Protein AF-A0A9E1KUG5-F1 (afdb_monomer)

Foldseek 3Di:
DCPPPQVVVVLVVLVVLVVPPPDDDDDDDVLVVCVVVLVLVCQLPDPRHALLSVLVSLCVVQQNDPVLVVVPVPAAVLVSSPDDQVPLVVSLVSLVSSLVSLVVALLPHDSSSLSSNLRSLVSNLLSLCLNQQQADPPPDPRRSRNDRDPVSVCSSQLQPPPPPPPPQWPKDFAQWKWFQAPNFIWIARNVVRWIWGPRVLLSFDPPDDTDTDDDPRLLNRLQRTAAMATEMETEFHDQSRCHDNDDFLCVVQVSLLSSLVSLVSNLSSCVSVVNDCPDPSVVVSVVLSCLQQVLLDDPDDLCVLVLVLLLLQLCLQAPVNDPDPSSPDASFWPVSQVPNPPDPPPPDPPVCVCPPPSRVNHPTYHYAYWAAAPVRGTHRHQVRHHCPGGVSSSVRSNQLRDNPGDRPPSGGTNSSVVRSVVVVVVD

Sequence (427 aa):
MKTKPILTNLIIFIFIVTAFLACKADEEDQCDDWKYNEEWSKIISSSSCSAEQKGEGYLALGGFDYFNLIIYEDEPFSKMLGLNNGNWETKRNYYDAAASVVSSTYQNGSGIAKTIYLLGTFAGAYAHLSGNLDNGADGSADAFDGDMTSVEINNFLGTDVSEDTNDLNNMNATTTYQIKSGGSFYLYKSDLNELYNDVAADGIDDTPATAEITGFLKATLLSAATAVYQVTELNSITDPLSGATSKPASVITDFASKISTYLQNMKSSLQALDIDEASNTIDDITTFQNQLDNGGKCTSFDVGSALNFLNTIVEKTRKDQFPLNYDNDNILSTSEIINDASADSSDDVFTDITNNPLLPNAQEFGVKLKFKNSSGGFEAYWAGAHPTDIVTPMDNLSAITDNNLTAGDGKIALTELLCAGELMAEE

Secondary structure (DSSP, 8-state):
---HHHHHHHHHHHHHHHTT------S--HHHHHHHTT-HHHHHH-SSS-HHHHHHHHHHHTT--TTHHHHTTTS-HHHHTT--TTTHHHHHHHHHHHHHHHTTTTTTS-HHHHHHHHHHHHHHHHHHHHHHHS--TTS-TTTTSS---HHHHHHHHT----S--TTSEEEEEEEEEEEEETTEEEEEETTTTEEEEESS-SS---TTSPPPP-HHHHHHHHHTEEEEEEEEEEEEE--TT-STT---HHHHHHHHHHHHHHHHHHHHHHHHTT--TTSHHHHHHHHHHHHHSS-S--SS-THHHHHHHHHHHHHHH-TTT-SS-TTT--SEEHHHHHT-TTS-TTS-HHHHHHT-TT-TT--EEEEEEEEE-TTSSEESSGGGS-IIIIIHHHHHHHHH------TTSS---HHHHHHHHHHTT--

Nearest PDB structures (foldseek):
  6gx7-assembly1_G  TM=3.410E-01  e=8.033E+00  Chlamydia pneumoniae
  3icq-assembly2_U  TM=1.651E-01  e=6.948E+00  Schizosaccharomyces pombe

Radius of gyration: 29.96 Å; Cα contacts (8 Å, |Δi|>4): 656; chains: 1; bounding box: 71×41×90 Å

Structure (mmCIF, N/CA/C/O backbone):
data_AF-A0A9E1KUG5-F1
#
_entry.id   AF-A0A9E1KUG5-F1
#
loop_
_atom_site.group_PDB
_atom_site.id
_atom_site.type_symbol
_atom_site.label_atom_id
_atom_site.label_alt_id
_atom_site.label_comp_id
_atom_site.label_asym_id
_atom_site.label_entity_id
_atom_site.label_seq_id
_atom_site.pdbx_PDB_ins_code
_atom_site.Cartn_x
_atom_site.Cartn_y
_atom_site.Cartn_z
_atom_site.occupancy
_atom_site.B_iso_or_equiv
_atom_site.auth_seq_id
_atom_site.auth_comp_id
_atom_site.auth_asym_id
_atom_site.auth_atom_id
_atom_site.pdbx_PDB_model_num
ATOM 1 N N . MET A 1 1 ? -16.552 16.549 -0.380 1.00 31.94 1 MET A N 1
ATOM 2 C CA . MET A 1 1 ? -17.254 15.318 0.048 1.00 31.94 1 MET A CA 1
ATOM 3 C C . MET A 1 1 ? -18.203 15.632 1.201 1.00 31.94 1 MET A C 1
ATOM 5 O O . MET A 1 1 ? -17.838 16.408 2.071 1.00 31.94 1 MET A O 1
ATOM 9 N N . LYS A 1 2 ? -19.434 15.099 1.202 1.00 26.81 2 LYS A N 1
ATOM 10 C CA . LYS A 1 2 ? -20.371 15.181 2.342 1.00 26.81 2 LYS A CA 1
ATOM 11 C C . LYS A 1 2 ? -20.448 13.803 3.015 1.00 26.81 2 LYS A C 1
ATOM 13 O O . LYS A 1 2 ? -21.374 13.049 2.755 1.00 26.81 2 LYS A O 1
ATOM 18 N N . THR A 1 3 ? -19.503 13.500 3.899 1.00 30.55 3 THR A N 1
ATOM 19 C CA . THR A 1 3 ? -19.406 12.256 4.701 1.00 30.55 3 THR A CA 1
ATOM 20 C C . THR A 1 3 ? -20.349 12.211 5.916 1.00 30.55 3 THR A C 1
ATOM 22 O O . THR A 1 3 ? -20.271 11.313 6.749 1.00 30.55 3 THR A O 1
ATOM 25 N N . LYS A 1 4 ? -21.307 13.143 6.022 1.00 33.50 4 LYS A N 1
ATOM 26 C CA . LYS A 1 4 ? -22.184 13.274 7.198 1.00 33.50 4 LYS A CA 1
ATOM 27 C C . LYS A 1 4 ? -23.139 12.101 7.513 1.00 33.50 4 LYS A C 1
ATOM 29 O O . LYS A 1 4 ? -23.454 11.973 8.688 1.00 33.50 4 LYS A O 1
ATOM 34 N N . PRO A 1 5 ? -23.630 11.244 6.591 1.00 37.41 5 PRO A N 1
ATOM 35 C CA . PRO A 1 5 ? -24.669 10.280 6.976 1.00 37.41 5 PRO A CA 1
ATOM 36 C C . PRO A 1 5 ? -24.142 9.034 7.713 1.00 37.41 5 PRO A C 1
ATOM 38 O O . PRO A 1 5 ? -24.881 8.458 8.508 1.00 37.41 5 PRO A O 1
ATOM 41 N N . ILE A 1 6 ? -22.884 8.627 7.501 1.00 40.97 6 ILE A N 1
ATOM 42 C CA . ILE A 1 6 ? -22.348 7.362 8.044 1.00 40.97 6 ILE A CA 1
ATOM 43 C C . ILE A 1 6 ? -22.092 7.477 9.553 1.00 40.97 6 ILE A C 1
ATOM 45 O O . ILE A 1 6 ? -22.565 6.649 10.331 1.00 40.97 6 ILE A O 1
ATOM 49 N N . LEU A 1 7 ? -21.419 8.550 9.983 1.00 38.09 7 LEU A N 1
ATOM 50 C CA . LEU A 1 7 ? -21.097 8.777 11.395 1.00 38.09 7 LEU A CA 1
ATOM 51 C C . LEU A 1 7 ? -22.366 9.017 12.231 1.00 38.09 7 LEU A C 1
ATOM 53 O O . LEU A 1 7 ? -22.513 8.459 13.313 1.00 38.09 7 LEU A O 1
ATOM 57 N N . THR A 1 8 ? -23.325 9.786 11.703 1.00 37.66 8 THR A N 1
ATOM 58 C CA . THR A 1 8 ? -24.587 10.076 12.401 1.00 37.66 8 THR A CA 1
ATOM 59 C C . THR A 1 8 ? -25.439 8.819 12.596 1.00 37.66 8 THR A C 1
ATOM 61 O O . THR A 1 8 ? -26.001 8.628 13.673 1.00 37.66 8 THR A O 1
ATOM 64 N N . ASN A 1 9 ? -25.493 7.920 11.606 1.00 38.78 9 ASN A N 1
ATOM 65 C CA . ASN A 1 9 ? -26.235 6.663 11.735 1.00 38.78 9 ASN A CA 1
ATOM 66 C C . ASN A 1 9 ? -25.562 5.682 12.709 1.00 38.78 9 ASN A C 1
ATOM 68 O O . ASN A 1 9 ? -26.264 5.017 13.471 1.00 38.78 9 ASN A O 1
ATOM 72 N N . LEU A 1 10 ? -24.225 5.638 12.751 1.00 45.22 10 LEU A N 1
ATOM 73 C CA . LEU A 1 10 ? -23.481 4.813 13.707 1.00 45.22 10 LEU A CA 1
ATOM 74 C C . LEU A 1 10 ? -23.667 5.305 15.156 1.00 45.22 10 LEU A C 1
ATOM 76 O O . LEU A 1 10 ? -23.908 4.496 16.051 1.00 45.22 10 LEU A O 1
ATOM 80 N N . ILE A 1 11 ? -23.637 6.624 15.385 1.00 49.41 11 ILE A N 1
ATOM 81 C CA . ILE A 1 11 ? -23.859 7.229 16.711 1.00 49.41 11 ILE A CA 1
ATOM 82 C C . ILE A 1 11 ? -25.281 6.939 17.216 1.00 49.41 11 ILE A C 1
ATOM 84 O O . ILE A 1 11 ? -25.454 6.513 18.359 1.00 49.41 11 ILE A O 1
ATOM 88 N N . ILE A 1 12 ? -26.303 7.090 16.362 1.00 46.16 12 ILE A N 1
ATOM 89 C CA . ILE A 1 12 ? -27.698 6.765 16.715 1.00 46.16 12 ILE A CA 1
ATOM 90 C C . ILE A 1 12 ? -27.848 5.270 17.039 1.00 46.16 12 ILE A C 1
ATOM 92 O O . ILE A 1 12 ? -28.601 4.903 17.943 1.00 46.16 12 ILE A O 1
ATOM 96 N N . PHE A 1 13 ? -27.107 4.403 16.346 1.00 50.94 13 PHE A N 1
ATOM 97 C CA . PHE A 1 13 ? -27.135 2.966 16.597 1.00 50.94 13 PHE A CA 1
ATOM 98 C C . PHE A 1 13 ? -26.502 2.589 17.950 1.00 50.94 13 PHE A C 1
ATOM 100 O O . PHE A 1 13 ? -27.090 1.821 18.716 1.00 50.94 13 PHE A O 1
ATOM 107 N N . ILE A 1 14 ? -25.362 3.201 18.299 1.00 54.09 14 ILE A N 1
ATOM 108 C CA . ILE A 1 14 ? -24.709 3.052 19.615 1.00 54.09 14 ILE A CA 1
ATOM 109 C C . ILE A 1 14 ? -25.668 3.457 20.751 1.00 54.09 14 ILE A C 1
ATOM 111 O O . ILE A 1 14 ? -25.730 2.781 21.779 1.00 54.09 14 ILE A O 1
ATOM 115 N N . PHE A 1 15 ? -26.485 4.495 20.540 1.00 48.62 15 PHE A N 1
ATOM 116 C CA . PHE A 1 15 ? -27.504 4.955 21.493 1.00 48.62 15 PHE A CA 1
ATOM 117 C C . PHE A 1 15 ? -28.610 3.928 21.788 1.00 48.62 15 PHE A C 1
ATOM 119 O O . PHE A 1 15 ? -29.118 3.866 22.909 1.00 48.62 15 PHE A O 1
ATOM 126 N N . ILE A 1 16 ? -29.012 3.122 20.801 1.00 48.25 16 ILE A N 1
ATOM 127 C CA . ILE A 1 16 ? -30.084 2.131 20.985 1.00 48.25 16 ILE A CA 1
ATOM 128 C C . ILE A 1 16 ? -29.567 0.921 21.774 1.00 48.25 16 ILE A C 1
ATOM 130 O O . ILE A 1 16 ? -30.299 0.365 22.593 1.00 48.25 16 ILE A O 1
ATOM 134 N N . VAL A 1 17 ? -28.297 0.547 21.589 1.00 49.69 17 VAL A N 1
ATOM 135 C CA . VAL A 1 17 ? -27.667 -0.579 22.299 1.00 49.69 17 VAL A CA 1
ATOM 136 C C . VAL A 1 17 ? -27.386 -0.236 23.771 1.00 49.69 17 VAL A C 1
ATOM 138 O O . VAL A 1 17 ? -27.561 -1.085 24.647 1.00 49.69 17 VAL A O 1
ATOM 141 N N . THR A 1 18 ? -27.031 1.016 24.084 1.00 47.78 18 THR A N 1
ATOM 142 C CA . THR A 1 18 ? -26.693 1.453 25.455 1.00 47.78 18 THR A CA 1
ATOM 143 C C . THR A 1 18 ? -27.904 1.562 26.386 1.00 47.78 18 THR A C 1
ATOM 145 O O . THR A 1 18 ? -27.782 1.291 27.583 1.00 47.78 18 THR A O 1
ATOM 148 N N . ALA A 1 19 ? -29.096 1.862 25.858 1.00 43.97 19 ALA A N 1
ATOM 149 C CA . ALA A 1 19 ? -30.326 1.962 26.650 1.00 43.97 19 ALA A CA 1
ATOM 150 C C . ALA A 1 19 ? -30.758 0.629 27.304 1.00 43.97 19 ALA A C 1
ATOM 152 O O . ALA A 1 19 ? -31.513 0.637 28.277 1.00 43.97 19 ALA A O 1
ATOM 153 N N . PHE A 1 20 ? -30.263 -0.514 26.815 1.00 40.44 20 PHE A N 1
ATOM 154 C CA . PHE A 1 20 ? -30.603 -1.840 27.345 1.00 40.44 20 PHE A CA 1
ATOM 155 C C . PHE A 1 20 ? -29.675 -2.345 28.466 1.00 40.44 20 PHE A C 1
ATOM 157 O O . PHE A 1 20 ? -29.966 -3.383 29.061 1.00 40.44 20 PHE A O 1
ATOM 164 N N . LEU A 1 21 ? -28.586 -1.636 28.790 1.00 45.06 21 LEU A N 1
ATOM 165 C CA . LEU A 1 21 ? -27.523 -2.145 29.675 1.00 45.06 21 LEU A CA 1
ATOM 166 C C . LEU A 1 21 ? -27.612 -1.681 31.142 1.00 45.06 21 LEU A C 1
ATOM 168 O O . LEU A 1 21 ? -26.891 -2.193 31.996 1.00 45.06 21 LEU A O 1
ATOM 172 N N . ALA A 1 22 ? -28.524 -0.768 31.480 1.00 39.62 22 ALA A N 1
ATOM 173 C CA . ALA A 1 22 ? -28.655 -0.235 32.836 1.00 39.62 22 ALA A CA 1
ATOM 174 C C . ALA A 1 22 ? -29.628 -1.049 33.712 1.00 39.62 22 ALA A C 1
ATOM 176 O O . ALA A 1 22 ? -30.689 -0.543 34.063 1.00 39.62 22 ALA A O 1
ATOM 177 N N . CYS A 1 23 ? -29.296 -2.296 34.079 1.00 33.12 23 CYS A N 1
ATOM 178 C CA . CYS A 1 23 ? -29.772 -2.872 35.352 1.00 33.12 23 CYS A CA 1
ATOM 179 C C . CYS A 1 23 ? -29.160 -4.247 35.675 1.00 33.12 23 CYS A C 1
ATOM 181 O O . CYS A 1 23 ? -29.640 -5.268 35.183 1.00 33.12 23 CYS A O 1
ATOM 183 N N . LYS A 1 24 ? -28.217 -4.288 36.624 1.00 37.16 24 LYS A N 1
ATOM 184 C CA . LYS A 1 24 ? -28.304 -5.150 37.819 1.00 37.16 24 LYS A CA 1
ATOM 185 C C . LYS A 1 24 ? -27.209 -4.768 38.819 1.00 37.16 24 LYS A C 1
ATOM 187 O O . LYS A 1 24 ? -26.046 -4.735 38.451 1.00 37.16 24 LYS A O 1
ATOM 192 N N . ALA A 1 25 ? -27.600 -4.487 40.057 1.00 44.00 25 ALA A N 1
ATOM 193 C CA . ALA A 1 25 ? -26.698 -4.327 41.191 1.00 44.00 25 ALA A CA 1
ATOM 194 C C . ALA A 1 25 ? -26.803 -5.588 42.054 1.00 44.00 25 ALA A C 1
ATOM 196 O O . ALA A 1 25 ? -27.931 -5.980 42.344 1.00 44.00 25 ALA A O 1
ATOM 197 N N . ASP A 1 26 ? -25.673 -6.197 42.419 1.00 36.22 26 ASP A N 1
ATOM 198 C CA . ASP A 1 26 ? -25.502 -7.024 43.622 1.00 36.22 26 ASP A CA 1
ATOM 199 C C . ASP A 1 26 ? -23.993 -7.235 43.898 1.00 36.22 26 ASP A C 1
ATOM 201 O O . ASP A 1 26 ? -23.264 -7.640 42.998 1.00 36.22 26 ASP A O 1
ATOM 205 N N . GLU A 1 27 ? -23.595 -6.970 45.155 1.00 42.94 27 GLU A N 1
ATOM 206 C CA . GLU A 1 27 ? -22.265 -7.070 45.811 1.00 42.94 27 GLU A CA 1
ATOM 207 C C . GLU A 1 27 ? -21.124 -6.180 45.250 1.00 42.94 27 GLU A C 1
ATOM 209 O O . GLU A 1 27 ? -20.693 -6.351 44.121 1.00 42.94 27 GLU A O 1
ATOM 214 N N . GLU A 1 28 ? -20.615 -5.234 46.066 1.00 51.94 28 GLU A N 1
ATOM 215 C CA . GLU A 1 28 ? -19.481 -4.335 45.744 1.00 51.94 28 GLU A CA 1
ATOM 216 C C . GLU A 1 28 ? -18.204 -5.147 45.440 1.00 51.94 28 GLU A C 1
ATOM 218 O O . GLU A 1 28 ? -17.434 -5.514 46.334 1.00 51.94 28 GLU A O 1
ATOM 223 N N . ASP A 1 29 ? -17.989 -5.453 44.160 1.00 73.62 29 ASP A N 1
ATOM 224 C CA . ASP A 1 29 ? -16.711 -5.907 43.625 1.00 73.62 29 ASP A CA 1
ATOM 225 C C . ASP A 1 29 ? -15.694 -4.763 43.772 1.00 73.62 29 ASP A C 1
ATOM 227 O O . ASP A 1 29 ? -15.969 -3.612 43.436 1.00 73.62 29 ASP A O 1
ATOM 231 N N . GLN A 1 30 ? -14.484 -5.064 44.247 1.00 86.38 30 GLN A N 1
ATOM 232 C CA . GLN A 1 30 ? -13.392 -4.089 44.346 1.00 86.38 30 GLN A CA 1
ATOM 233 C C . GLN A 1 30 ? -13.124 -3.387 43.001 1.00 86.38 30 GLN A C 1
ATOM 235 O O . GLN A 1 30 ? -12.702 -2.230 42.973 1.00 86.38 30 GLN A O 1
ATOM 240 N N . CYS A 1 31 ? -13.374 -4.077 41.887 1.00 86.31 31 CYS A N 1
ATOM 241 C CA . CYS A 1 31 ? -13.270 -3.507 40.549 1.00 86.31 31 CYS A CA 1
ATOM 242 C C . CYS A 1 31 ? -14.376 -2.477 40.255 1.00 86.31 31 CYS A C 1
ATOM 244 O O . CYS A 1 31 ? -14.101 -1.486 39.578 1.00 86.31 31 CYS A O 1
ATOM 246 N N . ASP A 1 32 ? -15.579 -2.655 40.803 1.00 84.94 32 ASP A N 1
ATOM 247 C CA . ASP A 1 32 ? -16.681 -1.693 40.683 1.00 84.94 32 ASP A CA 1
ATOM 248 C C . ASP A 1 32 ? -16.434 -0.455 41.559 1.00 84.94 32 ASP A C 1
ATOM 250 O O . ASP A 1 32 ? -16.681 0.672 41.126 1.00 84.94 32 ASP A O 1
ATOM 254 N N . ASP A 1 33 ? -15.830 -0.641 42.736 1.00 86.56 33 ASP A N 1
ATOM 255 C CA . ASP A 1 33 ? -15.336 0.453 43.583 1.00 86.56 33 ASP A CA 1
ATOM 256 C C . ASP A 1 33 ? -14.252 1.273 42.869 1.00 86.56 33 ASP A C 1
ATOM 258 O O . ASP A 1 33 ? -14.289 2.507 42.852 1.00 86.56 33 ASP A O 1
ATOM 262 N N . TRP A 1 34 ? -13.275 0.611 42.239 1.00 90.38 34 TRP A N 1
ATOM 263 C CA . TRP A 1 34 ? -12.266 1.301 41.430 1.00 90.38 34 TRP A CA 1
ATOM 264 C C . TRP A 1 34 ? -12.883 2.005 40.224 1.00 90.38 34 TRP A C 1
ATOM 266 O O . TRP A 1 34 ? -12.437 3.097 39.881 1.00 90.38 34 TRP A O 1
ATOM 276 N N . LYS A 1 35 ? -13.922 1.427 39.614 1.00 86.06 35 LYS A N 1
ATOM 277 C CA . LYS A 1 35 ? -14.649 2.024 38.488 1.00 86.06 35 LYS A CA 1
ATOM 278 C C . LYS A 1 35 ? -15.360 3.302 38.920 1.00 86.06 35 LYS A C 1
ATOM 280 O O . LYS A 1 35 ? -15.209 4.328 38.266 1.00 86.06 35 LYS A O 1
ATOM 285 N N . TYR A 1 36 ? -16.069 3.264 40.048 1.00 84.38 36 TYR A N 1
ATOM 286 C CA . TYR A 1 36 ? -16.760 4.427 40.609 1.00 84.38 36 TYR A CA 1
ATOM 287 C C . TYR A 1 36 ? -15.798 5.566 40.980 1.00 84.38 36 TYR A C 1
ATOM 289 O O . TYR A 1 36 ? -16.141 6.737 40.847 1.00 84.38 36 TYR A O 1
ATOM 297 N N . ASN A 1 37 ? -14.582 5.228 41.413 1.00 86.50 37 ASN A N 1
ATOM 298 C CA . ASN A 1 37 ? -13.537 6.196 41.752 1.00 86.50 37 ASN A CA 1
ATOM 299 C C . ASN A 1 37 ? -12.632 6.579 40.560 1.00 86.50 37 ASN A C 1
ATOM 301 O O . ASN A 1 37 ? -11.601 7.217 40.774 1.00 86.50 37 ASN A O 1
ATOM 305 N N . GLU A 1 38 ? -12.977 6.174 39.329 1.00 87.31 38 GLU A N 1
ATOM 306 C CA . GLU A 1 38 ? -12.199 6.416 38.099 1.00 87.31 38 GLU A CA 1
ATOM 307 C C . GLU A 1 38 ? -10.738 5.911 38.164 1.00 87.31 38 GLU A C 1
ATOM 309 O O . GLU A 1 38 ? -9.839 6.384 37.465 1.00 87.31 38 GLU A O 1
ATOM 314 N N . GLU A 1 39 ? -10.471 4.893 38.985 1.00 91.69 39 GLU A N 1
ATOM 315 C CA . GLU A 1 39 ? -9.149 4.286 39.164 1.00 91.69 39 GLU A CA 1
ATOM 316 C C . GLU A 1 39 ? -8.858 3.220 38.087 1.00 91.69 39 GLU A C 1
ATOM 318 O O . GLU A 1 39 ? -8.404 2.108 38.376 1.00 91.69 39 GLU A O 1
ATOM 323 N N . TRP A 1 40 ? -9.084 3.564 36.816 1.00 93.25 40 TRP A N 1
ATOM 324 C CA . TRP A 1 40 ? -9.033 2.651 35.663 1.00 93.25 40 TRP A CA 1
ATOM 325 C C . TRP A 1 40 ? -7.714 1.882 35.528 1.00 93.25 40 TRP A C 1
ATOM 327 O O . TRP A 1 40 ? -7.704 0.692 35.207 1.00 93.25 40 TRP A O 1
ATOM 337 N N . SER A 1 41 ? -6.590 2.521 35.864 1.00 94.44 41 SER A N 1
ATOM 338 C CA . SER A 1 41 ? -5.266 1.886 35.879 1.00 94.44 41 SER A CA 1
ATOM 339 C C . SER A 1 41 ? -5.176 0.692 36.842 1.00 94.44 41 SER A C 1
ATOM 341 O O . SER A 1 41 ? -4.436 -0.260 36.579 1.00 94.44 41 SER A O 1
ATOM 343 N N . LYS A 1 42 ? -5.924 0.708 37.956 1.00 94.12 42 LYS A N 1
ATOM 344 C CA . LYS A 1 42 ? -5.983 -0.423 38.899 1.00 94.12 42 LYS A CA 1
ATOM 345 C C . LYS A 1 42 ? -6.810 -1.574 38.333 1.00 94.12 42 LYS A C 1
ATOM 347 O O . LYS A 1 42 ? -6.408 -2.726 38.471 1.00 94.12 42 LYS A O 1
ATOM 352 N N . ILE A 1 43 ? -7.896 -1.266 37.624 1.00 92.94 43 ILE A N 1
ATOM 353 C CA . ILE A 1 43 ? -8.748 -2.273 36.978 1.00 92.94 43 ILE A CA 1
ATOM 354 C C . ILE A 1 43 ? -7.956 -3.056 35.925 1.00 92.94 43 ILE A C 1
ATOM 356 O O . ILE A 1 43 ? -7.920 -4.286 35.974 1.00 92.94 43 ILE A O 1
ATOM 360 N N . ILE A 1 44 ? -7.258 -2.365 35.014 1.00 94.94 44 ILE A N 1
ATOM 361 C CA . ILE A 1 44 ? -6.528 -3.038 33.923 1.00 94.94 44 ILE A CA 1
ATOM 362 C C . ILE A 1 44 ? -5.332 -3.864 34.416 1.00 94.94 44 ILE A C 1
ATOM 364 O O . ILE A 1 44 ? -4.965 -4.858 33.790 1.00 94.94 44 ILE A O 1
ATOM 368 N N . SER A 1 45 ? -4.731 -3.482 35.547 1.00 93.31 45 SER A N 1
ATOM 369 C CA . SER A 1 45 ? -3.571 -4.173 36.124 1.00 93.31 45 SER A CA 1
ATOM 370 C C . SER A 1 45 ? -3.946 -5.303 37.084 1.00 93.31 45 SER A C 1
ATOM 372 O O . SER A 1 45 ? -3.105 -6.152 37.387 1.00 93.31 45 SER A O 1
ATOM 374 N N . SER A 1 46 ? -5.197 -5.356 37.544 1.00 92.75 46 SER A N 1
ATOM 375 C CA . SER A 1 46 ? -5.645 -6.381 38.480 1.00 92.75 46 SER A CA 1
ATOM 376 C C . SER A 1 46 ? -5.914 -7.719 37.794 1.00 92.75 46 SER A C 1
ATOM 378 O O . SER A 1 46 ? -6.519 -7.793 36.727 1.00 92.75 46 SER A O 1
ATOM 380 N N . SER A 1 47 ? -5.525 -8.825 38.427 1.00 90.31 47 SER A N 1
ATOM 381 C CA . SER A 1 47 ? -5.935 -10.167 38.001 1.00 90.31 47 SER A CA 1
ATOM 382 C C . SER A 1 47 ? -7.356 -10.536 38.440 1.00 90.31 47 SER A C 1
ATOM 384 O O . SER A 1 47 ? -7.885 -11.520 37.930 1.00 90.31 47 SER A O 1
ATOM 386 N N . SER A 1 48 ? -7.963 -9.774 39.359 1.00 89.06 48 SER A N 1
ATOM 387 C CA . SER A 1 48 ? -9.305 -10.047 39.892 1.00 89.06 48 SER A CA 1
ATOM 388 C C . SER A 1 48 ? -10.437 -9.518 39.013 1.00 89.06 48 SER A C 1
ATOM 390 O O . SER A 1 48 ? -11.532 -10.062 39.080 1.00 89.06 48 SER A O 1
ATOM 392 N N . CYS A 1 49 ? -10.183 -8.494 38.191 1.00 91.25 49 CYS A N 1
ATOM 393 C CA . CYS A 1 49 ? -11.215 -7.905 37.340 1.00 91.25 49 CYS A CA 1
ATOM 394 C C . CYS A 1 49 ? -11.466 -8.755 36.088 1.00 91.25 49 CYS A C 1
ATOM 396 O O . CYS A 1 49 ? -10.530 -9.298 35.484 1.00 91.25 49 CYS A O 1
ATOM 398 N N . SER A 1 50 ? -12.736 -8.829 35.690 1.00 92.44 50 SER A N 1
ATOM 399 C CA . SER A 1 50 ? -13.194 -9.514 34.477 1.00 92.44 50 SER A CA 1
ATOM 400 C C . SER A 1 50 ? -12.625 -8.890 33.197 1.00 92.44 50 SER A C 1
ATOM 402 O O . SER A 1 50 ? -12.120 -7.764 33.194 1.00 92.44 50 SER A O 1
ATOM 404 N N . ALA A 1 51 ? -12.712 -9.625 32.085 1.00 93.69 51 ALA A N 1
ATOM 405 C CA . ALA A 1 51 ? -12.307 -9.115 30.778 1.00 93.69 51 ALA A CA 1
ATOM 406 C C . ALA A 1 51 ? -13.135 -7.886 30.375 1.00 93.69 51 ALA A C 1
ATOM 408 O O . ALA A 1 51 ? -12.579 -6.919 29.865 1.00 93.69 51 ALA A O 1
ATOM 409 N N . GLU A 1 52 ? -14.435 -7.894 30.667 1.00 92.56 52 GLU A N 1
ATOM 410 C CA . GLU A 1 52 ? -15.339 -6.776 30.418 1.00 92.56 52 GLU A CA 1
ATOM 411 C C . GLU A 1 52 ? -14.951 -5.535 31.230 1.00 92.56 52 GLU A C 1
ATOM 413 O O . GLU A 1 52 ? -14.760 -4.472 30.646 1.00 92.56 52 GLU A O 1
ATOM 418 N N . GLN A 1 53 ? -14.728 -5.662 32.545 1.00 92.12 53 GLN A N 1
ATOM 419 C CA . GLN A 1 53 ? -14.283 -4.531 33.377 1.00 92.12 53 GLN A CA 1
ATOM 420 C C . GLN A 1 53 ? -12.935 -3.972 32.897 1.00 92.12 53 GLN A C 1
ATOM 422 O O . GLN A 1 53 ? -12.734 -2.758 32.853 1.00 92.12 53 GLN A O 1
ATOM 427 N N . LYS A 1 54 ? -12.001 -4.840 32.489 1.00 95.00 54 LYS A N 1
ATOM 428 C CA . LYS A 1 54 ? -10.726 -4.406 31.896 1.00 95.00 54 LYS A CA 1
ATOM 429 C C . LYS A 1 54 ? -10.921 -3.698 30.564 1.00 95.00 54 LYS A C 1
ATOM 431 O O . LYS A 1 54 ? -10.260 -2.696 30.321 1.00 95.00 54 LYS A O 1
ATOM 436 N N . GLY A 1 55 ? -11.816 -4.205 29.722 1.00 94.69 55 GLY A N 1
ATOM 437 C CA . GLY A 1 55 ? -12.162 -3.598 28.444 1.00 94.69 55 GLY A CA 1
ATOM 438 C C . GLY A 1 55 ? -12.731 -2.193 28.618 1.00 94.69 55 GLY A C 1
ATOM 439 O O . GLY A 1 55 ? -12.264 -1.263 27.968 1.00 94.69 55 GLY A O 1
ATOM 440 N N . GLU A 1 56 ? -13.652 -2.011 29.566 1.00 92.38 56 GLU A N 1
ATOM 441 C CA . GLU A 1 56 ? -14.151 -0.687 29.956 1.00 92.38 56 GLU A CA 1
ATOM 442 C C . GLU A 1 56 ? -13.030 0.217 30.483 1.00 92.38 56 GLU A C 1
ATOM 444 O O . GLU A 1 56 ? -12.933 1.371 30.073 1.00 92.38 56 GLU A O 1
ATOM 449 N N . GLY A 1 57 ? -12.146 -0.309 31.339 1.00 93.50 57 GLY A N 1
ATOM 450 C CA . GLY A 1 57 ? -11.005 0.447 31.853 1.00 93.50 57 GLY A CA 1
ATOM 451 C C . GLY A 1 57 ? -10.046 0.911 30.757 1.00 93.50 57 GLY A C 1
ATOM 452 O O . GLY A 1 57 ? -9.558 2.038 30.804 1.00 93.50 57 GLY A O 1
ATOM 453 N N . TYR A 1 58 ? -9.813 0.083 29.739 1.00 96.81 58 TYR A N 1
ATOM 454 C CA . TYR A 1 58 ? -9.030 0.470 28.571 1.00 96.81 58 TYR A CA 1
ATOM 455 C C . TYR A 1 58 ? -9.732 1.544 27.725 1.00 96.81 58 TYR A C 1
ATOM 457 O O . TYR A 1 58 ? -9.091 2.531 27.367 1.00 96.81 58 TYR A O 1
ATOM 465 N N . LEU A 1 59 ? -11.038 1.415 27.461 1.00 93.75 59 LEU A N 1
ATOM 466 C CA . LEU A 1 59 ? -11.813 2.455 26.768 1.00 93.75 59 LEU A CA 1
ATOM 467 C C . LEU A 1 59 ? -11.729 3.801 27.507 1.00 93.75 59 LEU A C 1
ATOM 469 O O . LEU A 1 59 ? -11.390 4.820 26.897 1.00 93.75 59 LEU A O 1
ATOM 473 N N . ALA A 1 60 ? -11.928 3.784 28.827 1.00 91.25 60 ALA A N 1
ATOM 474 C CA . ALA A 1 60 ? -11.872 4.971 29.672 1.00 91.25 60 ALA A CA 1
ATOM 475 C C . ALA A 1 60 ? -10.480 5.626 29.686 1.00 91.25 60 ALA A C 1
ATOM 477 O O . ALA A 1 60 ? -10.370 6.841 29.532 1.00 91.25 60 ALA A O 1
ATOM 478 N N . LEU A 1 61 ? -9.398 4.841 29.787 1.00 92.94 61 LEU A N 1
ATOM 479 C CA . LEU A 1 61 ? -8.021 5.357 29.690 1.00 92.94 61 LEU A CA 1
ATOM 480 C C . LEU A 1 61 ? -7.701 5.944 28.310 1.00 92.94 61 LEU A C 1
ATOM 482 O O . LEU A 1 61 ? -6.904 6.879 28.198 1.00 92.94 61 LEU A O 1
ATOM 486 N N . GLY A 1 62 ? -8.349 5.435 27.262 1.00 91.06 62 GLY A N 1
ATOM 487 C CA . GLY A 1 62 ? -8.325 6.048 25.941 1.00 91.06 62 GLY A CA 1
ATOM 488 C C . GLY A 1 62 ? -9.059 7.395 25.881 1.00 91.06 62 GLY A C 1
ATOM 489 O O . GLY A 1 62 ? -8.842 8.155 24.946 1.00 91.06 62 GLY A O 1
ATOM 490 N N . GLY A 1 63 ? -9.884 7.746 26.868 1.00 88.06 63 GLY A N 1
ATOM 491 C CA . GLY A 1 63 ? -10.742 8.938 26.855 1.00 88.06 63 GLY A CA 1
ATOM 492 C C . GLY A 1 63 ? -12.146 8.676 26.307 1.00 88.06 63 GLY A C 1
ATOM 493 O O . GLY A 1 63 ? -12.915 9.616 26.110 1.00 88.06 63 GLY A O 1
ATOM 494 N N . PHE A 1 64 ? -12.489 7.409 26.059 1.00 84.88 64 PHE A N 1
ATOM 495 C CA . PHE A 1 64 ? -13.843 7.024 25.695 1.00 84.88 64 PHE A CA 1
ATOM 496 C C . PHE A 1 64 ? -14.679 6.877 26.971 1.00 84.88 64 PHE A C 1
ATOM 498 O O . PHE A 1 64 ? -14.552 5.896 27.701 1.00 84.88 64 PHE A O 1
ATOM 505 N N . ASP A 1 65 ? -15.546 7.855 27.220 1.00 72.81 65 ASP A N 1
ATOM 506 C CA . ASP A 1 65 ? -16.594 7.786 28.238 1.00 72.81 65 ASP A CA 1
ATOM 507 C C . ASP A 1 65 ? -17.957 7.832 27.537 1.00 72.81 65 ASP A C 1
ATOM 509 O O . ASP A 1 65 ? -18.206 8.688 26.685 1.00 72.81 65 ASP A O 1
ATOM 513 N N . TYR A 1 66 ? -18.852 6.916 27.901 1.00 61.97 66 TYR A N 1
ATOM 514 C CA . TYR A 1 66 ? -20.216 6.863 27.382 1.00 61.97 66 TYR A CA 1
ATOM 515 C C . TYR A 1 66 ? -20.977 8.181 27.596 1.00 61.97 66 TYR A C 1
ATOM 517 O O . TYR A 1 66 ? -21.804 8.546 26.760 1.00 61.97 66 TYR A O 1
ATOM 525 N N . PHE A 1 67 ? -20.686 8.921 28.672 1.00 55.50 67 PHE A N 1
ATOM 526 C CA . PHE A 1 67 ? -21.305 10.225 28.921 1.00 55.50 67 PHE A CA 1
ATOM 527 C C . PHE A 1 67 ? -20.746 11.337 28.023 1.00 55.50 67 PHE A C 1
ATOM 529 O O . PHE A 1 67 ? -21.468 12.291 27.721 1.00 55.50 67 PHE A O 1
ATOM 536 N N . ASN A 1 68 ? -19.514 11.199 27.520 1.00 57.31 68 ASN A N 1
ATOM 537 C CA . ASN A 1 68 ? -18.915 12.190 26.624 1.00 57.31 68 ASN A CA 1
ATOM 538 C C . ASN A 1 68 ? -19.661 12.271 25.285 1.00 57.31 68 ASN A C 1
ATOM 540 O O . ASN A 1 68 ? -19.801 13.364 24.746 1.00 57.31 68 ASN A O 1
ATOM 544 N N . LEU A 1 69 ? -20.232 11.162 24.803 1.00 59.34 69 LEU A N 1
ATOM 545 C CA . LEU A 1 69 ? -21.058 11.144 23.586 1.00 59.34 69 LEU A CA 1
ATOM 546 C C . LEU A 1 69 ? -22.325 12.013 23.697 1.00 59.34 69 LEU A C 1
ATOM 548 O O . LEU A 1 69 ? -22.863 12.436 22.681 1.00 59.34 69 LEU A O 1
ATOM 552 N N . ILE A 1 70 ? -22.804 12.270 24.920 1.00 55.75 70 ILE A N 1
ATOM 553 C CA . ILE A 1 70 ? -23.991 13.098 25.194 1.00 55.75 70 ILE A CA 1
ATOM 554 C C . ILE A 1 70 ? -23.593 14.563 25.417 1.00 55.75 70 ILE A C 1
ATOM 556 O O . ILE A 1 70 ? -24.321 15.476 25.043 1.00 55.75 70 ILE A O 1
ATOM 560 N N . ILE A 1 71 ? -22.449 14.797 26.064 1.00 57.06 71 ILE A N 1
ATOM 561 C CA . ILE A 1 71 ? -22.004 16.139 26.468 1.00 57.06 71 ILE A CA 1
ATOM 562 C C . ILE A 1 71 ? -21.358 16.898 25.299 1.00 57.06 71 ILE A C 1
ATOM 564 O O . ILE A 1 71 ? -21.448 18.123 25.246 1.00 57.06 71 ILE A O 1
ATOM 568 N N . TYR A 1 72 ? -20.736 16.181 24.362 1.00 60.50 72 TYR A N 1
ATOM 569 C CA . TYR A 1 72 ? -19.932 16.743 23.275 1.00 60.50 72 TYR A CA 1
ATOM 570 C C . TYR A 1 72 ? -20.558 16.541 21.886 1.00 60.50 72 TYR A C 1
ATOM 572 O O . TYR A 1 72 ? -19.829 16.420 20.910 1.00 60.50 72 TYR A O 1
ATOM 580 N N . GLU A 1 73 ? -21.891 16.517 21.779 1.00 63.78 73 GLU A N 1
ATOM 581 C CA . GLU A 1 73 ? -22.613 16.246 20.517 1.00 63.78 73 GLU A CA 1
ATOM 582 C C . GLU A 1 73 ? -22.172 17.150 19.341 1.00 63.78 73 GLU A C 1
ATOM 584 O O . GLU A 1 73 ? -22.180 16.714 18.191 1.00 63.78 73 GLU A O 1
ATOM 589 N N . ASP A 1 74 ? -21.728 18.379 19.634 1.00 69.25 74 ASP A N 1
ATOM 590 C CA . ASP A 1 74 ? -21.274 19.367 18.644 1.00 69.25 74 ASP A 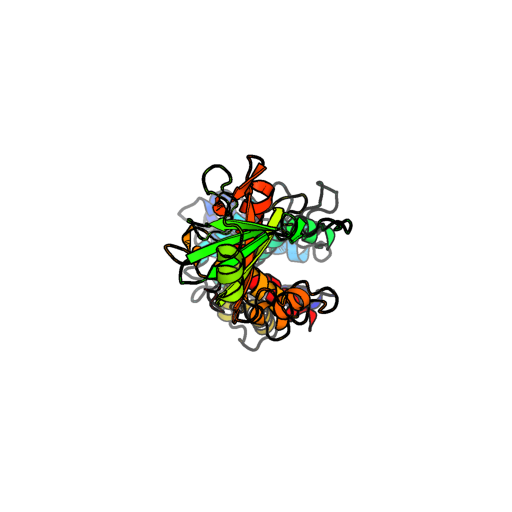CA 1
ATOM 591 C C . ASP A 1 74 ? -19.743 19.429 18.453 1.00 69.25 74 ASP A C 1
ATOM 593 O O . ASP A 1 74 ? -19.265 20.175 17.594 1.00 69.25 74 ASP A O 1
ATOM 597 N N . GLU A 1 75 ? -18.954 18.685 19.238 1.00 73.81 75 GLU A N 1
ATOM 598 C CA . GLU A 1 75 ? -17.494 18.670 19.094 1.00 73.81 75 GLU A CA 1
ATOM 599 C C . GLU A 1 75 ? -17.029 17.491 18.223 1.00 73.81 75 GLU A C 1
ATOM 601 O O . GLU A 1 75 ? -17.591 16.393 18.280 1.00 73.81 75 GLU A O 1
ATOM 606 N N . PRO A 1 76 ? -15.949 17.676 17.448 1.00 75.62 76 PRO A N 1
ATOM 607 C CA . PRO A 1 76 ? -15.290 16.590 16.743 1.00 75.62 76 PRO A CA 1
ATOM 608 C C . PRO A 1 76 ? -14.936 15.424 17.668 1.00 75.62 76 PRO A C 1
ATOM 610 O O . PRO A 1 76 ? -14.453 15.604 18.792 1.00 75.62 76 PRO A O 1
ATOM 613 N N . PHE A 1 77 ? -15.114 14.204 17.165 1.00 79.38 77 PHE A N 1
ATOM 614 C CA . PHE A 1 77 ? -14.864 12.987 17.933 1.00 79.38 77 PHE A CA 1
ATOM 615 C C . PHE A 1 77 ? -13.399 12.882 18.401 1.00 79.38 77 PHE A C 1
ATOM 617 O O . PHE A 1 77 ? -13.137 12.394 19.498 1.00 79.38 77 PHE A O 1
ATOM 624 N N . SER A 1 78 ? -12.445 13.439 17.645 1.00 79.75 78 SER A N 1
ATOM 625 C CA . SER A 1 78 ? -11.034 13.571 18.050 1.00 79.75 78 SER A CA 1
ATOM 626 C C . SER A 1 78 ? -10.864 14.332 19.366 1.00 79.75 78 SER A C 1
ATOM 628 O O . SER A 1 78 ? -10.133 13.877 20.250 1.00 79.75 78 SER A O 1
ATOM 630 N N . LYS A 1 79 ? -11.586 15.445 19.539 1.00 80.50 79 LYS A N 1
ATOM 631 C CA . LYS A 1 79 ? -11.582 16.235 20.775 1.00 80.50 79 LYS A CA 1
ATOM 632 C C . LYS A 1 79 ? -12.307 15.530 21.908 1.00 80.50 79 LYS A C 1
ATOM 634 O O . LYS A 1 79 ? -11.807 15.557 23.030 1.00 80.50 79 LYS A O 1
ATOM 639 N N . MET A 1 80 ? -13.428 14.862 21.620 1.00 82.94 80 MET A N 1
ATOM 640 C CA . MET A 1 80 ? -14.141 14.042 22.609 1.00 82.94 80 MET A CA 1
ATOM 641 C C . MET A 1 80 ? -13.218 12.969 23.199 1.00 82.94 80 MET A C 1
ATOM 643 O O . MET A 1 80 ? -13.160 12.780 24.411 1.00 82.94 80 MET A O 1
ATOM 647 N N . LEU A 1 81 ? -12.448 12.304 22.335 1.00 85.25 81 LEU A N 1
ATOM 648 C CA . LEU A 1 81 ? -11.450 11.320 22.733 1.00 85.25 81 LEU A CA 1
ATOM 649 C C . LEU A 1 81 ? -10.173 11.956 23.291 1.00 85.25 81 LEU A C 1
ATOM 651 O O . LEU A 1 81 ? -9.309 11.236 23.782 1.00 85.25 81 LEU A O 1
ATOM 655 N N . GLY A 1 82 ? -10.013 13.280 23.226 1.00 85.75 82 GLY A N 1
ATOM 656 C CA . GLY A 1 82 ? -8.815 14.015 23.630 1.00 85.75 82 GLY A CA 1
ATOM 657 C C . GLY A 1 82 ? -7.549 13.583 22.883 1.00 85.75 82 GLY A C 1
ATOM 658 O O . GLY A 1 82 ? -6.482 13.499 23.509 1.00 85.75 82 GLY A O 1
ATOM 659 N N . LEU A 1 83 ? -7.680 13.205 21.611 1.00 86.31 83 LEU A N 1
ATOM 660 C CA . LEU A 1 83 ? -6.562 12.846 20.742 1.00 86.31 83 LEU A CA 1
ATOM 661 C C . LEU A 1 83 ? -5.745 14.095 20.400 1.00 86.31 83 LEU A C 1
ATOM 663 O O . LEU A 1 83 ? -6.292 15.172 20.188 1.00 86.31 83 LEU A O 1
ATOM 667 N N . ASN A 1 84 ? -4.425 13.948 20.388 1.00 85.12 84 ASN A N 1
ATOM 668 C CA . ASN A 1 84 ? -3.484 14.953 19.915 1.00 85.12 84 ASN A CA 1
ATOM 669 C C . ASN A 1 84 ? -2.158 14.301 19.505 1.00 85.12 84 ASN A C 1
ATOM 671 O O . ASN A 1 84 ? -1.896 13.124 19.779 1.00 85.12 84 ASN A O 1
ATOM 675 N N . ASN A 1 85 ? -1.273 15.119 18.937 1.00 78.12 85 ASN A N 1
ATOM 676 C CA . ASN A 1 85 ? 0.047 14.702 18.475 1.00 78.12 85 ASN A CA 1
ATOM 677 C C . ASN A 1 85 ? 0.915 14.009 19.534 1.00 78.12 85 ASN A C 1
ATOM 679 O O . ASN A 1 85 ? 1.757 13.181 19.197 1.00 78.12 85 ASN A O 1
ATOM 683 N N . GLY A 1 86 ? 0.712 14.311 20.817 1.00 81.38 86 GLY A N 1
ATOM 684 C CA . GLY A 1 86 ? 1.493 13.736 21.909 1.00 81.38 86 GLY A CA 1
ATOM 685 C C . GLY A 1 86 ? 0.936 12.432 22.481 1.00 81.38 86 GLY A C 1
ATOM 686 O O . GLY A 1 86 ? 1.612 11.815 23.304 1.00 81.38 86 GLY A O 1
ATOM 687 N N . ASN A 1 87 ? -0.288 12.022 22.123 1.00 88.94 87 ASN A N 1
ATOM 688 C CA . ASN A 1 87 ? -0.950 10.909 22.811 1.00 88.94 87 ASN A CA 1
ATOM 689 C C . ASN A 1 87 ? -1.761 9.949 21.929 1.00 88.94 87 ASN A C 1
ATOM 691 O O . ASN A 1 87 ? -2.204 8.927 22.458 1.00 88.94 87 ASN A O 1
ATOM 695 N N . TRP A 1 88 ? -1.964 10.236 20.637 1.00 89.19 88 TRP A N 1
ATOM 696 C CA . TRP A 1 88 ? -2.863 9.440 19.794 1.00 89.19 88 TRP A CA 1
ATOM 697 C C . TRP A 1 88 ? -2.456 7.964 19.739 1.00 89.19 88 TRP A C 1
ATOM 699 O O . TRP A 1 88 ? -3.315 7.092 19.831 1.00 89.19 88 TRP A O 1
ATOM 709 N N . GLU A 1 89 ? -1.153 7.669 19.673 1.00 91.94 89 GLU A N 1
ATOM 710 C CA . GLU A 1 89 ? -0.656 6.293 19.636 1.00 91.94 89 GLU A CA 1
ATOM 711 C C . GLU A 1 89 ? -0.924 5.566 20.958 1.00 91.94 89 GLU A C 1
ATOM 713 O O . GLU A 1 89 ? -1.420 4.440 20.966 1.00 91.94 89 GLU A O 1
ATOM 718 N N . THR A 1 90 ? -0.666 6.227 22.087 1.00 95.06 90 THR A N 1
ATOM 719 C CA . THR A 1 90 ? -0.980 5.688 23.416 1.00 95.06 90 THR A CA 1
ATOM 720 C C . THR A 1 90 ? -2.474 5.395 23.551 1.00 95.06 90 THR A C 1
ATOM 722 O O . THR A 1 90 ? -2.847 4.340 24.059 1.00 95.06 90 THR A O 1
ATOM 725 N N . LYS A 1 91 ? -3.336 6.295 23.059 1.00 94.25 91 LYS A N 1
ATOM 726 C CA . LYS A 1 91 ? -4.794 6.124 23.096 1.00 94.25 91 LYS A CA 1
ATOM 727 C C . LYS A 1 91 ? -5.274 5.006 22.176 1.00 94.25 91 LYS A C 1
ATOM 729 O O . LYS A 1 91 ? -6.042 4.164 22.631 1.00 94.25 91 LYS A O 1
ATOM 734 N N . ARG A 1 92 ? -4.745 4.921 20.950 1.00 94.81 92 ARG A N 1
ATOM 735 C CA . ARG A 1 92 ? -4.970 3.784 20.042 1.00 94.81 92 ARG A CA 1
ATOM 736 C C . ARG A 1 92 ? -4.637 2.463 20.731 1.00 94.81 92 ARG A C 1
ATOM 738 O O . ARG A 1 92 ? -5.470 1.568 20.751 1.00 94.81 92 ARG A O 1
ATOM 745 N N . ASN A 1 93 ? -3.471 2.370 21.373 1.00 96.88 93 ASN A N 1
ATOM 746 C CA . ASN A 1 93 ? -3.051 1.148 22.062 1.00 96.88 93 ASN A CA 1
ATOM 747 C C . ASN A 1 93 ? -4.013 0.753 23.199 1.00 96.88 93 ASN A C 1
ATOM 749 O O . ASN A 1 93 ? -4.187 -0.437 23.461 1.00 96.88 93 ASN A O 1
ATOM 753 N N . TYR A 1 94 ? -4.652 1.720 23.869 1.00 97.50 94 TYR A N 1
ATOM 754 C CA . TYR A 1 94 ? -5.716 1.418 24.826 1.00 97.50 94 TYR A CA 1
ATOM 755 C C . TYR A 1 94 ? -6.970 0.871 24.140 1.00 97.50 94 TYR A C 1
ATOM 757 O O . TYR A 1 94 ? -7.503 -0.136 24.594 1.00 97.50 94 TYR A O 1
ATOM 765 N N . TYR A 1 95 ? -7.421 1.456 23.031 1.00 96.81 95 TYR A N 1
ATOM 766 C CA . TYR A 1 95 ? -8.580 0.936 22.296 1.00 96.81 95 TYR A CA 1
ATOM 767 C C . TYR A 1 95 ? -8.334 -0.472 21.726 1.00 96.81 95 TYR A C 1
ATOM 769 O O . TYR A 1 95 ? -9.187 -1.352 21.863 1.00 96.81 95 TYR A O 1
ATOM 777 N N . ASP A 1 96 ? -7.133 -0.725 21.202 1.00 97.19 96 ASP A N 1
ATOM 778 C CA . ASP A 1 96 ? -6.710 -2.049 20.733 1.00 97.19 96 ASP A CA 1
ATOM 779 C C . ASP A 1 96 ? -6.687 -3.063 21.882 1.00 97.19 96 ASP A C 1
ATOM 781 O O . ASP A 1 96 ? -7.137 -4.202 21.735 1.00 97.19 96 ASP A O 1
ATOM 785 N N . ALA A 1 97 ? -6.211 -2.650 23.062 1.00 97.62 97 ALA A N 1
ATOM 786 C CA . ALA A 1 97 ? -6.236 -3.479 24.261 1.00 97.62 97 ALA A CA 1
ATOM 787 C C . ALA A 1 97 ? -7.669 -3.759 24.745 1.00 97.62 97 ALA A C 1
ATOM 789 O O . ALA A 1 97 ? -7.952 -4.881 25.176 1.00 97.62 97 ALA A O 1
ATOM 790 N N . ALA A 1 98 ? -8.579 -2.785 24.627 1.00 96.94 98 ALA A N 1
ATOM 791 C CA . ALA A 1 98 ? -9.993 -2.965 24.943 1.00 96.94 98 ALA A CA 1
ATOM 792 C C . ALA A 1 98 ? -10.637 -4.033 24.052 1.00 96.94 98 ALA A C 1
ATOM 794 O O . ALA A 1 98 ? -11.284 -4.941 24.568 1.00 96.94 98 ALA A O 1
ATOM 795 N N . ALA A 1 99 ? -10.414 -3.982 22.735 1.00 96.69 99 ALA A N 1
ATOM 796 C CA . ALA A 1 99 ? -10.900 -5.018 21.825 1.00 96.69 99 ALA A CA 1
ATOM 797 C C . ALA A 1 99 ? -10.218 -6.373 22.099 1.00 96.69 99 ALA A C 1
ATOM 799 O O . ALA A 1 99 ? -10.873 -7.412 22.190 1.00 96.69 99 ALA A O 1
ATOM 800 N N . SER A 1 100 ? -8.900 -6.370 22.307 1.00 97.31 100 SER A N 1
ATOM 801 C CA . SER A 1 100 ? -8.114 -7.585 22.534 1.00 97.31 100 SER A CA 1
ATOM 802 C C . SER A 1 100 ? -8.558 -8.362 23.777 1.00 97.31 100 SER A C 1
ATOM 804 O O . SER A 1 100 ? -8.719 -9.584 23.712 1.00 97.31 100 SER A O 1
ATOM 806 N N . VAL A 1 101 ? -8.837 -7.683 24.897 1.00 96.31 101 VAL A N 1
ATOM 807 C CA . VAL A 1 101 ? -9.161 -8.368 26.160 1.00 96.31 101 VAL A CA 1
ATOM 808 C C . VAL A 1 101 ? -10.503 -9.111 26.118 1.00 96.31 101 VAL A C 1
ATOM 810 O O . VAL A 1 101 ? -10.634 -10.159 26.750 1.00 96.31 101 VAL A O 1
ATOM 813 N N . VAL A 1 102 ? -11.468 -8.641 25.319 1.00 95.56 102 VAL A N 1
ATOM 814 C CA . VAL A 1 102 ? -12.769 -9.310 25.111 1.00 95.56 102 VAL A CA 1
ATOM 815 C C . VAL A 1 102 ? -12.838 -10.121 23.807 1.00 95.56 102 VAL A C 1
ATOM 817 O O . VAL A 1 102 ? -13.865 -10.728 23.506 1.00 95.56 102 VAL A O 1
ATOM 820 N N . SER A 1 103 ? -11.750 -10.191 23.032 1.00 95.12 103 SER A N 1
ATOM 821 C CA . SER A 1 103 ? -11.714 -10.849 21.710 1.00 95.12 103 SER A CA 1
ATOM 822 C C . SER A 1 103 ? -12.112 -12.331 21.731 1.00 95.12 103 SER A C 1
ATOM 824 O O . SER A 1 103 ? -12.673 -12.845 20.767 1.00 95.12 103 SER A O 1
ATOM 826 N N . SER A 1 104 ? -11.862 -13.027 22.842 1.00 92.88 104 SER A N 1
ATOM 827 C CA . SER A 1 104 ? -12.230 -14.440 23.000 1.00 92.88 104 SER A CA 1
ATOM 828 C C . SER A 1 104 ? -13.710 -14.661 23.323 1.00 92.88 104 SER A C 1
ATOM 830 O O . SER A 1 104 ? -14.216 -15.770 23.150 1.00 92.88 104 SER A O 1
ATOM 832 N N . THR A 1 105 ? -14.410 -13.625 23.791 1.00 91.69 105 THR A N 1
ATOM 833 C CA . THR A 1 105 ? -15.794 -13.728 24.258 1.00 91.69 105 THR A CA 1
ATOM 834 C C . THR A 1 105 ? -16.772 -12.930 23.414 1.00 91.69 105 THR A C 1
ATOM 836 O O . THR A 1 105 ? -17.942 -13.280 23.432 1.00 91.69 105 THR A O 1
ATOM 839 N N . TYR A 1 106 ? -16.361 -11.926 22.634 1.00 91.94 106 TYR A N 1
ATOM 840 C CA . TYR A 1 106 ? -17.319 -11.028 21.973 1.00 91.94 106 TYR A CA 1
ATOM 841 C C . TYR A 1 106 ? -18.321 -11.759 21.057 1.00 91.94 106 TYR A C 1
ATOM 843 O O . TYR A 1 106 ? -19.500 -11.435 21.077 1.00 91.94 106 TYR A O 1
ATOM 851 N N . GLN A 1 107 ? -17.921 -12.804 20.324 1.00 88.88 107 GLN A N 1
ATOM 852 C CA . GLN A 1 107 ? -18.837 -13.492 19.398 1.00 88.88 107 GLN A CA 1
ATOM 853 C C . GLN A 1 107 ? -20.002 -14.203 20.108 1.00 88.88 107 GLN A C 1
ATOM 855 O O . GLN A 1 107 ? -21.138 -14.151 19.643 1.00 88.88 107 GLN A O 1
ATOM 860 N N . ASN A 1 108 ? -19.736 -14.844 21.251 1.00 88.25 108 ASN A N 1
ATOM 861 C CA . ASN A 1 108 ? -20.697 -15.714 21.951 1.00 88.25 108 ASN A CA 1
ATOM 862 C C . ASN A 1 108 ? -21.008 -15.262 23.390 1.00 88.25 108 ASN A C 1
ATOM 864 O O . ASN A 1 108 ? -21.689 -15.967 24.134 1.00 88.25 108 ASN A O 1
ATOM 868 N N . GLY A 1 109 ? -20.453 -14.129 23.807 1.00 84.06 109 GLY A N 1
ATOM 869 C CA . GLY A 1 109 ? -20.474 -13.630 25.174 1.00 84.06 109 GLY A CA 1
ATOM 870 C C . GLY A 1 109 ? -21.577 -12.612 25.419 1.00 84.06 109 GLY A C 1
ATOM 871 O O . GLY A 1 109 ? -22.587 -12.549 24.716 1.00 84.06 109 GLY A O 1
ATOM 872 N N . SER A 1 110 ? -21.380 -11.815 26.467 1.00 87.69 110 SER A N 1
ATOM 873 C CA . SER A 1 110 ? -22.334 -10.794 26.889 1.00 87.69 110 SER A CA 1
ATOM 874 C C . SER A 1 110 ? -22.482 -9.675 25.847 1.00 87.69 110 SER A C 1
ATOM 876 O O . SER A 1 110 ? -21.566 -9.388 25.074 1.00 87.69 110 SER A O 1
ATOM 878 N N . GLY A 1 111 ? -23.626 -8.979 25.866 1.00 86.12 111 GLY A N 1
ATOM 879 C CA . GLY A 1 111 ? -23.804 -7.744 25.090 1.00 86.12 111 GLY A CA 1
ATOM 880 C C . GLY A 1 111 ? -22.757 -6.676 25.436 1.00 86.12 111 GLY A C 1
ATOM 881 O O . GLY A 1 111 ? -22.367 -5.893 24.574 1.00 86.12 111 GLY A O 1
ATOM 882 N N . ILE A 1 112 ? -22.236 -6.704 26.667 1.00 88.25 112 ILE A N 1
ATOM 883 C CA . ILE A 1 112 ? -21.136 -5.848 27.124 1.00 88.25 112 ILE A CA 1
ATOM 884 C C . ILE A 1 112 ? -19.850 -6.181 26.361 1.00 88.25 112 ILE A C 1
ATOM 886 O O . ILE A 1 112 ? -19.268 -5.289 25.754 1.00 88.25 112 ILE A O 1
ATOM 890 N N . ALA A 1 113 ? -19.441 -7.454 26.311 1.00 90.88 113 ALA A N 1
ATOM 891 C CA . ALA A 1 113 ? -18.246 -7.875 25.576 1.00 90.88 113 ALA A CA 1
ATOM 892 C C . ALA A 1 113 ? -18.331 -7.519 24.080 1.00 90.88 113 ALA A C 1
ATOM 894 O O . ALA A 1 113 ? -17.370 -6.998 23.515 1.00 90.88 113 ALA A O 1
ATOM 895 N N . LYS A 1 114 ? -19.501 -7.728 23.459 1.00 91.62 114 L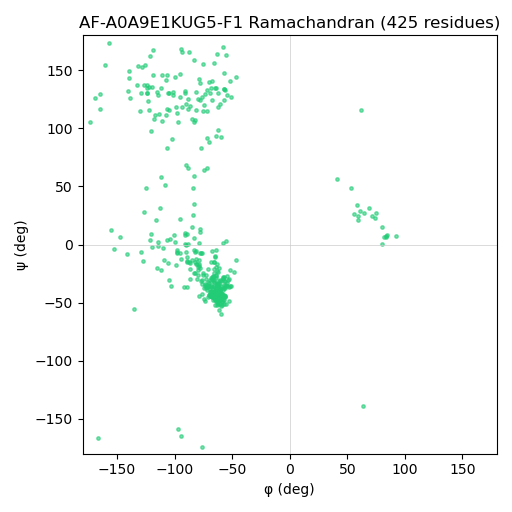YS A N 1
ATOM 896 C CA . LYS A 1 114 ? -19.784 -7.320 22.069 1.00 91.62 114 LYS A CA 1
ATOM 897 C C . LYS A 1 114 ? -19.600 -5.816 21.860 1.00 91.62 114 LYS A C 1
ATOM 899 O O . LYS A 1 114 ? -18.926 -5.396 20.924 1.00 91.62 114 LYS A O 1
ATOM 904 N N . THR A 1 115 ? -20.171 -5.016 22.759 1.00 89.25 115 THR A N 1
ATOM 905 C CA . THR A 1 115 ? -20.123 -3.549 22.690 1.00 89.25 115 THR A CA 1
ATOM 906 C C . THR A 1 115 ? -18.707 -3.023 22.906 1.00 89.25 115 THR A C 1
ATOM 908 O O . THR A 1 115 ? -18.247 -2.191 22.131 1.00 89.25 115 THR A O 1
ATOM 911 N N . ILE A 1 116 ? -17.981 -3.541 23.902 1.00 93.00 116 ILE A N 1
ATOM 912 C CA . ILE A 1 116 ? -16.580 -3.174 24.155 1.00 93.00 116 ILE A CA 1
ATOM 913 C C . ILE A 1 116 ? -15.722 -3.464 22.926 1.00 93.00 116 ILE A C 1
ATOM 915 O O . ILE A 1 116 ? -14.927 -2.616 22.527 1.00 93.00 116 ILE A O 1
ATOM 919 N N . TYR A 1 117 ? -15.890 -4.639 22.314 1.00 95.00 117 TYR A N 1
ATOM 920 C CA . TYR A 1 117 ? -15.116 -5.016 21.136 1.00 95.00 117 TYR A CA 1
ATOM 921 C C . TYR A 1 117 ? -15.406 -4.083 19.948 1.00 95.00 117 TYR A C 1
ATOM 923 O O . TYR A 1 117 ? -14.465 -3.593 19.319 1.00 95.00 117 TYR A O 1
ATOM 931 N N . LEU A 1 118 ? -16.683 -3.766 19.687 1.00 92.88 118 LEU A N 1
ATOM 932 C CA . LEU A 1 118 ? -17.074 -2.804 18.650 1.00 92.88 118 LEU A CA 1
ATOM 933 C C . LEU A 1 118 ? -16.465 -1.417 18.905 1.00 92.88 118 LEU A C 1
ATOM 935 O O . LEU A 1 118 ? -15.832 -0.851 18.016 1.00 92.88 118 LEU A O 1
ATOM 939 N N . LEU A 1 119 ? -16.642 -0.874 20.114 1.00 91.81 119 LEU A N 1
ATOM 940 C CA . LEU A 1 119 ? -16.183 0.472 20.462 1.00 91.81 119 LEU A CA 1
ATOM 941 C C . LEU A 1 119 ? -14.657 0.576 20.470 1.00 91.81 119 LEU A C 1
ATOM 943 O O . LEU A 1 119 ? -14.120 1.558 19.965 1.00 91.81 119 LEU A O 1
ATOM 947 N N . GLY A 1 120 ? -13.960 -0.440 20.984 1.00 94.00 120 GLY A N 1
ATOM 948 C CA . GLY A 1 120 ? -12.500 -0.508 20.949 1.00 94.00 120 GLY A CA 1
ATOM 949 C C . GLY A 1 120 ? -11.979 -0.551 19.515 1.00 94.00 120 GLY A C 1
ATOM 950 O O . GLY A 1 120 ? -11.083 0.206 19.160 1.00 94.00 120 GLY A O 1
ATOM 951 N N . THR A 1 121 ? -12.606 -1.355 18.655 1.00 94.12 121 THR A N 1
ATOM 952 C CA . THR A 1 121 ? -12.231 -1.431 17.237 1.00 94.12 121 THR A CA 1
ATOM 953 C C . THR A 1 121 ? -12.479 -0.102 16.518 1.00 94.12 121 THR A C 1
ATOM 955 O O . THR A 1 121 ? -11.599 0.389 15.817 1.00 94.12 121 THR A O 1
ATOM 958 N N . PHE A 1 122 ? -13.651 0.507 16.710 1.00 91.69 122 PHE A N 1
ATOM 959 C CA . PHE A 1 122 ? -14.004 1.782 16.084 1.00 91.69 122 PHE A CA 1
ATOM 960 C C . PHE A 1 122 ? -13.097 2.929 16.550 1.00 91.69 122 PHE A C 1
ATOM 962 O O . PHE A 1 122 ? -12.547 3.658 15.726 1.00 91.69 122 PHE A O 1
ATOM 969 N N . ALA A 1 123 ? -12.899 3.077 17.863 1.00 91.12 123 ALA A N 1
ATOM 970 C CA . ALA A 1 123 ? -12.038 4.118 18.416 1.00 91.12 123 ALA A CA 1
ATOM 971 C C . ALA A 1 123 ? -10.563 3.901 18.034 1.00 91.12 123 ALA A C 1
ATOM 973 O O . ALA A 1 123 ? -9.860 4.871 17.751 1.00 91.12 123 ALA A O 1
ATOM 974 N N . GLY A 1 124 ? -10.106 2.645 17.960 1.00 93.12 124 GLY A N 1
ATOM 975 C CA . GLY A 1 124 ? -8.782 2.278 17.448 1.00 93.12 124 GLY A CA 1
ATOM 976 C C . GLY A 1 124 ? -8.596 2.691 15.988 1.00 93.12 124 GLY A C 1
ATOM 977 O O . GLY A 1 124 ? -7.619 3.369 15.664 1.00 93.12 124 GLY A O 1
ATOM 978 N N . ALA A 1 125 ? -9.575 2.380 15.131 1.00 90.62 125 ALA A N 1
ATOM 979 C CA . ALA A 1 125 ? -9.587 2.795 13.730 1.00 90.62 125 ALA A CA 1
ATOM 980 C C . ALA A 1 125 ? -9.539 4.320 13.595 1.00 90.62 125 ALA A C 1
ATOM 982 O O . ALA A 1 125 ? -8.688 4.853 12.886 1.00 90.62 125 ALA A O 1
ATOM 983 N N . TYR A 1 126 ? -10.402 5.024 14.331 1.00 89.12 126 TYR A N 1
ATOM 984 C CA . TYR A 1 126 ? -10.471 6.481 14.310 1.00 89.12 126 TYR A CA 1
ATOM 985 C C . TYR A 1 126 ? -9.159 7.122 14.780 1.00 89.12 126 TYR A C 1
ATOM 987 O O . TYR A 1 126 ? -8.612 7.980 14.096 1.00 89.12 126 TYR A O 1
ATOM 995 N N . ALA A 1 127 ? -8.598 6.671 15.906 1.00 89.88 127 ALA A N 1
ATOM 996 C CA . ALA A 1 127 ? -7.318 7.175 16.398 1.00 89.88 127 ALA A CA 1
ATOM 997 C C . ALA A 1 127 ? -6.164 6.873 15.432 1.00 89.88 127 ALA A C 1
ATOM 999 O O . ALA A 1 127 ? -5.236 7.674 15.315 1.00 89.88 127 ALA A O 1
ATOM 1000 N N . HIS A 1 128 ? -6.217 5.735 14.730 1.00 89.38 128 HIS A N 1
ATOM 1001 C CA . HIS A 1 128 ? -5.235 5.398 13.710 1.00 89.38 128 HIS A CA 1
ATOM 1002 C C . HIS A 1 128 ? -5.335 6.315 12.486 1.00 89.38 128 HIS A C 1
ATOM 1004 O O . HIS A 1 128 ? -4.292 6.787 12.031 1.00 89.38 128 HIS A O 1
ATOM 1010 N N . LEU A 1 129 ? -6.554 6.598 12.009 1.00 86.94 129 LEU A N 1
ATOM 1011 C CA . LEU A 1 129 ? -6.822 7.563 10.940 1.00 86.94 129 LEU A CA 1
ATOM 1012 C C . LEU A 1 129 ? -6.342 8.957 11.346 1.00 86.94 129 LEU A C 1
ATOM 1014 O O . LEU A 1 129 ? -5.430 9.480 10.715 1.00 86.94 129 LEU A O 1
ATOM 1018 N N . SER A 1 130 ? -6.863 9.514 12.443 1.00 84.75 130 SER A N 1
ATOM 1019 C CA . SER A 1 130 ? -6.523 10.875 12.868 1.00 84.75 130 SER A CA 1
ATOM 1020 C C . SER A 1 130 ? -5.030 11.039 13.149 1.00 84.75 130 SER A C 1
ATOM 1022 O O . SER A 1 130 ? -4.407 11.976 12.675 1.00 84.75 130 SER A O 1
ATOM 1024 N N . GLY A 1 131 ? -4.401 10.088 13.844 1.00 83.25 131 GLY A N 1
ATOM 1025 C CA . GLY A 1 131 ? -2.973 10.176 14.152 1.00 83.25 131 GLY A CA 1
ATOM 1026 C C . GLY A 1 131 ? -2.044 10.173 12.933 1.00 83.25 131 GLY A C 1
ATOM 1027 O O . GLY A 1 131 ? -0.902 10.626 13.033 1.00 83.25 131 GLY A O 1
ATOM 1028 N N . ASN A 1 132 ? -2.511 9.644 11.797 1.00 80.25 132 ASN A N 1
ATOM 1029 C CA . ASN A 1 132 ? -1.729 9.566 10.563 1.00 80.25 132 ASN A CA 1
ATOM 1030 C C . ASN A 1 132 ? -2.122 10.625 9.531 1.00 80.25 132 ASN A C 1
ATOM 1032 O O . ASN A 1 132 ? -1.230 11.106 8.838 1.00 80.25 132 ASN A O 1
ATOM 1036 N N . LEU A 1 133 ? -3.409 10.968 9.437 1.00 79.12 133 LEU A N 1
ATOM 1037 C CA . LEU A 1 133 ? -3.974 11.822 8.390 1.00 79.12 133 LEU A CA 1
ATOM 1038 C C . LEU A 1 133 ? -4.461 13.189 8.882 1.00 79.12 133 LEU A C 1
ATOM 1040 O O . LEU A 1 133 ? -4.559 14.090 8.070 1.00 79.12 133 LEU A O 1
ATOM 1044 N N . ASP A 1 134 ? -4.767 13.347 10.169 1.00 77.25 134 ASP A N 1
ATOM 1045 C CA . ASP A 1 134 ? -5.202 14.603 10.812 1.00 77.25 134 ASP A CA 1
ATOM 1046 C C . ASP A 1 134 ? -4.049 15.111 11.696 1.00 77.25 134 ASP A C 1
ATOM 1048 O O . ASP A 1 134 ? -4.131 15.288 12.916 1.00 77.25 134 ASP A O 1
ATOM 1052 N N . ASN A 1 135 ? -2.876 15.181 11.069 1.00 70.06 135 ASN A N 1
ATOM 1053 C CA . ASN A 1 135 ? -1.649 15.637 11.687 1.00 70.06 135 ASN A CA 1
ATOM 1054 C C . ASN A 1 135 ? -1.166 16.842 10.885 1.00 70.06 135 ASN A C 1
ATOM 1056 O O . ASN A 1 135 ? -0.575 16.682 9.816 1.00 70.06 135 ASN A O 1
ATOM 1060 N N . GLY A 1 136 ? -1.483 18.040 11.384 1.00 60.94 136 GLY A N 1
ATOM 1061 C CA . GLY A 1 136 ? -1.172 19.302 10.717 1.00 60.94 136 GLY A CA 1
ATOM 1062 C C . GLY A 1 136 ? 0.273 19.366 10.208 1.00 60.94 136 GLY A C 1
ATOM 1063 O O . GLY A 1 136 ? 1.198 18.866 10.851 1.00 60.94 136 GLY A O 1
ATOM 1064 N N . ALA A 1 137 ? 0.459 20.014 9.055 1.00 54.50 137 ALA A N 1
ATOM 1065 C CA . ALA A 1 137 ? 1.700 20.058 8.267 1.00 54.50 137 ALA A CA 1
ATOM 1066 C C . ALA A 1 137 ? 2.972 20.479 9.042 1.00 54.50 137 ALA A C 1
ATOM 1068 O O . ALA A 1 137 ? 4.093 20.216 8.612 1.00 54.50 137 ALA A O 1
ATOM 1069 N N . ASP A 1 138 ? 2.804 21.170 10.166 1.00 50.47 138 ASP A N 1
ATOM 1070 C CA . ASP A 1 138 ? 3.830 21.936 10.873 1.00 50.47 138 ASP A CA 1
ATOM 1071 C C . ASP A 1 138 ? 3.527 22.115 12.378 1.00 50.47 138 ASP A C 1
ATOM 1073 O O . ASP A 1 138 ? 4.166 22.918 13.063 1.00 50.47 138 ASP A O 1
ATOM 1077 N N . GLY A 1 139 ? 2.555 21.371 12.919 1.00 45.31 139 GLY A N 1
ATOM 1078 C CA . GLY A 1 139 ? 2.031 21.619 14.264 1.00 45.31 139 GLY A CA 1
ATOM 1079 C C . GLY A 1 139 ? 1.114 22.847 14.351 1.00 45.31 139 GLY A C 1
ATOM 1080 O O . GLY A 1 139 ? 1.038 23.466 15.418 1.00 45.31 139 GLY A O 1
ATOM 1081 N N . SER A 1 140 ? 0.439 23.212 13.252 1.00 52.38 140 SER A N 1
ATOM 1082 C CA . SER A 1 140 ? -0.622 24.225 13.246 1.00 52.38 140 SER A CA 1
ATOM 1083 C C . SER A 1 140 ? -1.743 23.913 14.250 1.00 52.38 140 SER A C 1
ATOM 1085 O O . SER A 1 140 ? -1.904 22.795 14.743 1.00 52.38 140 SER A O 1
ATOM 1087 N N . ALA A 1 141 ? -2.538 24.941 14.554 1.00 48.03 141 ALA A N 1
ATOM 1088 C CA . ALA A 1 141 ? -3.665 24.868 15.484 1.00 48.03 141 ALA A CA 1
ATOM 1089 C C . ALA A 1 141 ? -4.835 23.988 14.997 1.00 48.03 141 ALA A C 1
ATOM 1091 O O . ALA A 1 141 ? -5.771 23.784 15.769 1.00 48.03 141 ALA A O 1
ATOM 1092 N N . ASP A 1 142 ? -4.761 23.484 13.763 1.00 58.50 142 ASP A N 1
ATOM 1093 C CA . ASP A 1 142 ? -5.808 22.692 13.111 1.00 58.50 142 ASP A CA 1
ATOM 1094 C C . ASP A 1 142 ? -5.569 21.174 13.261 1.00 58.50 142 ASP A C 1
ATOM 1096 O O . ASP A 1 142 ? -6.444 20.382 12.957 1.00 58.50 142 ASP A O 1
ATOM 1100 N N . ALA A 1 143 ? -4.421 20.740 13.804 1.00 66.25 143 ALA A N 1
ATOM 1101 C CA . ALA A 1 143 ? -4.152 19.316 14.013 1.00 66.25 143 ALA A CA 1
ATOM 1102 C C . ALA A 1 143 ? -5.124 18.683 15.032 1.00 66.25 143 ALA A C 1
ATOM 1104 O O . ALA A 1 143 ? -5.282 19.191 16.149 1.00 66.25 143 ALA A O 1
ATOM 1105 N N . PHE A 1 144 ? -5.659 17.505 14.701 1.00 73.81 144 PHE A N 1
ATOM 1106 C CA . PHE A 1 144 ? -6.658 16.767 15.483 1.00 73.81 144 PHE A CA 1
ATOM 1107 C C . PHE A 1 144 ? -8.004 17.491 15.603 1.00 73.81 144 PHE A C 1
ATOM 1109 O O . PHE A 1 144 ? -8.742 17.280 16.578 1.00 73.81 144 PHE A O 1
ATOM 1116 N N . ASP A 1 145 ? -8.358 18.332 14.632 1.00 74.38 145 ASP A N 1
ATOM 1117 C CA . ASP A 1 145 ? -9.662 18.993 14.597 1.00 74.38 145 ASP A CA 1
ATOM 1118 C C . ASP A 1 145 ? -10.796 18.069 14.112 1.00 74.38 145 ASP A C 1
ATOM 1120 O O . ASP A 1 145 ? -11.969 18.415 14.260 1.00 74.38 145 ASP A O 1
ATOM 1124 N N . GLY A 1 146 ? -10.462 16.859 13.649 1.00 71.69 146 GLY A N 1
ATOM 1125 C CA . GLY A 1 146 ? -11.405 15.856 13.170 1.00 71.69 146 GLY A CA 1
ATOM 1126 C C . GLY A 1 146 ? -11.832 16.035 11.712 1.00 71.69 146 GLY A C 1
ATOM 1127 O O . GLY A 1 146 ? -12.729 15.305 11.276 1.00 71.69 146 GLY A O 1
ATOM 1128 N N . ASP A 1 147 ? -11.219 16.958 10.968 1.00 74.75 147 ASP A N 1
ATOM 1129 C CA . ASP A 1 147 ? -11.406 17.150 9.532 1.00 74.75 147 ASP A CA 1
ATOM 1130 C C . ASP A 1 147 ? -10.091 16.889 8.782 1.00 74.75 147 ASP A C 1
ATOM 1132 O O . ASP A 1 147 ? -9.136 17.645 8.870 1.00 74.75 147 ASP A O 1
ATOM 1136 N N . MET A 1 148 ? -10.040 15.805 8.004 1.00 76.69 148 MET A N 1
ATOM 1137 C CA . MET A 1 148 ? -8.853 15.482 7.207 1.00 76.69 148 MET A CA 1
ATOM 1138 C C . MET A 1 148 ? -8.876 16.279 5.903 1.00 76.69 148 MET A C 1
ATOM 1140 O O . MET A 1 148 ? -9.648 15.979 4.984 1.00 76.69 148 MET A O 1
ATOM 1144 N N . THR A 1 149 ? -8.009 17.280 5.799 1.00 74.62 149 THR A N 1
ATOM 1145 C CA . THR A 1 149 ? -7.887 18.115 4.602 1.00 74.62 149 THR A CA 1
ATOM 1146 C C . THR A 1 149 ? -6.992 17.467 3.542 1.00 74.62 149 THR A C 1
ATOM 1148 O O . THR A 1 149 ? -6.126 16.640 3.832 1.00 74.62 149 THR A O 1
ATOM 1151 N N . SER A 1 150 ? -7.132 17.889 2.278 1.00 71.00 150 SER A N 1
ATOM 1152 C CA . SER A 1 150 ? -6.250 17.420 1.197 1.00 71.00 150 SER A CA 1
ATOM 1153 C C . SER A 1 150 ? -4.772 17.720 1.468 1.00 71.00 150 SER A C 1
ATOM 1155 O O . SER A 1 150 ? -3.915 16.978 1.010 1.00 71.00 150 SER A O 1
ATOM 1157 N N . VAL A 1 151 ? -4.463 18.788 2.214 1.00 72.25 151 VAL A N 1
ATOM 1158 C CA . VAL A 1 151 ? -3.084 19.145 2.579 1.00 72.25 151 VAL A CA 1
ATOM 1159 C C . VAL A 1 151 ? -2.498 18.107 3.532 1.00 72.25 151 VAL A C 1
ATOM 1161 O O . VAL A 1 151 ? -1.380 17.650 3.322 1.00 72.25 151 VAL A O 1
ATOM 1164 N N . GLU A 1 152 ? -3.245 17.690 4.550 1.00 73.56 152 GLU A N 1
ATOM 1165 C CA . GLU A 1 152 ? -2.758 16.709 5.525 1.00 73.56 152 GLU A CA 1
ATOM 1166 C C . GLU A 1 152 ? -2.659 15.307 4.923 1.00 73.56 152 GLU A C 1
ATOM 1168 O O . GLU A 1 152 ? -1.682 14.596 5.164 1.00 73.56 152 GLU A O 1
ATOM 1173 N N . ILE A 1 153 ? -3.602 14.950 4.047 1.00 73.00 153 ILE A N 1
ATOM 1174 C CA . ILE A 1 153 ? -3.525 13.722 3.250 1.00 73.00 153 ILE A CA 1
ATOM 1175 C C . ILE A 1 153 ? -2.285 13.756 2.347 1.00 73.00 153 ILE A C 1
ATOM 1177 O O . ILE A 1 153 ? -1.506 12.804 2.349 1.00 73.00 153 ILE A O 1
ATOM 1181 N N . ASN A 1 154 ? -2.039 14.860 1.635 1.00 68.12 154 ASN A N 1
ATOM 1182 C CA . ASN A 1 154 ? -0.855 14.996 0.784 1.00 68.12 154 ASN A CA 1
ATOM 1183 C C . ASN A 1 154 ? 0.450 14.955 1.593 1.00 68.12 154 ASN A C 1
ATOM 1185 O O . ASN A 1 154 ? 1.435 14.385 1.130 1.00 68.12 154 ASN A O 1
ATOM 1189 N N . ASN A 1 155 ? 0.460 15.483 2.820 1.00 69.69 155 ASN A N 1
ATOM 1190 C CA . ASN A 1 155 ? 1.608 15.386 3.725 1.00 69.69 155 ASN A CA 1
ATOM 1191 C C . ASN A 1 155 ? 1.861 13.956 4.211 1.00 69.69 155 ASN A C 1
ATOM 1193 O O . ASN A 1 155 ? 3.015 13.573 4.418 1.00 69.69 155 ASN A O 1
ATOM 1197 N N . PHE A 1 156 ? 0.800 13.171 4.419 1.00 71.06 156 PHE A N 1
ATOM 1198 C CA . PHE A 1 156 ? 0.922 11.758 4.762 1.00 71.06 156 PHE A CA 1
ATOM 1199 C C . PHE A 1 156 ? 1.440 10.935 3.579 1.00 71.06 156 PHE A C 1
ATOM 1201 O O . PHE A 1 156 ? 2.315 10.090 3.769 1.00 71.06 156 PHE A O 1
ATOM 1208 N N . LEU A 1 157 ? 0.906 11.195 2.383 1.00 65.00 157 LEU A N 1
ATOM 1209 C CA . LEU A 1 157 ? 1.260 10.483 1.155 1.00 65.00 157 LEU A CA 1
ATOM 1210 C C . LEU A 1 157 ? 2.592 10.947 0.551 1.00 65.00 157 LEU A C 1
ATOM 1212 O O . LEU A 1 157 ? 3.182 10.216 -0.235 1.00 65.00 157 LEU A O 1
ATOM 1216 N N . GLY A 1 158 ? 3.065 12.147 0.898 1.00 59.34 158 GLY A N 1
ATOM 1217 C CA . GLY A 1 158 ? 4.224 12.758 0.250 1.00 59.34 158 GLY A CA 1
ATOM 1218 C C . GLY A 1 158 ? 3.938 13.157 -1.202 1.00 59.34 158 GLY A C 1
ATOM 1219 O O . GLY A 1 158 ? 4.836 13.117 -2.032 1.00 59.34 158 GLY A O 1
ATOM 1220 N N . THR A 1 159 ? 2.700 13.525 -1.534 1.00 52.66 159 THR A N 1
ATOM 1221 C CA . THR A 1 159 ? 2.264 13.826 -2.913 1.00 52.66 159 THR A CA 1
ATOM 1222 C C . THR A 1 159 ? 2.318 15.311 -3.253 1.00 52.66 159 THR A C 1
ATOM 1224 O O . THR A 1 159 ? 1.647 15.743 -4.190 1.00 52.66 159 THR A O 1
ATOM 1227 N N . ASP A 1 160 ? 3.121 16.109 -2.541 1.00 46.81 160 ASP A N 1
ATOM 1228 C CA . ASP A 1 160 ? 3.448 17.474 -2.974 1.00 46.81 160 ASP A CA 1
ATOM 1229 C C . ASP A 1 160 ? 4.397 17.394 -4.185 1.00 46.81 160 ASP A C 1
ATOM 1231 O O . ASP A 1 160 ? 5.591 17.693 -4.129 1.00 46.81 160 ASP A O 1
ATOM 1235 N N . VAL A 1 161 ? 3.859 16.869 -5.287 1.00 39.91 161 VAL A N 1
ATOM 1236 C CA . VAL A 1 161 ? 4.450 16.888 -6.613 1.00 39.91 161 VAL A CA 1
ATOM 1237 C C . VAL A 1 161 ? 4.369 18.345 -7.031 1.00 39.91 161 VAL A C 1
ATOM 1239 O O . VAL A 1 161 ? 3.364 18.792 -7.581 1.00 39.91 161 VAL A O 1
ATOM 1242 N N . SER A 1 162 ? 5.394 19.127 -6.690 1.00 37.44 162 SER A N 1
ATOM 1243 C CA . SER A 1 162 ? 5.508 20.486 -7.204 1.00 37.44 162 SER A CA 1
ATOM 1244 C C . SER A 1 162 ? 5.351 20.412 -8.720 1.00 37.44 162 SER A C 1
ATOM 1246 O O . SER A 1 162 ? 6.092 19.661 -9.349 1.00 37.44 162 SER A O 1
ATOM 1248 N N . GLU A 1 163 ? 4.440 21.195 -9.300 1.00 38.81 163 GLU A N 1
ATOM 1249 C CA . GLU A 1 163 ? 4.190 21.312 -10.751 1.00 38.81 163 GLU A CA 1
ATOM 1250 C C . GLU A 1 163 ? 5.446 21.681 -11.584 1.00 38.81 163 GLU A C 1
ATOM 1252 O O . GLU A 1 163 ? 5.370 21.840 -12.798 1.00 38.81 163 GLU A O 1
ATOM 1257 N N . ASP A 1 164 ? 6.619 21.802 -10.958 1.00 34.78 164 ASP A N 1
ATOM 1258 C CA . ASP A 1 164 ? 7.915 22.105 -11.565 1.00 34.78 164 ASP A CA 1
ATOM 1259 C C . ASP A 1 164 ? 8.607 20.853 -12.155 1.00 34.78 164 ASP A C 1
ATOM 1261 O O . ASP A 1 164 ? 9.830 20.696 -12.131 1.00 34.78 164 ASP A O 1
ATOM 1265 N N . THR A 1 165 ? 7.823 19.917 -12.694 1.00 36.25 165 THR A N 1
ATOM 1266 C CA . THR A 1 165 ? 8.295 18.638 -13.239 1.00 36.25 165 THR A CA 1
ATOM 1267 C C . THR A 1 165 ? 8.799 18.759 -14.676 1.00 36.25 165 THR A C 1
ATOM 1269 O O . THR A 1 165 ? 8.329 18.066 -15.578 1.00 36.25 165 THR A O 1
ATOM 1272 N N . ASN A 1 166 ? 9.802 19.607 -14.900 1.00 36.19 166 ASN A N 1
ATOM 1273 C CA . ASN A 1 166 ? 10.625 19.508 -16.112 1.00 36.19 166 ASN A CA 1
ATOM 1274 C C . ASN A 1 166 ? 11.690 18.394 -16.017 1.00 36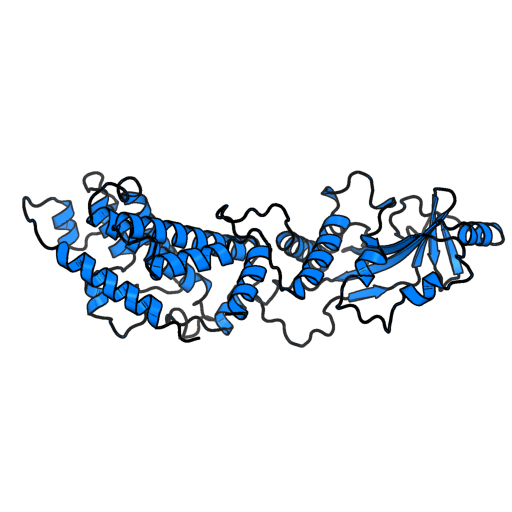.19 166 ASN A C 1
ATOM 1276 O O . ASN A 1 166 ? 12.446 18.204 -16.963 1.00 36.19 166 ASN A O 1
ATOM 1280 N N . ASP A 1 167 ? 11.735 17.647 -14.908 1.00 42.09 167 ASP A N 1
ATOM 1281 C CA . ASP A 1 167 ? 12.736 16.606 -14.622 1.00 42.09 167 ASP A CA 1
ATOM 1282 C C . ASP A 1 167 ? 12.092 15.248 -14.258 1.00 42.09 167 ASP A C 1
ATOM 1284 O O . ASP A 1 167 ? 12.669 14.457 -13.515 1.00 42.09 167 ASP A O 1
ATOM 1288 N N . LEU A 1 168 ? 10.878 14.955 -14.756 1.00 46.47 168 LEU A N 1
ATOM 1289 C CA . LEU A 1 168 ? 10.106 13.782 -14.306 1.00 46.47 168 LEU A CA 1
ATOM 1290 C C . LEU A 1 168 ? 10.740 12.422 -14.672 1.00 46.47 168 LEU A C 1
ATOM 1292 O O . LEU A 1 168 ? 10.351 11.414 -14.103 1.00 46.47 168 LEU A O 1
ATOM 1296 N N . ASN A 1 169 ? 11.709 12.382 -15.590 1.00 54.03 169 ASN A N 1
ATOM 1297 C CA . ASN A 1 169 ? 12.610 11.255 -15.854 1.00 54.03 169 ASN A CA 1
ATOM 1298 C C . ASN A 1 169 ? 13.786 11.778 -16.690 1.00 54.03 169 ASN A C 1
ATOM 1300 O O . ASN A 1 169 ? 13.583 12.199 -17.828 1.00 54.03 169 ASN A O 1
ATOM 1304 N N . ASN A 1 170 ? 15.024 11.731 -16.185 1.00 57.84 170 ASN A N 1
ATOM 1305 C CA . ASN A 1 170 ? 16.192 12.128 -16.985 1.00 57.84 170 ASN A CA 1
ATOM 1306 C C . ASN A 1 170 ? 16.728 10.921 -17.770 1.00 57.84 170 ASN A C 1
ATOM 1308 O O . ASN A 1 170 ? 17.815 10.385 -17.504 1.00 57.84 170 ASN A O 1
ATOM 1312 N N . MET A 1 171 ? 15.880 10.464 -18.696 1.00 56.72 171 MET A N 1
ATOM 1313 C CA . MET A 1 171 ? 16.192 9.434 -19.675 1.00 56.72 171 MET A CA 1
ATOM 1314 C C . MET A 1 171 ? 16.758 10.080 -20.930 1.00 56.72 171 MET A C 1
ATOM 1316 O O . MET A 1 171 ? 16.086 10.873 -21.582 1.00 56.72 171 MET A O 1
ATOM 1320 N N . ASN A 1 172 ? 17.978 9.700 -21.296 1.00 60.62 172 ASN A N 1
ATOM 1321 C CA . ASN A 1 172 ? 18.594 10.154 -22.536 1.00 60.62 172 ASN A CA 1
ATOM 1322 C C . ASN A 1 172 ? 18.762 8.964 -23.476 1.00 60.62 172 ASN A C 1
ATOM 1324 O O . ASN A 1 172 ? 19.549 8.047 -23.221 1.00 60.62 172 ASN A O 1
ATOM 1328 N N . ALA A 1 173 ? 18.003 8.986 -24.571 1.00 60.16 173 ALA A N 1
ATOM 1329 C CA . ALA A 1 173 ? 18.224 8.092 -25.694 1.00 60.16 173 ALA A CA 1
ATOM 1330 C C . ALA A 1 173 ? 19.630 8.358 -26.247 1.00 60.16 173 ALA A C 1
ATOM 1332 O O . ALA A 1 173 ? 19.956 9.484 -26.629 1.00 60.16 173 ALA A O 1
ATOM 1333 N N . THR A 1 174 ? 20.486 7.337 -26.257 1.00 66.38 174 THR A N 1
ATOM 1334 C CA . THR A 1 174 ? 21.853 7.500 -26.759 1.00 66.38 174 THR A CA 1
ATOM 1335 C C . THR A 1 174 ? 21.939 7.130 -28.236 1.00 66.38 174 THR A C 1
ATOM 1337 O O . THR A 1 174 ? 21.072 6.455 -28.795 1.00 66.38 174 THR A O 1
ATOM 1340 N N . THR A 1 175 ? 23.043 7.523 -28.867 1.00 72.81 175 THR A N 1
ATOM 1341 C CA . THR A 1 175 ? 23.456 7.060 -30.201 1.00 72.81 175 THR A CA 1
ATOM 1342 C C . THR A 1 175 ? 24.089 5.663 -30.167 1.00 72.81 175 THR A C 1
ATOM 1344 O O . THR A 1 175 ? 24.719 5.244 -31.138 1.00 72.81 175 THR A O 1
ATOM 1347 N N . THR A 1 176 ? 23.946 4.935 -29.053 1.00 83.12 176 THR A N 1
ATOM 1348 C CA . THR A 1 176 ? 24.498 3.593 -28.860 1.00 83.12 176 THR A CA 1
ATOM 1349 C C . THR A 1 176 ? 23.419 2.532 -29.047 1.00 83.12 176 THR A C 1
ATOM 1351 O O . THR A 1 176 ? 22.347 2.586 -28.444 1.00 83.12 176 THR A O 1
ATOM 1354 N N . TYR A 1 177 ? 23.743 1.526 -29.853 1.00 84.69 177 TYR A N 1
ATOM 1355 C CA . TYR A 1 177 ? 22.897 0.376 -30.141 1.00 84.69 177 TYR A CA 1
ATOM 1356 C C . TYR A 1 177 ? 23.640 -0.909 -29.806 1.00 84.69 177 TYR A C 1
ATOM 1358 O O . TYR A 1 177 ? 24.787 -1.081 -30.213 1.00 84.69 177 TYR A O 1
ATOM 1366 N N . GLN A 1 178 ? 22.982 -1.844 -29.136 1.00 87.19 178 GLN A N 1
ATOM 1367 C CA . GLN A 1 178 ? 23.463 -3.212 -29.031 1.00 87.19 178 GLN A CA 1
ATOM 1368 C C . GLN A 1 178 ? 22.881 -4.044 -30.178 1.00 87.19 178 GLN A C 1
ATOM 1370 O O . GLN A 1 178 ? 21.686 -4.001 -30.455 1.00 87.19 178 GLN A O 1
ATOM 1375 N N . ILE A 1 179 ? 23.725 -4.801 -30.868 1.00 87.69 179 ILE A N 1
ATOM 1376 C CA . ILE A 1 179 ? 23.366 -5.550 -32.069 1.00 87.69 179 ILE A CA 1
ATOM 1377 C C . ILE A 1 179 ? 23.712 -7.016 -31.864 1.00 87.69 179 ILE A C 1
ATOM 1379 O O . ILE A 1 179 ? 24.846 -7.349 -31.522 1.00 87.69 179 ILE A O 1
ATOM 1383 N N . LYS A 1 180 ? 22.753 -7.900 -32.149 1.00 88.31 180 LYS A N 1
ATOM 1384 C CA . LYS A 1 180 ? 22.953 -9.351 -32.131 1.00 88.31 180 LYS A CA 1
ATOM 1385 C C . LYS A 1 180 ? 23.202 -9.869 -33.541 1.00 88.31 180 LYS A C 1
ATOM 1387 O O . LYS A 1 180 ? 22.302 -9.851 -34.383 1.00 88.31 180 LYS A O 1
ATOM 1392 N N . SER A 1 181 ? 24.407 -10.366 -33.804 1.00 88.12 181 SER A N 1
ATOM 1393 C CA . SER A 1 181 ? 24.816 -10.864 -35.122 1.00 88.12 181 SER A CA 1
ATOM 1394 C C . SER A 1 181 ? 25.671 -12.121 -34.983 1.00 88.12 181 SER A C 1
ATOM 1396 O O . SER A 1 181 ? 26.563 -12.190 -34.143 1.00 88.12 181 SER A O 1
ATOM 1398 N N . GLY A 1 182 ? 25.363 -13.168 -35.754 1.00 82.94 182 GLY A N 1
ATOM 1399 C CA . GLY A 1 182 ? 26.120 -14.429 -35.719 1.00 82.94 182 GLY A CA 1
ATOM 1400 C C . GLY A 1 182 ? 26.160 -15.144 -34.357 1.00 82.94 182 GLY A C 1
ATOM 1401 O O . GLY A 1 182 ? 27.059 -15.948 -34.130 1.00 82.94 182 GLY A O 1
ATOM 1402 N N . GLY A 1 183 ? 25.210 -14.861 -33.455 1.00 83.31 183 GLY A N 1
ATOM 1403 C CA . GLY A 1 183 ? 25.182 -15.406 -32.090 1.00 83.31 183 GLY A CA 1
ATOM 1404 C C . GLY A 1 183 ? 26.032 -14.639 -31.069 1.00 83.31 183 GLY A C 1
ATOM 1405 O O . GLY A 1 183 ? 26.179 -15.108 -29.946 1.00 83.31 183 GLY A O 1
ATOM 1406 N N . SER A 1 184 ? 26.585 -13.482 -31.438 1.00 88.12 184 SER A N 1
ATOM 1407 C CA . SER A 1 184 ? 27.353 -12.594 -30.556 1.00 88.12 184 SER A CA 1
ATOM 1408 C C . SER A 1 184 ? 26.731 -11.199 -30.490 1.00 88.12 184 SER A C 1
ATOM 1410 O O . SER A 1 184 ? 25.935 -10.830 -31.359 1.00 88.12 184 SER A O 1
ATOM 1412 N N . PHE A 1 185 ? 27.104 -10.439 -29.459 1.00 88.62 185 PHE A N 1
ATOM 1413 C CA . PHE A 1 185 ? 26.638 -9.077 -29.228 1.00 88.62 185 PHE A CA 1
ATOM 1414 C C . PHE A 1 185 ? 27.727 -8.052 -29.531 1.00 88.62 185 PHE A C 1
ATOM 1416 O O . PHE A 1 185 ? 28.922 -8.291 -29.334 1.00 88.62 185 PHE A O 1
ATOM 1423 N N . TYR A 1 186 ? 27.291 -6.906 -30.040 1.00 88.62 186 TYR A N 1
ATOM 1424 C CA . TYR A 1 186 ? 28.158 -5.816 -30.457 1.00 88.62 186 TYR A CA 1
ATOM 1425 C C . TYR A 1 186 ? 27.557 -4.474 -30.062 1.00 88.62 186 TYR A C 1
ATOM 1427 O O . TYR A 1 186 ? 26.352 -4.289 -30.195 1.00 88.62 186 TYR A O 1
ATOM 1435 N N . LEU A 1 187 ? 28.395 -3.522 -29.667 1.00 89.00 187 LEU A N 1
ATOM 1436 C CA . LEU A 1 187 ? 27.996 -2.139 -29.425 1.00 89.00 187 LEU A CA 1
ATOM 1437 C C . LEU A 1 187 ? 28.332 -1.278 -30.634 1.00 89.00 187 LEU A C 1
ATOM 1439 O O . LEU A 1 187 ? 29.496 -1.142 -31.009 1.00 89.00 187 LEU A O 1
ATOM 1443 N N . TYR A 1 188 ? 27.307 -0.695 -31.241 1.00 86.56 188 TYR A N 1
ATOM 1444 C CA . TYR A 1 188 ? 27.404 0.231 -32.354 1.00 86.56 188 TYR A CA 1
ATOM 1445 C C . TYR A 1 188 ? 27.108 1.655 -31.890 1.00 86.56 188 TYR A C 1
ATOM 1447 O O . TYR A 1 188 ? 25.987 1.958 -31.489 1.00 86.56 188 TYR A O 1
ATOM 1455 N N . LYS A 1 189 ? 28.101 2.538 -31.991 1.00 84.19 189 LYS A N 1
ATOM 1456 C CA . LYS A 1 189 ? 27.954 3.973 -31.717 1.00 84.19 189 LYS A CA 1
ATOM 1457 C C . LYS A 1 189 ? 27.738 4.698 -33.037 1.00 84.19 189 LYS A C 1
ATOM 1459 O O . LYS A 1 189 ? 28.665 4.803 -33.843 1.00 84.19 189 LYS A O 1
ATOM 1464 N N . SER A 1 190 ? 26.514 5.138 -33.310 1.00 75.38 190 SER A N 1
ATOM 1465 C CA . SER A 1 190 ? 26.145 5.669 -34.625 1.00 75.38 190 SER A CA 1
ATOM 1466 C C . SER A 1 190 ? 26.759 7.035 -34.926 1.00 75.38 190 SER A C 1
ATOM 1468 O O . SER A 1 190 ? 27.059 7.323 -36.080 1.00 75.38 190 SER A O 1
ATOM 1470 N N . ASP A 1 191 ? 26.955 7.863 -33.903 1.00 75.00 191 ASP A N 1
ATOM 1471 C CA . ASP A 1 191 ? 27.588 9.183 -33.984 1.00 75.00 191 ASP A CA 1
ATOM 1472 C C . ASP A 1 191 ? 29.079 9.098 -34.319 1.00 75.00 191 ASP A C 1
ATOM 1474 O O . ASP A 1 191 ? 29.579 9.871 -35.137 1.00 75.00 191 ASP A O 1
ATOM 1478 N N . LEU A 1 192 ? 29.771 8.122 -33.731 1.00 75.94 192 LEU A N 1
ATOM 1479 C CA . LEU A 1 192 ? 31.184 7.862 -34.006 1.00 75.94 192 LEU A CA 1
ATOM 1480 C C . LEU A 1 192 ? 31.379 6.927 -35.203 1.00 75.94 192 LEU A C 1
ATOM 1482 O O . LEU A 1 192 ? 32.467 6.849 -35.769 1.00 75.94 192 LEU A O 1
ATOM 1486 N N . ASN A 1 193 ? 30.309 6.251 -35.631 1.00 80.69 193 ASN A N 1
ATOM 1487 C CA . ASN A 1 193 ? 30.345 5.192 -36.627 1.00 80.69 193 ASN A CA 1
ATOM 1488 C C . ASN A 1 193 ? 31.376 4.112 -36.238 1.00 80.69 193 ASN A C 1
ATOM 1490 O O . ASN A 1 193 ? 32.157 3.659 -37.077 1.00 80.69 193 ASN A O 1
ATOM 1494 N N . GLU A 1 194 ? 31.336 3.650 -34.991 1.00 85.06 194 GLU A N 1
ATOM 1495 C CA . GLU A 1 194 ? 32.260 2.659 -34.416 1.00 85.06 194 GLU A CA 1
ATOM 1496 C C . GLU A 1 194 ? 31.492 1.406 -33.972 1.00 85.06 194 GLU A C 1
ATOM 1498 O O . GLU A 1 194 ? 30.336 1.499 -33.558 1.00 85.06 194 GLU A O 1
ATOM 1503 N N . LEU A 1 195 ? 32.110 0.225 -34.088 1.00 86.38 195 LEU A N 1
ATOM 1504 C CA . LEU A 1 195 ? 31.525 -1.052 -33.660 1.00 86.38 195 LEU A CA 1
ATOM 1505 C C . LEU A 1 195 ? 32.510 -1.809 -32.765 1.00 86.38 195 LEU A C 1
ATOM 1507 O O . LEU A 1 195 ? 33.656 -2.027 -33.158 1.00 86.38 195 LEU A O 1
ATOM 1511 N N . TYR A 1 196 ? 32.048 -2.273 -31.610 1.00 88.12 196 TYR A N 1
ATOM 1512 C CA . TYR A 1 196 ? 32.849 -3.002 -30.626 1.00 88.12 196 TYR A CA 1
ATOM 1513 C C . TYR A 1 196 ? 32.201 -4.337 -30.273 1.00 88.12 196 TYR A C 1
ATOM 1515 O O . TYR A 1 196 ? 30.988 -4.488 -30.390 1.00 88.12 196 TYR A O 1
ATOM 1523 N N . ASN A 1 197 ? 33.001 -5.309 -29.829 1.00 87.06 197 ASN A N 1
ATOM 1524 C CA . ASN A 1 197 ? 32.454 -6.513 -29.202 1.00 87.06 197 ASN A CA 1
ATOM 1525 C C . ASN A 1 197 ? 31.855 -6.152 -27.845 1.00 87.06 197 ASN A C 1
ATOM 1527 O O . ASN A 1 197 ? 32.552 -5.570 -27.014 1.00 87.06 197 ASN A O 1
ATOM 1531 N N . ASP A 1 198 ? 30.623 -6.588 -27.621 1.00 85.62 198 ASP A N 1
ATOM 1532 C CA . ASP A 1 198 ? 29.979 -6.556 -26.318 1.00 85.62 198 ASP A CA 1
ATOM 1533 C C . ASP A 1 198 ? 30.030 -7.962 -25.723 1.00 85.62 198 ASP A C 1
ATOM 1535 O O . ASP A 1 198 ? 29.203 -8.825 -26.017 1.00 85.62 198 ASP A O 1
ATOM 1539 N N . VAL A 1 199 ? 31.094 -8.235 -24.970 1.00 82.94 199 VAL A N 1
ATOM 1540 C CA . VAL A 1 199 ? 31.356 -9.583 -24.447 1.00 82.94 199 VAL A CA 1
ATOM 1541 C C . VAL A 1 199 ? 30.401 -9.928 -23.306 1.00 82.94 199 VAL A C 1
ATOM 1543 O O . VAL A 1 199 ? 30.035 -11.094 -23.168 1.00 82.94 199 VAL A O 1
ATOM 1546 N N . ALA A 1 200 ? 30.018 -8.929 -22.508 1.00 80.25 200 ALA A N 1
ATOM 1547 C CA . ALA A 1 200 ? 29.068 -9.080 -21.413 1.00 80.25 200 ALA A CA 1
ATOM 1548 C C . ALA A 1 200 ? 27.614 -9.090 -21.906 1.00 80.25 200 ALA A C 1
ATOM 1550 O O . ALA A 1 200 ? 26.756 -9.602 -21.202 1.00 80.25 200 ALA A O 1
ATOM 1551 N N . ALA A 1 201 ? 27.353 -8.579 -23.116 1.00 82.00 201 ALA A N 1
ATOM 1552 C CA . ALA A 1 201 ? 26.022 -8.458 -23.706 1.00 82.00 201 ALA A CA 1
ATOM 1553 C C . ALA A 1 201 ? 25.056 -7.600 -22.867 1.00 82.00 201 ALA A C 1
ATOM 1555 O O . ALA A 1 201 ? 23.832 -7.663 -23.026 1.00 82.00 201 ALA A O 1
ATOM 1556 N N . ASP A 1 202 ? 25.593 -6.704 -22.049 1.00 78.19 202 ASP A N 1
ATOM 1557 C CA . ASP A 1 202 ? 24.842 -5.878 -21.107 1.00 78.19 202 ASP A CA 1
ATOM 1558 C C . ASP A 1 202 ? 24.555 -4.460 -21.633 1.00 78.19 202 ASP A C 1
ATOM 1560 O O . ASP A 1 202 ? 23.782 -3.712 -21.032 1.00 78.19 202 ASP A O 1
ATOM 1564 N N . GLY A 1 203 ? 25.115 -4.105 -22.793 1.00 80.12 203 GLY A N 1
ATOM 1565 C CA . GLY A 1 203 ? 24.917 -2.804 -23.419 1.00 80.12 203 GLY A CA 1
ATOM 1566 C C . GLY A 1 203 ? 25.814 -1.705 -22.839 1.00 80.12 203 GLY A C 1
ATOM 1567 O O . GLY A 1 203 ? 25.646 -0.536 -23.201 1.00 80.12 203 GLY A O 1
ATOM 1568 N N . ILE A 1 204 ? 26.749 -2.050 -21.946 1.00 80.12 204 ILE A N 1
ATOM 1569 C CA . ILE A 1 204 ? 27.684 -1.106 -21.336 1.00 80.12 204 ILE A CA 1
ATOM 1570 C C . ILE A 1 204 ? 28.953 -1.023 -22.172 1.00 80.12 204 ILE A C 1
ATOM 1572 O O . ILE A 1 204 ? 29.597 -2.009 -22.523 1.00 80.12 204 ILE A O 1
ATOM 1576 N N . ASP A 1 205 ? 29.345 0.211 -22.464 1.00 71.88 205 ASP A N 1
ATOM 1577 C CA . ASP A 1 205 ? 30.617 0.501 -23.100 1.00 71.88 205 ASP A CA 1
ATOM 1578 C C . ASP A 1 205 ? 31.762 0.393 -22.085 1.00 71.88 205 ASP A C 1
ATOM 1580 O O . ASP A 1 205 ? 32.222 1.387 -21.522 1.00 71.88 205 ASP A O 1
ATOM 1584 N N . ASP A 1 206 ? 32.234 -0.832 -21.862 1.00 64.12 206 ASP A N 1
ATOM 1585 C CA . ASP A 1 206 ? 33.467 -1.109 -21.128 1.00 64.12 206 ASP A CA 1
ATOM 1586 C C . ASP A 1 206 ? 34.688 -0.761 -22.002 1.00 64.12 206 ASP A C 1
ATOM 1588 O O . ASP A 1 206 ? 35.485 -1.619 -22.404 1.00 64.12 206 ASP A O 1
ATOM 1592 N N . THR A 1 207 ? 34.847 0.521 -22.347 1.00 57.78 207 THR A N 1
ATOM 1593 C CA . THR A 1 207 ? 36.016 1.014 -23.086 1.00 57.78 207 THR A CA 1
ATOM 1594 C C . THR A 1 207 ? 37.227 0.999 -22.154 1.00 57.78 207 THR A C 1
ATOM 1596 O O . THR A 1 207 ? 37.470 1.949 -21.405 1.00 57.78 207 THR A O 1
ATOM 1599 N N . PRO A 1 208 ? 38.008 -0.098 -22.134 1.00 47.81 208 PRO A N 1
ATOM 1600 C CA . PRO A 1 208 ? 39.411 0.075 -22.513 1.00 47.81 208 PRO A CA 1
ATOM 1601 C C . PRO A 1 208 ? 40.085 -1.121 -23.226 1.00 47.81 208 PRO A C 1
ATOM 1603 O O . PRO A 1 208 ? 41.297 -1.056 -23.436 1.00 47.81 208 PRO A O 1
ATOM 1606 N N . ALA A 1 209 ? 39.387 -2.207 -23.600 1.00 52.38 209 ALA A N 1
ATOM 1607 C CA . ALA A 1 209 ? 40.073 -3.439 -24.049 1.00 52.38 209 ALA A CA 1
ATOM 1608 C C . ALA A 1 209 ? 39.655 -4.046 -25.404 1.00 52.38 209 ALA A C 1
ATOM 1610 O O . ALA A 1 209 ? 40.386 -4.896 -25.923 1.00 52.38 209 ALA A O 1
ATOM 1611 N N . THR A 1 210 ? 38.529 -3.656 -26.005 1.00 60.12 210 THR A N 1
ATOM 1612 C CA . THR A 1 210 ? 38.067 -4.253 -27.270 1.00 60.12 210 THR A CA 1
ATOM 1613 C C . THR A 1 210 ? 38.512 -3.424 -28.475 1.00 60.12 210 THR A C 1
ATOM 1615 O O . THR A 1 210 ? 38.320 -2.214 -28.543 1.00 60.12 210 THR A O 1
ATOM 1618 N N . ALA A 1 211 ? 39.163 -4.079 -29.440 1.00 70.94 211 ALA A N 1
ATOM 1619 C CA . ALA A 1 211 ? 39.549 -3.439 -30.692 1.00 70.94 211 ALA A CA 1
ATOM 1620 C C . ALA A 1 211 ? 38.300 -3.106 -31.521 1.00 70.94 211 ALA A C 1
ATOM 1622 O O . ALA A 1 211 ? 37.419 -3.955 -31.674 1.00 70.94 211 ALA A O 1
ATOM 1623 N N . GLU A 1 212 ? 38.255 -1.897 -32.078 1.00 81.44 212 GLU A N 1
ATOM 1624 C CA . GLU A 1 212 ? 37.205 -1.480 -33.007 1.00 81.44 212 GLU A CA 1
ATOM 1625 C C . GLU A 1 212 ? 37.138 -2.435 -34.214 1.00 81.44 212 GLU A C 1
ATOM 1627 O O . GLU A 1 212 ? 38.150 -2.774 -34.840 1.00 81.44 212 GLU A O 1
ATOM 1632 N N . ILE A 1 213 ? 35.924 -2.851 -34.566 1.00 81.56 213 ILE A N 1
ATOM 1633 C CA . ILE A 1 213 ? 35.635 -3.648 -35.751 1.00 81.56 213 ILE A CA 1
ATOM 1634 C C . ILE A 1 213 ? 35.376 -2.699 -36.921 1.00 81.56 213 ILE A C 1
ATOM 1636 O O . ILE A 1 213 ? 34.394 -1.960 -36.942 1.00 81.56 213 ILE A O 1
ATOM 1640 N N . THR A 1 214 ? 36.229 -2.762 -37.945 1.00 81.75 214 THR A N 1
ATOM 1641 C CA . THR A 1 214 ? 36.206 -1.818 -39.072 1.00 81.75 214 THR A CA 1
ATOM 1642 C C . THR A 1 214 ? 35.942 -2.489 -40.424 1.00 81.75 214 THR A C 1
ATOM 1644 O O . THR A 1 214 ? 35.983 -3.713 -40.587 1.00 81.75 214 THR A O 1
ATOM 1647 N N . GLY A 1 215 ? 35.653 -1.662 -41.434 1.00 79.56 215 GLY A N 1
ATOM 1648 C CA . GLY A 1 215 ? 35.606 -2.068 -42.840 1.00 79.56 215 GLY A CA 1
ATOM 1649 C C . GLY A 1 215 ? 34.518 -3.095 -43.179 1.00 79.56 215 GLY A C 1
ATOM 1650 O O . GLY A 1 215 ? 33.377 -2.999 -42.730 1.00 79.56 215 GLY A O 1
ATOM 1651 N N . PHE A 1 216 ? 34.866 -4.076 -44.018 1.00 80.12 216 PHE A N 1
ATOM 1652 C CA . PHE A 1 216 ? 33.925 -5.081 -44.534 1.00 80.12 216 PHE A CA 1
ATOM 1653 C C . PHE A 1 216 ? 33.296 -5.942 -43.431 1.00 80.12 216 PHE A C 1
ATOM 1655 O O . PHE A 1 216 ? 32.123 -6.305 -43.526 1.00 80.12 216 PHE A O 1
ATOM 1662 N N . LEU A 1 217 ? 34.059 -6.251 -42.377 1.00 82.25 217 LEU A N 1
ATOM 1663 C CA . LEU A 1 217 ? 33.571 -7.074 -41.273 1.00 82.25 217 LEU A CA 1
ATOM 1664 C C . LEU A 1 217 ? 32.446 -6.361 -40.518 1.00 82.25 217 LEU A C 1
ATOM 1666 O O . LEU A 1 217 ? 31.404 -6.962 -40.282 1.00 82.25 217 LEU A O 1
ATOM 1670 N N . LYS A 1 218 ? 32.604 -5.061 -40.251 1.00 85.00 218 LYS A N 1
ATOM 1671 C CA . LYS A 1 218 ? 31.547 -4.227 -39.670 1.00 85.00 218 LYS A CA 1
ATOM 1672 C C . LYS A 1 218 ? 30.276 -4.238 -40.523 1.00 85.00 218 LYS A C 1
ATOM 1674 O O . LYS A 1 218 ? 29.202 -4.528 -40.012 1.00 85.00 218 LYS A O 1
ATOM 1679 N N . ALA A 1 219 ? 30.394 -3.975 -41.826 1.00 81.62 219 ALA A N 1
ATOM 1680 C CA . ALA A 1 219 ? 29.240 -3.974 -42.731 1.00 81.62 219 ALA A CA 1
ATOM 1681 C C . ALA A 1 219 ? 28.539 -5.346 -42.786 1.00 81.62 219 ALA A C 1
ATOM 1683 O O . ALA A 1 219 ? 27.312 -5.424 -42.826 1.00 81.62 219 ALA A O 1
ATOM 1684 N N . THR A 1 220 ? 29.312 -6.434 -42.739 1.00 84.62 220 THR A N 1
ATOM 1685 C CA . THR A 1 220 ? 28.773 -7.801 -42.692 1.00 84.62 220 THR A CA 1
ATOM 1686 C C . THR A 1 220 ? 28.006 -8.049 -41.395 1.00 84.62 220 THR A C 1
ATOM 1688 O O . THR A 1 220 ? 26.902 -8.575 -41.441 1.00 84.62 220 THR A O 1
ATOM 1691 N N . LEU A 1 221 ? 28.549 -7.634 -40.248 1.00 86.19 221 LEU A N 1
ATOM 1692 C CA . LEU A 1 221 ? 27.897 -7.824 -38.951 1.00 86.19 221 LEU A CA 1
ATOM 1693 C C . LEU A 1 221 ? 26.602 -7.016 -38.826 1.00 86.19 221 LEU A C 1
ATOM 1695 O O . LEU A 1 221 ? 25.602 -7.576 -38.383 1.00 86.19 221 LEU A O 1
ATOM 1699 N N . LEU A 1 222 ? 26.602 -5.754 -39.273 1.00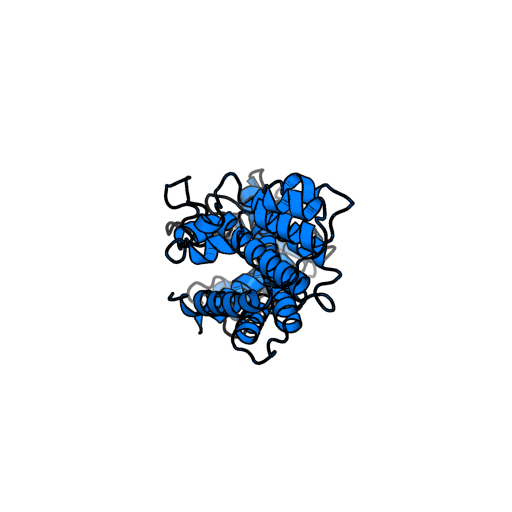 84.94 222 LEU A N 1
ATOM 1700 C CA . LEU A 1 222 ? 25.401 -4.908 -39.302 1.00 84.94 222 LEU A CA 1
ATOM 1701 C C . LEU A 1 222 ? 24.339 -5.485 -40.247 1.00 84.94 222 LEU A C 1
ATOM 1703 O O . LEU A 1 222 ? 23.187 -5.653 -39.862 1.00 84.94 222 LEU A O 1
ATOM 1707 N N . SER A 1 223 ? 24.732 -5.886 -41.459 1.00 83.88 223 SER A N 1
ATOM 1708 C CA . SER A 1 223 ? 23.783 -6.479 -42.409 1.00 83.88 223 SER A CA 1
ATOM 1709 C C . SER A 1 223 ? 23.240 -7.838 -41.965 1.00 83.88 223 SER A C 1
ATOM 1711 O O . SER A 1 223 ? 22.120 -8.180 -42.327 1.00 83.88 223 SER A O 1
ATOM 1713 N N . ALA A 1 224 ? 23.995 -8.605 -41.177 1.00 87.06 224 ALA A N 1
ATOM 1714 C CA . ALA A 1 224 ? 23.571 -9.884 -40.608 1.00 87.06 224 ALA A CA 1
ATOM 1715 C C . ALA A 1 224 ? 22.916 -9.756 -39.220 1.00 87.06 224 ALA A C 1
ATOM 1717 O O . ALA A 1 224 ? 22.675 -10.776 -38.570 1.00 87.06 224 ALA A O 1
ATOM 1718 N N . ALA A 1 225 ? 22.654 -8.530 -38.751 1.00 87.69 225 ALA A N 1
ATOM 1719 C CA . ALA A 1 225 ? 21.972 -8.295 -37.488 1.00 87.69 225 ALA A CA 1
ATOM 1720 C C . ALA A 1 225 ? 20.612 -9.001 -37.474 1.00 87.69 225 ALA A C 1
ATOM 1722 O O . ALA A 1 225 ? 19.841 -8.908 -38.424 1.00 87.69 225 ALA A O 1
ATOM 1723 N N . THR A 1 226 ? 20.341 -9.706 -36.381 1.00 87.06 226 THR A N 1
ATOM 1724 C CA . THR A 1 226 ? 19.077 -10.414 -36.127 1.00 87.06 226 THR A CA 1
ATOM 1725 C C . THR A 1 226 ? 18.213 -9.671 -35.113 1.00 87.06 226 THR A C 1
ATOM 1727 O O . THR A 1 226 ? 16.992 -9.685 -35.247 1.00 87.06 226 THR A O 1
ATOM 1730 N N . ALA A 1 227 ? 18.847 -8.960 -34.175 1.00 84.12 227 ALA A N 1
ATOM 1731 C CA . ALA A 1 227 ? 18.198 -8.092 -33.203 1.00 84.12 227 ALA A CA 1
ATOM 1732 C C . ALA A 1 227 ? 19.000 -6.801 -32.995 1.00 84.12 227 ALA A C 1
ATOM 1734 O O . ALA A 1 227 ? 20.232 -6.805 -33.136 1.00 84.12 227 ALA A O 1
ATOM 1735 N N . VAL A 1 228 ? 18.298 -5.714 -32.676 1.00 82.62 228 VAL A N 1
ATOM 1736 C CA . VAL A 1 228 ? 18.866 -4.380 -32.451 1.00 82.62 228 VAL A CA 1
ATOM 1737 C C . VAL A 1 228 ? 18.180 -3.740 -31.251 1.00 82.62 228 VAL A C 1
ATOM 1739 O O . VAL A 1 228 ? 16.960 -3.590 -31.231 1.00 82.62 228 VAL A O 1
ATOM 1742 N N . TYR A 1 229 ? 18.972 -3.306 -30.280 1.00 81.88 229 TYR A N 1
ATOM 1743 C CA . TYR A 1 229 ? 18.479 -2.703 -29.051 1.00 81.88 229 TYR A CA 1
ATOM 1744 C C . TYR A 1 229 ? 19.072 -1.316 -28.883 1.00 81.88 229 TYR A C 1
ATOM 1746 O O . TYR A 1 229 ? 20.294 -1.165 -28.874 1.00 81.88 229 TYR A O 1
ATOM 1754 N N . GLN A 1 230 ? 18.231 -0.295 -28.747 1.00 79.75 230 GLN A N 1
ATOM 1755 C CA . GLN A 1 230 ? 18.724 1.019 -28.353 1.00 79.75 230 GLN A CA 1
ATOM 1756 C C . GLN A 1 230 ? 19.131 0.984 -26.880 1.00 79.75 230 GLN A C 1
ATOM 1758 O O . GLN A 1 230 ? 18.380 0.488 -26.041 1.00 79.75 230 GLN A O 1
ATOM 1763 N N . VAL A 1 231 ? 20.312 1.515 -26.567 1.00 81.00 231 VAL A N 1
ATOM 1764 C CA . VAL A 1 231 ? 20.769 1.655 -25.184 1.00 81.00 231 VAL A CA 1
ATOM 1765 C C . VAL A 1 231 ? 20.392 3.046 -24.681 1.00 81.00 231 VAL A C 1
ATOM 1767 O O . VAL A 1 231 ? 20.857 4.058 -25.212 1.00 81.00 231 VAL A O 1
ATOM 1770 N N . THR A 1 232 ? 19.568 3.100 -23.642 1.00 79.81 232 THR A N 1
ATOM 1771 C CA . THR A 1 232 ? 19.073 4.342 -23.043 1.00 79.81 232 THR A CA 1
ATOM 1772 C C . THR A 1 232 ? 19.658 4.535 -21.651 1.00 79.81 232 THR A C 1
ATOM 1774 O O . THR A 1 232 ? 19.716 3.610 -20.840 1.00 79.81 232 THR A O 1
ATOM 1777 N N . GLU A 1 233 ? 20.115 5.754 -21.377 1.00 83.12 233 GLU A N 1
ATOM 1778 C CA . GLU A 1 233 ? 20.696 6.142 -20.094 1.00 83.12 233 GLU A CA 1
ATOM 1779 C C . GLU A 1 233 ? 19.620 6.621 -19.138 1.00 83.12 233 GLU A C 1
ATOM 1781 O O . GLU A 1 233 ? 18.906 7.570 -19.454 1.00 83.12 233 GLU A O 1
ATOM 1786 N N . LEU A 1 234 ? 19.557 6.017 -17.953 1.00 82.50 234 LEU A N 1
ATOM 1787 C CA . LEU A 1 234 ? 18.720 6.473 -16.855 1.00 82.50 234 LEU A CA 1
ATOM 1788 C C . LEU A 1 234 ? 19.596 7.085 -15.762 1.00 82.50 234 LEU A C 1
ATOM 1790 O O . LEU A 1 234 ? 20.378 6.391 -15.106 1.00 82.50 234 LEU A O 1
ATOM 1794 N N . ASN A 1 235 ? 19.480 8.403 -15.594 1.00 79.19 235 ASN A N 1
ATOM 1795 C CA . ASN A 1 235 ? 20.275 9.155 -14.623 1.00 79.19 235 ASN A CA 1
ATOM 1796 C C . ASN A 1 235 ? 19.608 9.237 -13.248 1.00 79.19 235 ASN A C 1
ATOM 1798 O O . ASN A 1 235 ? 20.305 9.199 -12.236 1.00 79.19 235 ASN A O 1
ATOM 1802 N N . SER A 1 236 ? 18.284 9.355 -13.236 1.00 76.62 236 SER A N 1
ATOM 1803 C CA . SER A 1 236 ? 17.449 9.447 -12.044 1.00 76.62 236 SER A CA 1
ATOM 1804 C C . SER A 1 236 ? 16.006 9.087 -12.395 1.00 76.62 236 SER A C 1
ATOM 1806 O O . SER A 1 236 ? 15.586 9.278 -13.540 1.00 76.62 236 SER A O 1
ATOM 1808 N N . ILE A 1 237 ? 15.256 8.610 -11.405 1.00 71.88 237 ILE A N 1
ATOM 1809 C CA . ILE A 1 237 ? 13.805 8.418 -11.465 1.00 71.88 237 ILE A CA 1
ATOM 1810 C C . ILE A 1 237 ? 13.162 9.268 -10.375 1.00 71.88 237 ILE A C 1
ATOM 1812 O O . ILE A 1 237 ? 13.625 9.277 -9.233 1.00 71.88 237 ILE A O 1
ATOM 1816 N N . THR A 1 238 ? 12.076 9.956 -10.719 1.00 66.69 238 THR A N 1
ATOM 1817 C CA . THR A 1 238 ? 11.220 10.585 -9.717 1.00 66.69 238 THR A CA 1
ATOM 1818 C C . THR A 1 238 ? 10.406 9.513 -9.009 1.00 66.69 238 THR A C 1
ATOM 1820 O O . THR A 1 238 ? 9.626 8.793 -9.627 1.00 66.69 238 THR A O 1
ATOM 1823 N N . ASP A 1 239 ? 10.575 9.419 -7.696 1.00 63.69 239 ASP A N 1
ATOM 1824 C CA . ASP A 1 239 ? 9.724 8.585 -6.861 1.00 63.69 239 ASP A CA 1
ATOM 1825 C C . ASP A 1 239 ? 8.416 9.338 -6.553 1.00 63.69 239 ASP A C 1
ATOM 1827 O O . ASP A 1 239 ? 8.467 10.376 -5.880 1.00 63.69 239 ASP A O 1
ATOM 1831 N N . PRO A 1 240 ? 7.247 8.844 -7.008 1.00 54.59 240 PRO A N 1
ATOM 1832 C CA . PRO A 1 240 ? 5.962 9.496 -6.757 1.00 54.59 240 PRO A CA 1
ATOM 1833 C C . PRO A 1 240 ? 5.578 9.528 -5.265 1.00 54.59 240 PRO A C 1
ATOM 1835 O O . PRO A 1 240 ? 4.634 10.225 -4.903 1.00 54.59 240 PRO A O 1
ATOM 1838 N N . LEU A 1 241 ? 6.302 8.802 -4.402 1.00 57.31 241 LEU A N 1
ATOM 1839 C CA . LEU A 1 241 ? 6.102 8.736 -2.950 1.00 57.31 241 LEU A CA 1
ATOM 1840 C C . LEU A 1 241 ? 7.151 9.546 -2.159 1.00 57.31 241 LEU A C 1
ATOM 1842 O O . LEU A 1 241 ? 7.176 9.501 -0.928 1.00 57.31 241 LEU A O 1
ATOM 1846 N N . SER A 1 242 ? 8.042 10.275 -2.843 1.00 52.12 242 SER A N 1
ATOM 1847 C CA . SER A 1 242 ? 9.202 10.939 -2.224 1.00 52.12 242 SER A CA 1
ATOM 1848 C C . SER A 1 242 ? 8.984 12.377 -1.747 1.00 52.12 242 SER A C 1
ATOM 1850 O O . SER A 1 242 ? 9.962 13.033 -1.376 1.00 52.12 242 SER A O 1
ATOM 1852 N N . GLY A 1 243 ? 7.750 12.895 -1.720 1.00 48.81 243 GLY A N 1
ATOM 1853 C CA . GLY A 1 243 ? 7.506 14.257 -1.232 1.00 48.81 243 GLY A CA 1
ATOM 1854 C C . GLY A 1 243 ? 7.989 14.477 0.203 1.00 48.81 243 GLY A C 1
ATOM 1855 O O . GLY A 1 243 ? 8.366 13.545 0.913 1.00 48.81 243 GLY A O 1
ATOM 1856 N N . ALA A 1 244 ? 7.988 15.747 0.617 1.00 39.12 244 ALA A N 1
ATOM 1857 C CA . ALA A 1 244 ? 8.816 16.356 1.668 1.00 39.12 244 ALA A CA 1
ATOM 1858 C C . ALA A 1 244 ? 8.955 15.633 3.035 1.00 39.12 244 ALA A C 1
ATOM 1860 O O . ALA A 1 244 ? 9.839 15.988 3.816 1.00 39.12 244 ALA A O 1
ATOM 1861 N N . THR A 1 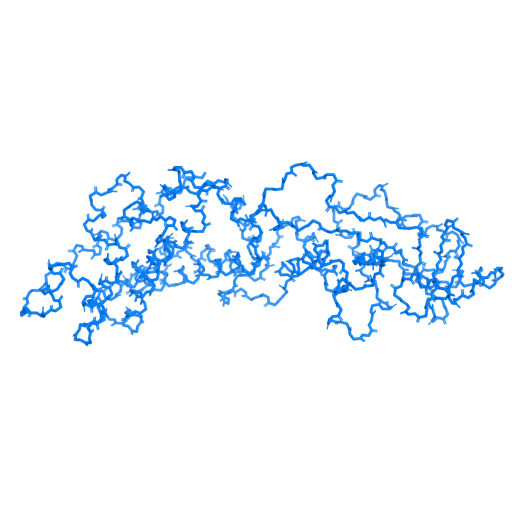245 ? 8.138 14.625 3.345 1.00 49.69 245 THR A N 1
ATOM 1862 C CA . THR A 1 245 ? 8.157 13.836 4.590 1.00 49.69 245 THR A CA 1
ATOM 1863 C C . THR A 1 245 ? 8.631 12.379 4.432 1.00 49.69 245 THR A C 1
ATOM 1865 O O . THR A 1 245 ? 8.793 11.711 5.451 1.00 49.69 245 THR A O 1
ATOM 1868 N N . SER A 1 246 ? 8.936 11.905 3.210 1.00 53.44 246 SER A N 1
ATOM 1869 C CA . SER A 1 246 ? 9.602 10.617 2.895 1.00 53.44 246 SER A CA 1
ATOM 1870 C C . SER A 1 246 ? 9.140 9.413 3.735 1.00 53.44 246 SER A C 1
ATOM 1872 O O . SER A 1 246 ? 9.940 8.739 4.392 1.00 53.44 246 SER A O 1
ATOM 1874 N N . LYS A 1 247 ? 7.833 9.113 3.724 1.00 65.25 247 LYS A N 1
ATOM 1875 C CA . LYS A 1 247 ? 7.335 7.863 4.312 1.00 65.25 247 LYS A CA 1
ATOM 1876 C C . LYS A 1 247 ? 7.557 6.704 3.331 1.00 65.25 247 LYS A C 1
ATOM 1878 O O . LYS A 1 247 ? 7.087 6.783 2.202 1.00 65.25 247 LYS A O 1
ATOM 1883 N N . PRO A 1 248 ? 8.231 5.614 3.742 1.00 68.31 248 PRO A N 1
ATOM 1884 C CA . PRO A 1 248 ? 8.355 4.423 2.908 1.00 68.31 248 PRO A CA 1
ATOM 1885 C C . PRO A 1 248 ? 6.982 3.868 2.513 1.00 68.31 248 PRO A C 1
ATOM 1887 O O . PRO A 1 248 ? 6.057 3.903 3.328 1.00 68.31 248 PRO A O 1
ATOM 1890 N N . ALA A 1 249 ? 6.872 3.269 1.323 1.00 70.56 249 ALA A N 1
ATOM 1891 C CA . ALA A 1 249 ? 5.642 2.623 0.849 1.00 70.56 249 ALA A CA 1
ATOM 1892 C C . ALA A 1 249 ? 5.061 1.632 1.876 1.00 70.56 249 ALA A C 1
ATOM 1894 O O . ALA A 1 249 ? 3.847 1.576 2.061 1.00 70.56 249 ALA A O 1
ATOM 1895 N N . SER A 1 250 ? 5.930 0.930 2.616 1.00 74.50 250 SER A N 1
ATOM 1896 C CA . SER A 1 250 ? 5.540 0.020 3.699 1.00 74.50 250 SER A CA 1
ATOM 1897 C C . SER A 1 250 ? 4.708 0.683 4.798 1.00 74.50 250 SER A C 1
ATOM 1899 O O . SER A 1 250 ? 3.849 0.040 5.383 1.00 74.50 250 SER A O 1
ATOM 1901 N N . VAL A 1 251 ? 4.918 1.972 5.081 1.00 78.19 251 VAL A N 1
ATOM 1902 C CA . VAL A 1 251 ? 4.132 2.704 6.085 1.00 78.19 251 VAL A CA 1
ATOM 1903 C C . VAL A 1 251 ? 2.715 2.975 5.580 1.00 78.19 251 VAL A C 1
ATOM 1905 O O . VAL A 1 251 ? 1.765 2.895 6.360 1.00 78.19 251 VAL A O 1
ATOM 1908 N N . ILE A 1 252 ? 2.566 3.277 4.288 1.00 76.75 252 ILE A N 1
ATOM 1909 C CA . ILE A 1 252 ? 1.271 3.545 3.649 1.00 76.75 252 ILE A CA 1
ATOM 1910 C C . ILE A 1 252 ? 0.464 2.241 3.534 1.00 76.75 252 ILE A C 1
ATOM 1912 O O . ILE A 1 252 ? -0.713 2.206 3.897 1.00 76.75 252 ILE A O 1
ATOM 1916 N N . THR A 1 253 ? 1.103 1.151 3.105 1.00 77.50 253 THR A N 1
ATOM 1917 C CA . THR A 1 253 ? 0.464 -0.169 3.000 1.00 77.50 253 THR A CA 1
ATOM 1918 C C . THR A 1 253 ? 0.139 -0.773 4.367 1.00 77.50 253 THR A C 1
ATOM 1920 O O . THR A 1 253 ? -0.951 -1.321 4.548 1.00 77.50 253 THR A O 1
ATOM 1923 N N . ASP A 1 254 ? 1.007 -0.607 5.372 1.00 83.75 254 ASP A N 1
ATOM 1924 C CA . ASP A 1 254 ? 0.720 -1.012 6.756 1.00 83.75 254 ASP A CA 1
ATOM 1925 C C . ASP A 1 254 ? -0.467 -0.235 7.338 1.00 83.75 254 ASP A C 1
ATOM 1927 O O . ASP A 1 254 ? -1.296 -0.805 8.053 1.00 83.75 254 ASP A O 1
ATOM 1931 N N . PHE A 1 255 ? -0.555 1.067 7.048 1.00 85.88 255 PHE A N 1
ATOM 1932 C CA . PHE A 1 255 ? -1.691 1.899 7.441 1.00 85.88 255 PHE A CA 1
ATOM 1933 C C . PHE A 1 255 ? -2.991 1.368 6.827 1.00 85.88 255 PHE A C 1
ATOM 1935 O O . PHE A 1 255 ? -3.944 1.083 7.554 1.00 85.88 255 PHE A O 1
ATOM 1942 N N . ALA A 1 256 ? -3.012 1.140 5.514 1.00 84.50 256 ALA A N 1
ATOM 1943 C CA . ALA A 1 256 ? -4.184 0.619 4.820 1.00 84.50 256 ALA A CA 1
ATOM 1944 C C . ALA A 1 256 ? -4.587 -0.789 5.293 1.00 84.50 256 ALA A C 1
ATOM 1946 O O . ALA A 1 256 ? -5.764 -1.044 5.549 1.00 84.50 256 ALA A O 1
ATOM 1947 N N . SER A 1 257 ? -3.611 -1.675 5.510 1.00 87.75 257 SER A N 1
ATOM 1948 C CA . SER A 1 257 ? -3.834 -3.029 6.042 1.00 87.75 257 SER A CA 1
ATOM 1949 C C . SER A 1 257 ? -4.451 -3.002 7.442 1.00 87.75 257 SER A C 1
ATOM 1951 O O . SER A 1 257 ? -5.370 -3.769 7.749 1.00 87.75 257 SER A O 1
ATOM 1953 N N . LYS A 1 258 ? -4.014 -2.069 8.299 1.00 90.12 258 LYS A N 1
ATOM 1954 C CA . LYS A 1 258 ? -4.630 -1.857 9.617 1.00 90.12 258 LYS A CA 1
ATOM 1955 C C . LYS A 1 258 ? -6.064 -1.357 9.497 1.00 90.12 258 LYS A C 1
ATOM 1957 O O . LYS A 1 258 ? -6.926 -1.877 10.200 1.00 90.12 258 LYS A O 1
ATOM 1962 N N . ILE A 1 259 ? -6.342 -0.402 8.608 1.00 89.69 259 ILE A N 1
ATOM 1963 C CA . ILE A 1 259 ? -7.715 0.063 8.353 1.00 89.69 259 ILE A CA 1
ATOM 1964 C C . ILE A 1 259 ? -8.603 -1.081 7.849 1.00 89.69 259 ILE A C 1
ATOM 1966 O O . ILE A 1 259 ? -9.684 -1.281 8.404 1.00 89.69 259 ILE A O 1
ATOM 1970 N N . SER A 1 260 ? -8.130 -1.891 6.897 1.00 88.94 260 SER A N 1
ATOM 1971 C CA . SER A 1 260 ? -8.847 -3.086 6.427 1.00 88.94 260 SER A CA 1
ATOM 1972 C C . SER A 1 260 ? -9.162 -4.048 7.580 1.00 88.94 260 SER A C 1
ATOM 1974 O O . SER A 1 260 ? -10.312 -4.461 7.754 1.00 88.94 260 SER A O 1
ATOM 1976 N N . THR A 1 261 ? -8.185 -4.307 8.456 1.00 91.75 261 THR A N 1
ATOM 1977 C CA . THR A 1 261 ? -8.365 -5.143 9.657 1.00 91.75 261 THR A CA 1
ATOM 1978 C C . THR A 1 261 ? -9.414 -4.565 10.612 1.00 91.75 261 THR A C 1
ATOM 1980 O O . THR A 1 261 ? -10.290 -5.294 11.084 1.00 91.75 261 THR A O 1
ATOM 1983 N N . TYR A 1 262 ? -9.379 -3.257 10.890 1.00 93.25 262 TYR A N 1
ATOM 1984 C CA . TYR A 1 262 ? -10.400 -2.616 11.723 1.00 93.25 262 TYR A CA 1
ATOM 1985 C C . TYR A 1 262 ? -11.795 -2.747 11.113 1.00 93.25 262 TYR A C 1
ATOM 1987 O O . TYR A 1 262 ? -12.744 -3.050 11.833 1.00 93.25 262 TYR A O 1
ATOM 1995 N N . LEU A 1 263 ? -11.928 -2.571 9.798 1.00 90.69 263 LEU A N 1
ATOM 1996 C CA . LEU A 1 263 ? -13.195 -2.760 9.094 1.00 90.69 263 LEU A CA 1
ATOM 1997 C C . LEU A 1 263 ? -13.704 -4.206 9.227 1.00 90.69 263 LEU A C 1
ATOM 1999 O O . LEU A 1 263 ? -14.889 -4.409 9.497 1.00 90.69 263 LEU A O 1
ATOM 2003 N N . GLN A 1 264 ? -12.818 -5.210 9.140 1.00 91.25 264 GLN A N 1
ATOM 2004 C CA . GLN A 1 264 ? -13.190 -6.629 9.275 1.00 91.25 264 GLN A CA 1
ATOM 2005 C C . GLN A 1 264 ? -13.682 -6.922 10.694 1.00 91.25 264 GLN A C 1
ATOM 2007 O O . GLN A 1 264 ? -14.704 -7.588 10.892 1.00 91.25 264 GLN A O 1
ATOM 2012 N N . ASN A 1 265 ? -12.985 -6.369 11.686 1.00 92.75 265 ASN A N 1
ATOM 2013 C CA . ASN A 1 265 ? -13.359 -6.487 13.086 1.00 92.75 265 ASN A CA 1
ATOM 2014 C C . ASN A 1 265 ? -14.687 -5.765 13.367 1.00 92.75 265 ASN A C 1
ATOM 2016 O O . ASN A 1 265 ? -15.554 -6.341 14.025 1.00 92.75 265 ASN A O 1
ATOM 2020 N N . MET A 1 266 ? -14.909 -4.559 12.827 1.00 91.25 266 MET A N 1
ATOM 2021 C CA . MET A 1 266 ? -16.178 -3.831 12.972 1.00 91.25 266 MET A CA 1
ATOM 2022 C C . MET A 1 266 ? -17.338 -4.607 12.349 1.00 91.25 266 MET A C 1
ATOM 2024 O O . MET A 1 266 ? -18.352 -4.805 13.015 1.00 91.25 266 MET A O 1
ATOM 2028 N N . LYS A 1 267 ? -17.173 -5.132 11.128 1.00 91.81 267 LYS A N 1
ATOM 2029 C CA . LYS A 1 267 ? -18.163 -6.003 10.478 1.00 91.81 267 LYS A CA 1
ATOM 2030 C C . LYS A 1 267 ? -18.505 -7.215 11.347 1.00 91.81 267 LYS A C 1
ATOM 2032 O O . LYS A 1 267 ? -19.676 -7.433 11.652 1.00 91.81 267 LYS A O 1
ATOM 2037 N N . SER A 1 268 ? -17.488 -7.937 11.818 1.00 90.94 268 SER A N 1
ATOM 2038 C CA . SER A 1 268 ? -17.664 -9.108 12.692 1.00 90.94 268 SER A CA 1
ATOM 2039 C C . SER A 1 268 ? -18.386 -8.751 13.998 1.00 90.94 268 SER A C 1
ATOM 2041 O O . SER A 1 268 ? -19.194 -9.526 14.509 1.00 90.94 268 SER A O 1
ATOM 2043 N N . SER A 1 269 ? -18.123 -7.558 14.535 1.00 90.25 269 SER A N 1
ATOM 2044 C CA . SER A 1 269 ? -18.767 -7.048 15.752 1.00 90.25 269 SER A CA 1
ATOM 2045 C C . SER A 1 269 ? -20.238 -6.722 15.540 1.00 90.25 269 SER A C 1
ATOM 2047 O O . SER A 1 269 ? -21.069 -7.061 16.378 1.00 90.25 269 SER A O 1
ATOM 2049 N N . LEU A 1 270 ? -20.560 -6.064 14.424 1.00 90.25 270 LEU A N 1
ATOM 2050 C CA . LEU A 1 270 ? -21.933 -5.732 14.054 1.00 90.25 270 LEU A CA 1
ATOM 2051 C C . LEU A 1 270 ? -22.743 -7.016 13.849 1.00 90.25 270 LEU A C 1
ATOM 2053 O O . LEU A 1 270 ? -23.817 -7.155 14.424 1.00 90.25 270 LEU A O 1
ATOM 2057 N N . GLN A 1 271 ? -22.192 -8.004 13.146 1.00 90.25 271 GLN A N 1
ATOM 2058 C CA . GLN A 1 271 ? -22.829 -9.317 13.005 1.00 90.25 271 GLN A CA 1
ATOM 2059 C C . GLN A 1 271 ? -23.036 -10.002 14.365 1.00 90.25 271 GLN A C 1
ATOM 2061 O O . GLN A 1 271 ? -24.102 -10.555 14.622 1.00 90.25 271 GLN A O 1
ATOM 2066 N N . ALA A 1 272 ? -22.057 -9.925 15.276 1.00 89.62 272 ALA A N 1
ATOM 2067 C CA . ALA A 1 272 ? -22.209 -10.455 16.631 1.00 89.62 272 ALA A CA 1
ATOM 2068 C C . ALA A 1 272 ? -23.305 -9.731 17.435 1.00 89.62 272 ALA A C 1
ATOM 2070 O O . ALA A 1 272 ? -23.888 -10.329 18.337 1.00 89.62 272 ALA A O 1
ATOM 2071 N N . LEU A 1 273 ? -23.605 -8.468 17.124 1.00 88.19 273 LEU A N 1
ATOM 2072 C CA . LEU A 1 273 ? -24.719 -7.693 17.684 1.00 88.19 273 LEU A CA 1
ATOM 2073 C C . LEU A 1 273 ? -26.052 -7.928 16.949 1.00 88.19 273 LEU A C 1
ATOM 2075 O O . LEU A 1 273 ? -26.990 -7.156 17.137 1.00 88.19 273 LEU A O 1
ATOM 2079 N N . ASP A 1 274 ? -26.140 -8.989 16.141 1.00 89.19 274 ASP A N 1
ATOM 2080 C CA . ASP A 1 274 ? -27.321 -9.374 15.362 1.00 89.19 274 ASP A CA 1
ATOM 2081 C C . ASP A 1 274 ? -27.752 -8.305 14.337 1.00 89.19 274 ASP A C 1
ATOM 2083 O O . ASP A 1 274 ? -28.928 -8.194 13.979 1.00 89.19 274 ASP A O 1
ATOM 2087 N N . ILE A 1 275 ? -26.793 -7.514 13.841 1.00 87.50 275 ILE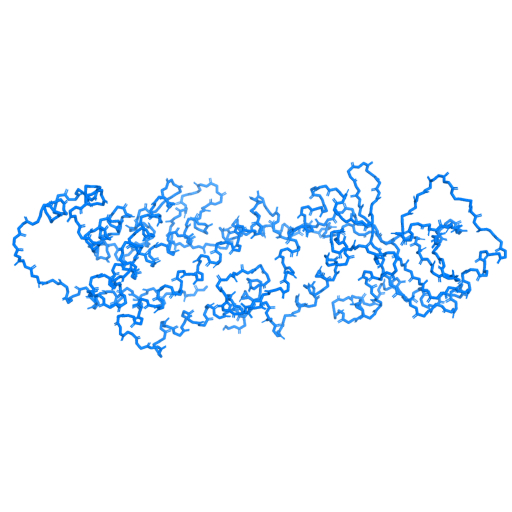 A N 1
ATOM 2088 C CA . ILE A 1 275 ? -27.006 -6.625 12.697 1.00 87.50 275 ILE A CA 1
ATOM 2089 C C . ILE A 1 275 ? -27.018 -7.450 11.421 1.00 87.50 275 ILE A C 1
ATOM 2091 O O . ILE A 1 275 ? -26.086 -8.204 11.148 1.00 87.50 275 ILE A O 1
ATOM 2095 N N . ASP A 1 276 ? -28.086 -7.279 10.643 1.00 86.75 276 ASP A N 1
ATOM 2096 C CA . ASP A 1 276 ? -28.286 -7.973 9.376 1.00 86.75 276 ASP A CA 1
ATOM 2097 C C . ASP A 1 276 ? -27.119 -7.701 8.414 1.00 86.75 276 ASP A C 1
ATOM 2099 O O . ASP A 1 276 ? -26.712 -6.549 8.231 1.00 86.75 276 ASP A O 1
ATOM 2103 N N . GLU A 1 277 ? -26.608 -8.755 7.772 1.00 84.25 277 GLU A N 1
ATOM 2104 C CA . GLU A 1 277 ? -25.575 -8.658 6.735 1.00 84.25 277 GLU A CA 1
ATOM 2105 C C . GLU A 1 277 ? -26.011 -7.765 5.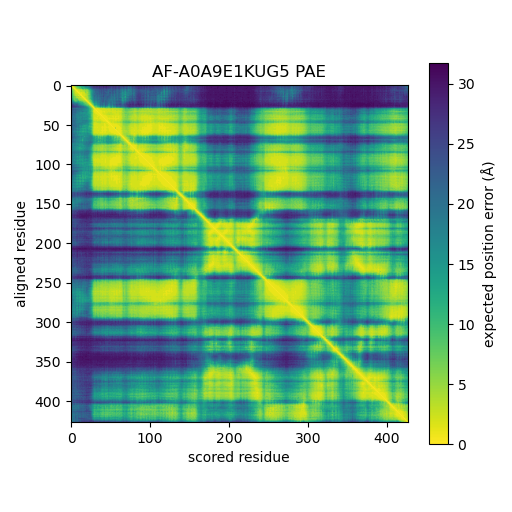570 1.00 84.25 277 GLU A C 1
ATOM 2107 O O . GLU A 1 277 ? -25.167 -7.132 4.946 1.00 84.25 277 GLU A O 1
ATOM 2112 N N . ALA A 1 278 ? -27.320 -7.675 5.315 1.00 83.44 278 ALA A N 1
ATOM 2113 C CA . ALA A 1 278 ? -27.903 -6.790 4.311 1.00 83.44 278 ALA A CA 1
ATOM 2114 C C . ALA A 1 278 ? -28.108 -5.342 4.804 1.00 83.44 278 ALA A C 1
ATOM 2116 O O . ALA A 1 278 ? -28.728 -4.535 4.110 1.00 83.44 278 ALA A O 1
ATOM 2117 N N . SER A 1 279 ? -27.654 -4.996 6.014 1.00 90.12 279 SER A N 1
ATOM 2118 C CA . SER A 1 279 ? -27.699 -3.612 6.487 1.00 90.12 279 SER A CA 1
ATOM 2119 C C . SER A 1 279 ? -26.749 -2.734 5.678 1.00 90.12 279 SER A C 1
ATOM 2121 O O . SER A 1 279 ? -25.615 -3.123 5.404 1.00 90.12 279 SER A O 1
ATOM 2123 N N . ASN A 1 280 ? -27.181 -1.505 5.380 1.00 87.75 280 ASN A N 1
ATOM 2124 C CA . ASN A 1 280 ? -26.363 -0.544 4.635 1.00 87.75 280 ASN A CA 1
ATOM 2125 C C . ASN A 1 280 ? -24.973 -0.357 5.261 1.00 87.75 280 ASN A C 1
ATOM 2127 O O . ASN A 1 280 ? -23.997 -0.247 4.546 1.00 87.75 280 ASN A O 1
ATOM 2131 N N . THR A 1 281 ? -24.850 -0.378 6.592 1.00 84.69 281 THR A N 1
ATOM 2132 C CA . THR A 1 281 ? -23.547 -0.229 7.257 1.00 84.69 281 THR A CA 1
ATOM 2133 C C . THR A 1 281 ? -22.603 -1.399 6.978 1.00 84.69 281 THR A C 1
ATOM 2135 O O . THR A 1 281 ? -21.418 -1.176 6.748 1.00 84.69 281 THR A O 1
ATOM 2138 N N . ILE A 1 282 ? -23.093 -2.643 7.005 1.00 87.94 282 ILE A N 1
ATOM 2139 C CA . ILE A 1 282 ? -22.258 -3.809 6.681 1.00 87.94 282 ILE A CA 1
ATOM 2140 C C . ILE A 1 282 ? -21.938 -3.841 5.183 1.00 87.94 282 ILE A C 1
ATOM 2142 O O . ILE A 1 282 ? -20.819 -4.214 4.819 1.00 87.94 282 ILE A O 1
ATOM 2146 N N . ASP A 1 283 ? -22.879 -3.426 4.337 1.00 88.31 283 ASP A N 1
ATOM 2147 C CA . ASP A 1 283 ? -22.690 -3.329 2.889 1.00 88.31 283 ASP A CA 1
ATOM 2148 C C . ASP A 1 283 ? -21.653 -2.255 2.519 1.00 88.31 283 ASP A C 1
ATOM 2150 O O . ASP A 1 283 ? -20.713 -2.548 1.785 1.00 88.31 283 ASP A O 1
ATOM 2154 N N . ASP A 1 284 ? -21.730 -1.064 3.124 1.00 86.06 284 ASP A N 1
ATOM 2155 C CA . ASP A 1 284 ? -20.760 0.027 2.958 1.00 86.06 284 ASP A CA 1
ATOM 2156 C C . ASP A 1 284 ? -19.353 -0.421 3.391 1.00 86.06 284 ASP A C 1
ATOM 2158 O O . ASP A 1 284 ? -18.377 -0.229 2.663 1.00 86.06 284 ASP A O 1
ATOM 2162 N N . ILE A 1 285 ? -19.240 -1.072 4.560 1.00 88.56 285 ILE A N 1
ATOM 2163 C CA . ILE A 1 285 ? -17.965 -1.625 5.042 1.00 88.56 285 ILE A CA 1
ATOM 2164 C C . ILE A 1 285 ? -17.436 -2.670 4.056 1.00 88.56 285 ILE A C 1
ATOM 2166 O O . ILE A 1 285 ? -16.264 -2.633 3.697 1.00 88.56 285 ILE A O 1
ATOM 2170 N N . THR A 1 286 ? -18.288 -3.595 3.610 1.00 88.44 286 THR A N 1
ATOM 2171 C CA . THR A 1 286 ? -17.886 -4.677 2.700 1.00 88.44 286 THR A CA 1
ATOM 2172 C C . THR A 1 286 ? -17.456 -4.126 1.342 1.00 88.44 286 THR A C 1
ATOM 2174 O O . THR A 1 286 ? -16.452 -4.574 0.797 1.00 88.44 286 THR A O 1
ATOM 2177 N N . THR A 1 287 ? -18.175 -3.137 0.817 1.00 87.38 287 THR A N 1
ATOM 2178 C CA . THR A 1 287 ? -17.855 -2.467 -0.446 1.00 87.38 287 THR A CA 1
ATOM 2179 C C . THR A 1 287 ? -16.508 -1.768 -0.350 1.00 87.38 287 THR A C 1
ATOM 2181 O O . THR A 1 287 ? -15.625 -2.050 -1.158 1.00 87.38 287 THR A O 1
ATOM 2184 N N . PHE A 1 288 ? -16.302 -0.949 0.685 1.00 85.62 288 PHE A N 1
ATOM 2185 C CA . PHE A 1 288 ? -15.032 -0.255 0.876 1.00 85.62 288 PHE A CA 1
ATOM 2186 C C . PHE A 1 288 ? -13.861 -1.228 1.070 1.00 85.62 288 PHE A C 1
ATOM 2188 O O . PHE A 1 288 ? -12.787 -1.028 0.513 1.00 85.62 288 PHE A O 1
ATOM 2195 N N . GLN A 1 289 ? -14.066 -2.326 1.803 1.00 87.12 289 GLN A N 1
ATOM 2196 C CA . GLN A 1 289 ? -13.050 -3.371 1.953 1.00 87.12 289 GLN A CA 1
ATOM 2197 C C . GLN A 1 289 ? -12.708 -4.056 0.638 1.00 87.12 289 GLN A C 1
ATOM 2199 O O . GLN A 1 289 ? -11.533 -4.238 0.350 1.00 87.12 289 GLN A O 1
ATOM 2204 N N . ASN A 1 290 ? -13.713 -4.419 -0.157 1.00 86.69 290 ASN A N 1
ATOM 2205 C CA . ASN A 1 290 ? -13.493 -5.054 -1.453 1.00 86.69 290 ASN A CA 1
ATOM 2206 C C . ASN A 1 290 ? -12.809 -4.101 -2.443 1.00 86.69 290 ASN A C 1
ATOM 2208 O O . ASN A 1 290 ? -12.073 -4.561 -3.308 1.00 86.69 290 ASN A O 1
ATOM 2212 N N . GLN A 1 291 ? -13.052 -2.790 -2.327 1.00 86.06 291 GLN A N 1
ATOM 2213 C CA . GLN A 1 291 ? -12.338 -1.774 -3.099 1.00 86.06 291 GLN A CA 1
ATOM 2214 C C . GLN A 1 291 ? -10.881 -1.651 -2.639 1.00 86.06 291 GLN A C 1
ATOM 2216 O O . GLN A 1 291 ? -10.002 -1.594 -3.492 1.00 86.06 291 GLN A O 1
ATOM 2221 N N . LEU A 1 292 ? -10.616 -1.646 -1.326 1.00 84.06 292 LEU A N 1
ATOM 2222 C CA . LEU A 1 292 ? -9.259 -1.571 -0.771 1.00 84.06 292 LEU A CA 1
ATOM 2223 C C . LEU A 1 292 ? -8.426 -2.834 -1.025 1.00 84.06 292 LEU A C 1
ATOM 2225 O O . LEU A 1 292 ? -7.247 -2.705 -1.310 1.00 84.06 292 LEU A O 1
ATOM 2229 N N . ASP A 1 293 ? -9.020 -4.021 -0.902 1.00 85.19 293 ASP A N 1
ATOM 2230 C CA . ASP A 1 293 ? -8.389 -5.349 -0.991 1.00 85.19 293 ASP A CA 1
ATOM 2231 C C . ASP A 1 293 ? -8.874 -6.072 -2.263 1.00 85.19 293 ASP A C 1
ATOM 2233 O O . ASP A 1 293 ? -9.555 -7.104 -2.235 1.00 85.19 293 ASP A O 1
ATOM 2237 N N . ASN A 1 294 ? -8.631 -5.434 -3.410 1.00 81.88 294 ASN A N 1
ATOM 2238 C CA . ASN A 1 294 ? -9.168 -5.855 -4.708 1.00 81.88 294 ASN A CA 1
ATOM 2239 C C . ASN A 1 294 ? -8.262 -6.848 -5.465 1.00 81.88 294 ASN A C 1
ATOM 2241 O O . ASN A 1 294 ? -8.605 -7.285 -6.572 1.00 81.88 294 ASN A O 1
ATOM 2245 N N . GLY A 1 295 ? -7.110 -7.226 -4.901 1.00 79.56 295 GLY A N 1
ATOM 2246 C CA . GLY A 1 295 ? -6.125 -8.094 -5.544 1.00 79.56 295 GLY A CA 1
ATOM 2247 C C . GLY A 1 295 ? -5.370 -7.428 -6.698 1.00 79.56 295 GLY A C 1
ATOM 2248 O O . GLY A 1 295 ? -4.940 -8.123 -7.620 1.00 79.56 295 GLY A O 1
ATOM 2249 N N . GLY A 1 296 ? -5.272 -6.098 -6.692 1.00 72.31 296 GLY A N 1
ATOM 2250 C CA . GLY A 1 296 ? -4.548 -5.277 -7.666 1.00 72.31 296 GLY A CA 1
ATOM 2251 C C . GLY A 1 296 ? -5.234 -5.163 -9.028 1.00 72.31 296 GLY A C 1
ATOM 2252 O O . GLY A 1 296 ? -4.562 -4.938 -10.033 1.00 72.31 296 GLY A O 1
ATOM 2253 N N . LYS A 1 297 ? -6.554 -5.382 -9.106 1.00 69.31 297 LYS A N 1
ATOM 2254 C CA . LYS A 1 297 ? -7.283 -5.481 -10.383 1.00 69.31 297 LYS A CA 1
ATOM 2255 C C . LYS A 1 297 ? -8.213 -4.295 -10.607 1.00 69.31 297 LYS A C 1
ATOM 2257 O O . LYS A 1 297 ? -9.316 -4.266 -10.071 1.00 69.31 297 LYS A O 1
ATOM 2262 N N . CYS A 1 298 ? -7.817 -3.406 -11.513 1.00 65.94 298 CYS A N 1
ATOM 2263 C CA . CYS A 1 298 ? -8.670 -2.347 -12.046 1.00 65.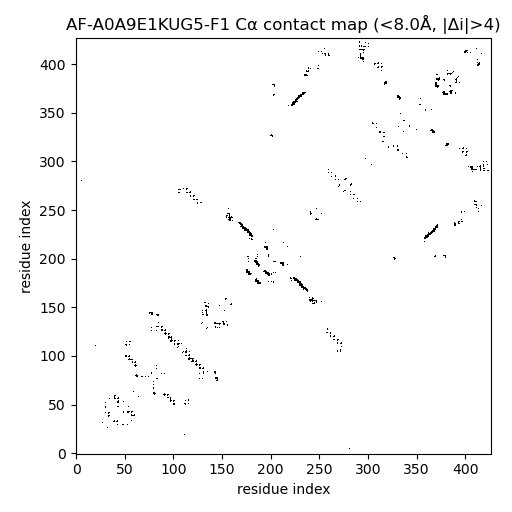94 298 CYS A CA 1
ATOM 2264 C C . CYS A 1 298 ? -8.927 -2.551 -13.531 1.00 65.94 298 CYS A C 1
ATOM 2266 O O . CYS A 1 298 ? -7.999 -2.755 -14.310 1.00 65.94 298 CYS A O 1
ATOM 2268 N N . THR A 1 299 ? -10.198 -2.521 -13.929 1.00 51.53 299 THR A N 1
ATOM 2269 C CA . THR A 1 299 ? -10.605 -2.749 -15.323 1.00 51.53 299 THR A CA 1
ATOM 2270 C C . THR A 1 299 ? -10.646 -1.478 -16.174 1.00 51.53 299 THR A C 1
ATOM 2272 O O . THR A 1 299 ? -10.735 -1.605 -17.393 1.00 51.53 299 THR A O 1
ATOM 2275 N N . SER A 1 300 ? -10.614 -0.285 -15.566 1.00 52.59 300 SER A N 1
ATOM 2276 C CA . SER A 1 300 ? -10.864 1.013 -16.226 1.00 52.59 300 SER A CA 1
ATOM 2277 C C . SER A 1 300 ? -9.666 1.977 -16.287 1.00 52.59 300 SER A C 1
ATOM 2279 O O . SER A 1 300 ? -9.780 3.032 -16.902 1.00 52.59 300 SER A O 1
ATOM 2281 N N . PHE A 1 301 ? -8.512 1.607 -15.736 1.00 51.56 301 PHE A N 1
ATOM 2282 C CA . PHE A 1 301 ? -7.398 2.529 -15.487 1.00 51.56 301 PHE A CA 1
ATOM 2283 C C . PHE A 1 301 ? -6.573 2.852 -16.759 1.00 51.56 301 PHE A C 1
ATOM 2285 O O . PHE A 1 301 ? -5.969 1.946 -17.340 1.00 51.56 301 PHE A O 1
ATOM 2292 N N . ASP A 1 302 ? -6.419 4.137 -17.122 1.00 50.06 302 ASP A N 1
ATOM 2293 C CA . ASP A 1 302 ? -5.372 4.624 -18.061 1.00 50.06 302 ASP A CA 1
ATOM 2294 C C . ASP A 1 302 ? -3.951 4.467 -17.455 1.00 50.06 302 ASP A C 1
ATOM 2296 O O . ASP A 1 302 ? -2.973 4.245 -18.157 1.00 50.06 302 ASP A O 1
ATOM 2300 N N . VAL A 1 303 ? -3.818 4.485 -16.124 1.00 48.91 303 VAL A N 1
ATOM 2301 C CA . VAL A 1 303 ? -2.583 4.147 -15.378 1.00 48.91 303 VAL A CA 1
ATOM 2302 C C . VAL A 1 303 ? -2.358 2.633 -15.303 1.00 48.91 303 VAL A C 1
ATOM 2304 O O . VAL A 1 303 ? -1.287 2.200 -14.902 1.00 48.91 303 VAL A O 1
ATOM 2307 N N . GLY A 1 304 ? -3.303 1.796 -15.740 1.00 49.22 304 GLY A N 1
ATOM 2308 C CA . GLY A 1 304 ? -3.096 0.351 -15.845 1.00 49.22 304 GLY A CA 1
ATOM 2309 C C . GLY A 1 304 ? -2.008 0.009 -16.865 1.00 49.22 304 GLY A C 1
ATOM 2310 O O . GLY A 1 304 ? -1.187 -0.872 -16.609 1.00 49.22 304 GLY A O 1
ATOM 2311 N N . SER A 1 305 ? -1.932 0.736 -17.989 1.00 53.09 305 SER A N 1
ATOM 2312 C CA . SER A 1 305 ? -0.813 0.594 -18.932 1.00 53.09 305 SER A CA 1
ATOM 2313 C C . SER A 1 305 ? 0.488 1.115 -18.324 1.00 53.09 305 SER A C 1
ATOM 2315 O O . SER A 1 305 ? 1.478 0.390 -18.347 1.00 53.09 305 SER A O 1
ATOM 2317 N N . ALA A 1 306 ? 0.462 2.281 -17.671 1.00 54.97 306 ALA A N 1
ATOM 2318 C CA . ALA A 1 306 ? 1.633 2.865 -17.018 1.00 54.97 306 ALA A CA 1
ATOM 2319 C C . ALA A 1 306 ? 2.183 1.989 -15.875 1.00 54.97 306 ALA A C 1
ATOM 2321 O O . ALA A 1 306 ? 3.392 1.823 -15.754 1.00 54.97 306 ALA A O 1
ATOM 2322 N N . LEU A 1 307 ? 1.323 1.372 -15.062 1.00 58.81 307 LEU A N 1
ATOM 2323 C CA . LEU A 1 307 ? 1.706 0.435 -14.002 1.00 58.81 307 LEU A CA 1
ATOM 2324 C C . LEU A 1 307 ? 2.238 -0.875 -14.571 1.00 58.81 307 LEU A C 1
ATOM 2326 O O . LEU A 1 307 ? 3.240 -1.377 -14.075 1.00 58.81 307 LEU A O 1
ATOM 2330 N N . ASN A 1 308 ? 1.627 -1.409 -15.632 1.00 61.78 308 ASN A N 1
ATOM 2331 C CA . ASN A 1 308 ? 2.148 -2.588 -16.329 1.00 61.78 308 ASN A CA 1
ATOM 2332 C C . ASN A 1 308 ? 3.510 -2.304 -16.978 1.00 61.78 308 ASN A C 1
ATOM 2334 O O . ASN A 1 308 ? 4.406 -3.152 -16.961 1.00 61.78 308 ASN A O 1
ATOM 2338 N N . PHE A 1 309 ? 3.684 -1.102 -17.521 1.00 65.25 309 PHE A N 1
ATOM 2339 C CA . PHE A 1 309 ? 4.937 -0.627 -18.087 1.00 65.25 309 PHE A CA 1
ATOM 2340 C C . PHE A 1 309 ? 6.012 -0.467 -17.004 1.00 65.25 309 PHE A C 1
ATOM 2342 O O . PHE A 1 309 ? 7.111 -1.005 -17.142 1.00 65.25 309 PHE A O 1
ATOM 2349 N N . LEU A 1 310 ? 5.683 0.174 -15.879 1.00 68.50 310 LEU A N 1
ATOM 2350 C CA . LEU A 1 310 ? 6.563 0.282 -14.712 1.00 68.50 310 LEU A CA 1
ATOM 2351 C C . LEU A 1 310 ? 6.910 -1.094 -14.134 1.00 68.50 310 LEU A C 1
ATOM 2353 O O . LEU A 1 310 ? 8.076 -1.340 -13.835 1.00 68.50 310 LEU A O 1
ATOM 2357 N N . ASN A 1 311 ? 5.939 -2.008 -14.046 1.00 70.12 311 ASN A N 1
ATOM 2358 C CA . ASN A 1 311 ? 6.167 -3.389 -13.628 1.00 70.12 311 ASN A CA 1
ATOM 2359 C C . ASN A 1 311 ? 7.159 -4.078 -14.567 1.00 70.12 311 ASN A C 1
ATOM 2361 O O . ASN A 1 311 ? 8.131 -4.670 -14.114 1.00 70.12 311 ASN A O 1
ATOM 2365 N N . THR A 1 312 ? 6.977 -3.917 -15.879 1.00 71.88 312 THR A N 1
ATOM 2366 C CA . THR A 1 312 ? 7.893 -4.463 -16.888 1.00 71.88 312 THR A CA 1
ATOM 2367 C C . THR A 1 312 ? 9.312 -3.928 -16.696 1.00 71.88 312 THR A C 1
ATOM 2369 O O . THR A 1 312 ? 10.268 -4.702 -16.739 1.00 71.88 312 THR A O 1
ATOM 2372 N N . ILE A 1 313 ? 9.469 -2.623 -16.441 1.00 74.75 313 ILE A N 1
ATOM 2373 C CA . ILE A 1 313 ? 10.779 -2.024 -16.164 1.00 74.75 313 ILE A CA 1
ATOM 2374 C C . ILE A 1 313 ? 11.372 -2.614 -14.882 1.00 74.75 313 ILE A C 1
ATOM 2376 O O . ILE A 1 313 ? 12.502 -3.098 -14.921 1.00 74.75 313 ILE A O 1
ATOM 2380 N N . VAL A 1 314 ? 10.642 -2.612 -13.763 1.00 77.25 314 VAL A N 1
ATOM 2381 C CA . VAL A 1 314 ? 11.125 -3.125 -12.470 1.00 77.25 314 VAL A CA 1
ATOM 2382 C C . VAL A 1 314 ? 11.504 -4.603 -12.564 1.00 77.25 314 VAL A C 1
ATOM 2384 O O . VAL A 1 314 ? 12.635 -4.960 -12.218 1.00 77.25 314 VAL A O 1
ATOM 2387 N N . GLU A 1 315 ? 10.594 -5.452 -13.050 1.00 74.06 315 GLU A N 1
ATOM 2388 C CA . GLU A 1 315 ? 10.798 -6.895 -13.186 1.00 74.06 315 GLU A CA 1
ATOM 2389 C C . GLU A 1 315 ? 12.011 -7.191 -14.062 1.00 74.06 315 GLU A C 1
ATOM 2391 O O . GLU A 1 315 ? 12.845 -8.008 -13.676 1.00 74.06 315 GLU A O 1
ATOM 2396 N N . LYS A 1 316 ? 12.154 -6.500 -15.204 1.00 74.25 316 LYS A N 1
ATOM 2397 C CA . LYS A 1 316 ? 13.206 -6.808 -16.182 1.00 74.25 316 LYS A CA 1
ATOM 2398 C C . LYS A 1 316 ? 14.579 -6.210 -15.886 1.00 74.25 316 LYS A C 1
ATOM 2400 O O . LYS A 1 316 ? 15.542 -6.530 -16.579 1.00 74.25 316 LYS A O 1
ATOM 2405 N N . THR A 1 317 ? 14.706 -5.368 -14.862 1.00 76.38 317 THR A N 1
ATOM 2406 C CA . THR A 1 317 ? 15.966 -4.653 -14.567 1.00 76.38 317 THR A CA 1
ATOM 2407 C C . THR A 1 317 ? 16.553 -4.958 -13.187 1.00 76.38 317 THR A C 1
ATOM 2409 O O . THR A 1 317 ? 17.642 -4.481 -12.845 1.00 76.38 317 THR A O 1
ATOM 2412 N N . ARG A 1 318 ? 15.868 -5.787 -12.390 1.00 75.25 318 ARG A N 1
ATOM 2413 C CA . ARG A 1 318 ? 16.236 -6.112 -11.009 1.00 75.25 318 ARG A CA 1
ATOM 2414 C C . ARG A 1 318 ? 17.222 -7.289 -10.916 1.00 75.25 318 ARG A C 1
ATOM 2416 O O . ARG A 1 318 ? 16.907 -8.420 -11.262 1.00 75.25 318 ARG A O 1
ATOM 2423 N N . LYS A 1 319 ? 18.415 -7.047 -10.362 1.00 69.38 319 LYS A N 1
ATOM 2424 C CA . LYS A 1 319 ? 19.565 -7.982 -10.359 1.00 69.38 319 LYS A CA 1
ATOM 2425 C C . LYS A 1 319 ? 19.312 -9.376 -9.752 1.00 69.38 319 LYS A C 1
ATOM 2427 O O . LYS A 1 319 ? 19.910 -10.341 -10.211 1.00 69.38 319 LYS A O 1
ATOM 2432 N N . ASP A 1 320 ? 18.496 -9.500 -8.706 1.00 65.00 320 ASP A N 1
ATOM 2433 C CA . ASP A 1 320 ? 18.246 -10.765 -7.984 1.00 65.00 320 ASP A CA 1
ATOM 2434 C C . ASP A 1 320 ? 17.147 -11.641 -8.623 1.00 65.00 320 ASP A C 1
ATOM 2436 O O . ASP A 1 320 ? 17.067 -12.829 -8.312 1.00 65.00 320 ASP A O 1
ATOM 2440 N N . GLN A 1 321 ? 16.362 -11.096 -9.558 1.00 58.62 321 GLN A N 1
ATOM 2441 C CA . GLN A 1 321 ? 15.399 -11.841 -10.383 1.00 58.62 321 GLN A CA 1
ATOM 2442 C C . GLN A 1 321 ? 16.074 -12.533 -11.589 1.00 58.62 321 GLN A C 1
ATOM 2444 O O . GLN A 1 321 ? 15.485 -13.426 -12.199 1.00 58.62 321 GLN A O 1
ATOM 2449 N N . PHE A 1 322 ? 17.333 -12.192 -11.908 1.00 55.97 322 PHE A N 1
ATOM 2450 C CA . PHE A 1 322 ? 18.048 -12.690 -13.088 1.00 55.97 322 PHE A CA 1
ATOM 2451 C C . PHE A 1 322 ? 19.301 -13.493 -12.747 1.00 55.97 322 PHE A C 1
ATOM 2453 O O . PHE A 1 322 ? 20.348 -12.923 -12.448 1.00 55.97 322 PHE A O 1
ATOM 2460 N N . PRO A 1 323 ? 19.272 -14.821 -12.928 1.00 45.84 323 PRO A N 1
ATOM 2461 C CA . PRO A 1 323 ? 20.515 -15.570 -12.990 1.00 45.84 323 PRO A CA 1
ATOM 2462 C C . PRO A 1 323 ? 21.177 -15.546 -14.381 1.00 45.84 323 PRO A C 1
ATOM 2464 O O . PRO A 1 323 ? 22.374 -15.809 -14.434 1.00 45.84 323 PRO A O 1
ATOM 2467 N N . LEU A 1 324 ? 20.456 -15.323 -15.503 1.00 48.94 324 LEU A N 1
ATOM 2468 C CA . LEU A 1 324 ? 20.972 -15.743 -16.831 1.00 48.94 324 LEU A CA 1
ATOM 2469 C C . LEU A 1 324 ? 20.525 -14.989 -18.118 1.00 48.94 324 LEU A C 1
ATOM 2471 O O . LEU A 1 324 ? 21.046 -15.348 -19.171 1.00 48.94 324 LEU A O 1
ATOM 2475 N N . ASN A 1 325 ? 19.610 -14.001 -18.113 1.00 54.69 325 ASN A N 1
ATOM 2476 C CA . ASN A 1 325 ? 18.961 -13.561 -19.375 1.00 54.69 325 ASN A CA 1
ATOM 2477 C C . ASN A 1 325 ? 18.936 -12.059 -19.731 1.00 54.69 325 ASN A C 1
ATOM 2479 O O . ASN A 1 325 ? 18.570 -11.761 -20.864 1.00 54.69 325 ASN A O 1
ATOM 2483 N N . TYR A 1 326 ? 19.363 -11.120 -18.879 1.00 61.81 326 TYR A N 1
ATOM 2484 C CA . TYR A 1 326 ? 19.430 -9.692 -19.268 1.00 61.81 326 TYR A CA 1
ATOM 2485 C C . TYR A 1 326 ? 20.259 -9.466 -20.548 1.00 61.81 326 TYR A C 1
ATOM 2487 O O . TYR A 1 326 ? 19.954 -8.631 -21.399 1.00 61.81 326 TYR A O 1
ATOM 2495 N N . ASP A 1 327 ? 21.283 -10.297 -20.714 1.00 63.44 327 ASP A N 1
ATOM 2496 C CA . ASP A 1 327 ? 22.164 -10.354 -21.873 1.00 63.44 327 ASP A CA 1
ATOM 2497 C C . ASP A 1 327 ? 21.389 -10.586 -23.185 1.00 63.44 327 ASP A C 1
ATOM 2499 O O . ASP A 1 327 ? 21.726 -10.026 -24.227 1.00 63.44 327 ASP A O 1
ATOM 2503 N N . ASN A 1 328 ? 20.304 -11.366 -23.133 1.00 60.69 328 ASN A N 1
ATOM 2504 C CA . ASN A 1 328 ? 19.508 -11.776 -24.291 1.00 60.69 328 ASN A CA 1
ATOM 2505 C C . ASN A 1 328 ? 18.115 -11.134 -24.383 1.00 60.69 328 ASN A C 1
ATOM 2507 O O . ASN A 1 328 ? 17.509 -11.253 -25.447 1.00 60.69 328 ASN A O 1
ATOM 2511 N N . ASP A 1 329 ? 17.618 -10.498 -23.320 1.00 61.50 329 ASP A N 1
ATOM 2512 C CA . ASP A 1 329 ? 16.238 -10.014 -23.236 1.00 61.50 329 ASP A CA 1
ATOM 2513 C C . ASP A 1 329 ? 16.112 -8.509 -23.533 1.00 61.50 329 ASP A C 1
ATOM 2515 O O . ASP A 1 329 ? 16.946 -7.683 -23.155 1.00 61.50 329 ASP A O 1
ATOM 2519 N N . ASN A 1 330 ? 15.007 -8.154 -24.193 1.00 62.22 330 ASN A N 1
ATOM 2520 C CA . ASN A 1 330 ? 14.515 -6.783 -24.272 1.00 62.22 330 ASN A CA 1
ATOM 2521 C C . ASN A 1 330 ? 13.900 -6.378 -22.941 1.00 62.22 330 ASN A C 1
ATOM 2523 O O . ASN A 1 330 ? 12.970 -7.049 -22.482 1.00 62.22 330 ASN A O 1
ATOM 2527 N N . ILE A 1 331 ? 14.299 -5.225 -22.398 1.00 67.38 331 ILE A N 1
ATOM 2528 C CA . ILE A 1 331 ? 13.497 -4.601 -21.338 1.00 67.38 331 ILE A CA 1
ATOM 2529 C C . ILE A 1 331 ? 12.156 -4.191 -21.945 1.00 67.38 331 ILE A C 1
ATOM 2531 O O . ILE A 1 331 ? 11.105 -4.554 -21.428 1.00 67.38 331 ILE A O 1
ATOM 2535 N N . LEU A 1 332 ? 12.184 -3.534 -23.105 1.00 67.69 332 LEU A N 1
ATOM 2536 C CA . LEU A 1 332 ? 10.979 -3.151 -23.832 1.00 67.69 332 LEU A CA 1
ATOM 2537 C C . LEU A 1 332 ? 11.097 -3.586 -25.290 1.00 67.69 332 LEU A C 1
ATOM 2539 O O . LEU A 1 332 ? 11.971 -3.114 -26.016 1.00 67.69 332 LEU A O 1
ATOM 2543 N N . SER A 1 333 ? 10.241 -4.507 -25.718 1.00 65.25 333 SER A N 1
ATOM 2544 C CA . SER A 1 333 ? 10.040 -4.823 -27.131 1.00 65.25 333 SER A CA 1
ATOM 2545 C C . SER A 1 333 ? 9.212 -3.733 -27.806 1.00 65.25 333 SER A C 1
ATOM 2547 O O . SER A 1 333 ? 8.389 -3.069 -27.178 1.00 65.25 333 SER A O 1
ATOM 2549 N N . THR A 1 334 ? 9.356 -3.597 -29.122 1.00 59.41 334 THR A N 1
ATOM 2550 C CA . THR A 1 334 ? 8.488 -2.724 -29.935 1.00 59.41 334 THR A CA 1
ATOM 2551 C C . THR A 1 334 ? 6.995 -2.990 -29.710 1.00 59.41 334 THR A C 1
ATOM 2553 O O . THR A 1 334 ? 6.214 -2.049 -29.658 1.00 59.41 334 THR A O 1
ATOM 2556 N N . SER A 1 335 ? 6.584 -4.243 -29.494 1.00 59.19 335 SER A N 1
ATOM 2557 C CA . SER A 1 335 ? 5.195 -4.571 -29.143 1.00 59.19 335 SER A CA 1
ATOM 2558 C C . SER A 1 335 ? 4.769 -4.113 -27.745 1.00 59.19 335 SER A C 1
ATOM 2560 O O . SER A 1 335 ? 3.593 -3.829 -27.552 1.00 59.19 335 SER A O 1
ATOM 2562 N N . GLU A 1 336 ? 5.680 -4.053 -26.772 1.00 58.69 336 GLU A N 1
ATOM 2563 C CA . GLU A 1 336 ? 5.383 -3.554 -25.419 1.00 58.69 336 GLU A CA 1
ATOM 2564 C C . GLU A 1 336 ? 5.298 -2.019 -25.394 1.00 58.69 336 GLU A C 1
ATOM 2566 O O . GLU A 1 336 ? 4.505 -1.477 -24.638 1.00 58.69 336 GLU A O 1
ATOM 2571 N N . ILE A 1 337 ? 6.044 -1.330 -26.265 1.00 54.47 337 ILE A N 1
ATOM 2572 C CA . ILE A 1 337 ? 6.027 0.139 -26.393 1.00 54.47 337 ILE A CA 1
ATOM 2573 C C . ILE A 1 337 ? 4.802 0.619 -27.193 1.00 54.47 337 ILE A C 1
ATOM 2575 O O . ILE A 1 337 ? 4.131 1.557 -26.786 1.00 54.47 337 ILE A O 1
ATOM 2579 N N . ILE A 1 338 ? 4.469 -0.043 -28.312 1.00 49.81 338 ILE A N 1
ATOM 2580 C CA . ILE A 1 338 ? 3.371 0.367 -29.217 1.00 49.81 338 ILE A CA 1
ATOM 2581 C C . ILE A 1 338 ? 1.976 0.105 -28.620 1.00 49.81 338 ILE A C 1
ATOM 2583 O O . ILE A 1 338 ? 1.009 0.765 -28.994 1.00 49.81 338 ILE A O 1
ATOM 2587 N N . ASN A 1 339 ? 1.844 -0.872 -27.718 1.00 48.69 339 ASN A N 1
ATOM 2588 C CA . ASN A 1 339 ? 0.561 -1.194 -27.086 1.00 48.69 339 ASN A CA 1
ATOM 2589 C C . ASN A 1 339 ? 0.224 -0.293 -25.882 1.00 48.69 339 ASN A C 1
ATOM 2591 O O . ASN A 1 339 ? -0.881 -0.414 -25.352 1.00 48.69 339 ASN A O 1
ATOM 2595 N N . ASP A 1 340 ? 1.124 0.601 -25.457 1.00 51.41 340 ASP A N 1
ATOM 2596 C CA . ASP A 1 340 ? 0.802 1.642 -24.481 1.00 51.41 340 ASP A CA 1
ATOM 2597 C C . ASP A 1 340 ? 0.188 2.843 -25.218 1.00 51.41 340 ASP A C 1
ATOM 2599 O O . ASP A 1 340 ? 0.859 3.565 -25.954 1.00 51.41 340 ASP A O 1
ATOM 2603 N N . ALA A 1 341 ? -1.122 3.038 -25.056 1.00 39.78 341 ALA A N 1
ATOM 2604 C CA . ALA A 1 341 ? -1.906 4.056 -25.761 1.00 39.78 341 ALA A CA 1
ATOM 2605 C C . ALA A 1 341 ? -1.493 5.512 -25.438 1.00 39.78 341 ALA A C 1
ATOM 2607 O O . ALA A 1 341 ? -2.027 6.443 -26.044 1.00 39.78 341 ALA A O 1
ATOM 2608 N N . SER A 1 342 ? -0.561 5.704 -24.498 1.00 42.75 342 SER A N 1
ATOM 2609 C CA . SER A 1 342 ? -0.056 6.999 -24.035 1.00 42.75 342 SER A CA 1
ATOM 2610 C C . SER A 1 342 ? 1.219 7.482 -24.746 1.00 42.75 342 SER A C 1
ATOM 2612 O O . SER A 1 342 ? 1.571 8.657 -24.625 1.00 42.75 342 SER A O 1
ATOM 2614 N N . ALA A 1 343 ? 1.905 6.620 -25.508 1.00 41.75 343 ALA A N 1
ATOM 2615 C CA . ALA A 1 343 ? 3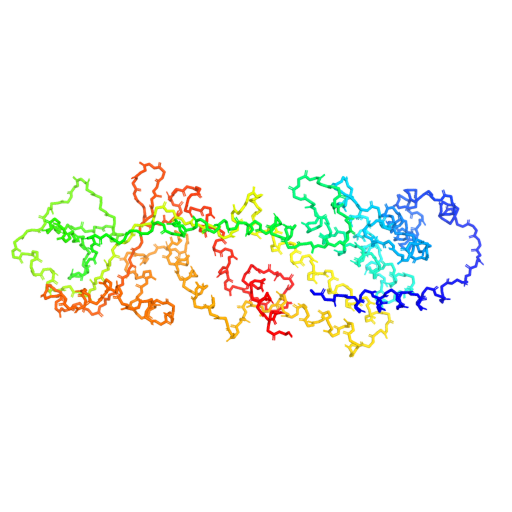.121 7.000 -26.220 1.00 41.75 343 ALA A CA 1
ATOM 2616 C C . ALA A 1 343 ? 2.785 7.846 -27.462 1.00 41.75 343 ALA A C 1
ATOM 2618 O O . ALA A 1 343 ? 2.158 7.378 -28.417 1.00 41.75 343 ALA A O 1
ATOM 2619 N N . ASP A 1 344 ? 3.206 9.113 -27.460 1.00 38.47 344 ASP A N 1
ATOM 2620 C CA . ASP A 1 344 ? 3.116 10.003 -28.618 1.00 38.47 344 ASP A CA 1
ATOM 2621 C C . ASP A 1 344 ? 4.002 9.463 -29.756 1.00 38.47 344 ASP A C 1
ATOM 2623 O O . ASP A 1 344 ? 5.197 9.732 -29.838 1.00 38.47 344 ASP A O 1
ATOM 2627 N N . SER A 1 345 ? 3.396 8.673 -30.646 1.00 38.97 345 SER A N 1
ATOM 2628 C CA . SER A 1 345 ? 4.022 8.052 -31.830 1.00 38.97 345 SER A CA 1
ATOM 2629 C C . SER A 1 345 ? 4.661 9.032 -32.835 1.00 38.97 345 SER A C 1
ATOM 2631 O O . SER A 1 345 ? 5.133 8.613 -33.894 1.00 38.97 345 SER A O 1
ATOM 2633 N N . SER A 1 346 ? 4.635 10.343 -32.569 1.00 38.34 346 SER A N 1
ATOM 2634 C CA . SER A 1 346 ? 5.134 11.369 -33.490 1.00 38.34 346 SER A CA 1
ATOM 2635 C C . SER A 1 346 ? 6.636 11.671 -33.371 1.00 38.34 346 SER A C 1
ATOM 2637 O O . SER A 1 346 ? 7.195 12.196 -34.334 1.00 38.34 346 SER A O 1
ATOM 2639 N N . ASP A 1 347 ? 7.294 11.254 -32.279 1.00 38.59 347 ASP A N 1
ATOM 2640 C CA . ASP A 1 347 ? 8.747 11.400 -32.041 1.00 38.59 347 ASP A CA 1
ATOM 2641 C C . ASP A 1 347 ? 9.481 10.040 -31.946 1.00 38.59 347 ASP A C 1
ATOM 2643 O O . ASP A 1 347 ? 10.580 9.931 -31.395 1.00 38.59 347 ASP A O 1
ATOM 2647 N N . ASP A 1 348 ? 8.888 8.976 -32.501 1.00 43.41 348 ASP A N 1
ATOM 2648 C CA . ASP A 1 348 ? 9.398 7.607 -32.396 1.00 43.41 348 ASP A CA 1
ATOM 2649 C C . ASP A 1 348 ? 10.787 7.449 -33.045 1.00 43.41 348 ASP A C 1
ATOM 2651 O O . ASP A 1 348 ? 10.936 7.182 -34.245 1.00 43.41 348 ASP A O 1
ATOM 2655 N N . VAL A 1 349 ? 11.821 7.489 -32.201 1.00 41.94 349 VAL A N 1
ATOM 2656 C CA . VAL A 1 349 ? 13.192 7.034 -32.486 1.00 41.94 349 VAL A CA 1
ATOM 2657 C C . VAL A 1 349 ? 13.200 5.622 -33.113 1.00 41.94 349 VAL A C 1
ATOM 2659 O O . VAL A 1 349 ? 14.107 5.269 -33.869 1.00 41.94 349 VAL A O 1
ATOM 2662 N N . PHE A 1 350 ? 12.152 4.820 -32.890 1.00 45.72 350 PHE A N 1
ATOM 2663 C CA . PHE A 1 350 ? 11.984 3.470 -33.439 1.00 45.72 350 PHE A CA 1
ATOM 2664 C C . PHE A 1 350 ? 11.588 3.424 -34.926 1.00 45.72 350 PHE A C 1
ATOM 2666 O O . PHE A 1 350 ? 11.931 2.460 -35.627 1.00 45.72 350 PHE A O 1
ATOM 2673 N N . THR A 1 351 ? 10.931 4.465 -35.451 1.00 45.34 351 THR A N 1
ATOM 2674 C CA . THR A 1 351 ? 10.596 4.561 -36.887 1.00 45.34 351 THR A CA 1
ATOM 2675 C C . THR A 1 351 ? 11.842 4.744 -37.758 1.00 45.34 351 THR A C 1
ATOM 2677 O O . THR A 1 351 ? 11.876 4.278 -38.902 1.00 45.34 351 THR A O 1
ATOM 2680 N N . ASP A 1 352 ? 12.889 5.364 -37.205 1.00 47.47 352 ASP A N 1
ATOM 2681 C CA . ASP A 1 352 ? 14.174 5.571 -37.882 1.00 47.47 352 ASP A CA 1
ATOM 2682 C C . ASP A 1 352 ? 15.039 4.297 -37.909 1.00 47.47 352 ASP A C 1
ATOM 2684 O O . ASP A 1 352 ? 15.766 4.053 -38.876 1.00 47.47 352 ASP A O 1
ATOM 2688 N N . ILE A 1 353 ? 14.935 3.432 -36.891 1.00 49.09 353 ILE A N 1
ATOM 2689 C CA . ILE A 1 353 ? 15.724 2.191 -36.807 1.00 49.09 353 ILE A CA 1
ATOM 2690 C C . ILE A 1 353 ? 15.168 1.113 -37.750 1.00 49.09 353 ILE A C 1
ATOM 2692 O O . ILE A 1 353 ? 15.937 0.454 -38.452 1.00 49.09 353 ILE A O 1
ATOM 2696 N N . THR A 1 354 ? 13.841 0.958 -37.818 1.00 50.91 354 THR A N 1
ATOM 2697 C CA . THR A 1 354 ? 13.178 -0.048 -38.676 1.00 50.91 354 THR A CA 1
ATOM 2698 C C . THR A 1 354 ? 13.370 0.212 -40.175 1.00 50.91 354 THR A C 1
ATOM 2700 O O . THR A 1 354 ? 13.345 -0.726 -40.971 1.00 50.91 354 THR A O 1
ATOM 2703 N N . ASN A 1 355 ? 13.632 1.464 -40.564 1.00 52.84 355 ASN A N 1
ATOM 2704 C CA . ASN A 1 355 ? 13.921 1.859 -41.945 1.00 52.84 355 ASN A CA 1
ATOM 2705 C C . ASN A 1 355 ? 15.421 2.049 -42.229 1.00 52.84 355 ASN A C 1
ATOM 2707 O O . ASN A 1 355 ? 15.785 2.511 -43.316 1.00 52.84 355 ASN A O 1
ATOM 2711 N N . ASN A 1 356 ? 16.308 1.697 -41.290 1.00 59.53 356 ASN A N 1
ATOM 2712 C CA . ASN A 1 356 ? 17.739 1.901 -41.462 1.00 59.53 356 ASN A CA 1
ATOM 2713 C C . ASN A 1 356 ? 18.314 0.908 -42.498 1.00 59.53 356 ASN A C 1
ATOM 2715 O O . ASN A 1 356 ? 18.374 -0.298 -42.235 1.00 59.53 356 ASN A O 1
ATOM 2719 N N . PRO A 1 357 ? 18.818 1.378 -43.659 1.00 60.12 357 PRO A N 1
ATOM 2720 C CA . PRO A 1 357 ? 19.335 0.506 -44.716 1.00 60.12 357 PRO A CA 1
ATOM 2721 C C . PRO A 1 357 ? 20.582 -0.295 -44.301 1.00 60.12 357 PRO A C 1
ATOM 2723 O O . PRO A 1 357 ? 21.007 -1.186 -45.037 1.00 60.12 357 PRO A O 1
ATOM 2726 N N . LEU A 1 358 ? 21.181 0.009 -43.143 1.00 60.66 358 LEU A N 1
ATOM 2727 C CA . LEU A 1 358 ? 22.321 -0.715 -42.580 1.00 60.66 358 LEU A CA 1
ATOM 2728 C C . LEU A 1 358 ? 21.927 -1.987 -41.810 1.00 60.66 358 LEU A C 1
ATOM 2730 O O . LEU A 1 358 ? 22.802 -2.819 -41.575 1.00 60.66 358 LEU A O 1
ATOM 2734 N N . LEU A 1 359 ? 20.649 -2.158 -41.449 1.00 72.25 359 LEU A N 1
ATOM 2735 C CA . LEU A 1 359 ? 20.147 -3.268 -40.623 1.00 72.25 359 LEU A CA 1
ATOM 2736 C C . LEU A 1 359 ? 18.998 -4.037 -41.320 1.00 72.25 359 LEU A C 1
ATOM 2738 O O . LEU A 1 359 ? 17.963 -4.291 -40.710 1.00 72.25 359 LEU A O 1
ATOM 2742 N N . PRO A 1 360 ? 19.147 -4.440 -42.599 1.00 70.62 360 PRO A N 1
ATOM 2743 C CA . PRO A 1 360 ? 18.048 -4.945 -43.430 1.00 70.62 360 PRO A CA 1
ATOM 2744 C C . PRO A 1 360 ? 17.440 -6.279 -42.970 1.00 70.62 360 PRO A C 1
ATOM 2746 O O . PRO A 1 360 ? 16.382 -6.658 -43.462 1.00 70.62 360 PRO A O 1
ATOM 2749 N N . ASN A 1 361 ? 18.122 -7.014 -42.088 1.00 77.75 361 ASN A N 1
ATOM 2750 C CA . ASN A 1 361 ? 17.722 -8.354 -41.653 1.00 77.75 361 ASN A CA 1
ATOM 2751 C C . ASN A 1 361 ? 17.336 -8.424 -40.168 1.00 77.75 361 ASN A C 1
ATOM 2753 O O . ASN A 1 361 ? 17.018 -9.515 -39.691 1.00 77.75 361 ASN A O 1
ATOM 2757 N N . ALA A 1 362 ? 17.357 -7.299 -39.446 1.00 77.69 362 ALA A N 1
ATOM 2758 C CA . ALA A 1 362 ? 16.950 -7.272 -38.049 1.00 77.69 362 ALA A CA 1
ATOM 2759 C C . ALA A 1 362 ? 15.440 -7.542 -37.953 1.00 77.69 362 ALA A C 1
ATOM 2761 O O . ALA A 1 362 ? 14.636 -6.874 -38.602 1.00 77.69 362 ALA A O 1
ATOM 2762 N N . GLN A 1 363 ? 15.067 -8.561 -37.179 1.00 74.25 363 GLN A N 1
ATOM 2763 C CA . GLN A 1 363 ? 13.672 -8.979 -36.983 1.00 74.25 363 GLN A CA 1
ATOM 2764 C C . GLN A 1 363 ? 13.144 -8.585 -35.603 1.00 74.25 363 GLN A C 1
ATOM 2766 O O . GLN A 1 363 ? 11.936 -8.595 -35.381 1.00 74.25 363 GLN A O 1
ATOM 2771 N N . GLU A 1 364 ? 14.045 -8.240 -34.689 1.00 77.38 364 GLU A N 1
ATOM 2772 C CA . GLU A 1 364 ? 13.743 -7.886 -33.313 1.00 77.38 364 GLU A CA 1
ATOM 2773 C C . GLU A 1 364 ? 14.312 -6.501 -32.995 1.00 77.38 364 GLU A C 1
ATOM 2775 O O . GLU A 1 364 ? 15.487 -6.225 -33.254 1.00 77.38 364 GLU A O 1
ATOM 2780 N N . PHE A 1 365 ? 13.464 -5.644 -32.428 1.00 75.31 365 PHE A N 1
ATOM 2781 C CA . PHE A 1 365 ? 13.808 -4.289 -32.015 1.00 75.31 365 PHE A CA 1
ATOM 2782 C C . PHE A 1 365 ? 13.296 -4.024 -30.603 1.00 75.31 365 PHE A C 1
ATOM 2784 O O . PHE A 1 365 ? 12.142 -4.351 -30.294 1.00 75.31 365 PHE A O 1
ATOM 2791 N N . GLY A 1 366 ? 14.128 -3.386 -29.784 1.00 75.62 366 GLY A N 1
ATOM 2792 C CA . GLY A 1 366 ? 13.763 -3.027 -28.418 1.00 75.62 366 GLY A CA 1
ATOM 2793 C C . GLY A 1 366 ? 14.706 -2.029 -27.753 1.00 75.62 366 GLY A C 1
ATOM 2794 O O . GLY A 1 366 ? 15.529 -1.387 -28.411 1.00 75.62 366 GLY A O 1
ATOM 2795 N N . VAL A 1 367 ? 14.563 -1.901 -26.434 1.00 76.38 367 VAL A N 1
ATOM 2796 C CA . VAL A 1 367 ? 15.329 -0.985 -25.576 1.00 76.38 367 VAL A CA 1
ATOM 2797 C C . VAL A 1 367 ? 16.028 -1.757 -24.461 1.00 76.38 367 VAL A C 1
ATOM 2799 O O . VAL A 1 367 ? 15.420 -2.612 -23.809 1.00 76.38 367 VAL A O 1
ATOM 2802 N N . LYS A 1 368 ? 17.290 -1.395 -24.211 1.00 80.31 368 LYS A N 1
ATOM 2803 C CA . LYS A 1 368 ? 18.031 -1.706 -22.984 1.00 80.31 368 LYS A CA 1
ATOM 2804 C C . LYS A 1 368 ? 18.274 -0.422 -22.190 1.00 80.31 368 LYS A C 1
ATOM 2806 O O . LYS A 1 368 ? 18.484 0.642 -22.766 1.00 80.31 368 LYS A O 1
ATOM 2811 N N . LEU A 1 369 ? 18.258 -0.524 -20.868 1.00 81.12 369 LEU A N 1
ATOM 2812 C CA . LEU A 1 369 ? 18.477 0.578 -19.941 1.00 81.12 369 LEU A CA 1
ATOM 2813 C C . LEU A 1 369 ? 19.846 0.396 -19.301 1.00 81.12 369 LEU A C 1
ATOM 2815 O O . LEU A 1 369 ? 20.247 -0.714 -18.970 1.00 81.12 369 LEU A O 1
ATOM 2819 N N . LYS A 1 370 ? 20.564 1.489 -19.091 1.00 84.25 370 LYS A N 1
ATOM 2820 C CA . LYS A 1 370 ? 21.725 1.493 -18.205 1.00 84.25 370 LYS A CA 1
ATOM 2821 C C . LYS A 1 370 ? 21.560 2.594 -17.175 1.00 84.25 370 LYS A C 1
ATOM 2823 O O . LYS A 1 370 ? 21.124 3.701 -17.486 1.00 84.25 370 LYS A O 1
ATOM 2828 N N . PHE A 1 371 ? 21.896 2.269 -15.941 1.00 87.06 371 PHE A N 1
ATOM 2829 C CA . PHE A 1 371 ? 21.599 3.062 -14.763 1.00 87.06 371 PHE A CA 1
ATOM 2830 C C . PHE A 1 371 ? 22.861 3.752 -14.280 1.00 87.06 371 PHE A C 1
ATOM 2832 O O . PHE A 1 371 ? 23.900 3.113 -14.111 1.00 87.06 371 PHE A O 1
ATOM 2839 N N . LYS A 1 372 ? 22.784 5.058 -14.046 1.00 87.88 372 LYS A N 1
ATOM 2840 C CA . LYS A 1 372 ? 23.917 5.816 -13.526 1.00 87.88 372 LYS A CA 1
ATOM 2841 C C . LYS A 1 372 ? 24.318 5.303 -12.144 1.00 87.88 372 LYS A C 1
ATOM 2843 O O . LYS A 1 372 ? 23.482 5.190 -11.252 1.00 87.88 372 LYS A O 1
ATOM 2848 N N . ASN A 1 373 ? 25.602 5.030 -11.940 1.00 88.50 373 ASN A N 1
ATOM 2849 C CA . ASN A 1 373 ? 26.129 4.662 -10.630 1.00 88.50 373 ASN A CA 1
ATOM 2850 C C . ASN A 1 373 ? 26.676 5.878 -9.868 1.00 88.50 373 ASN A C 1
ATOM 2852 O O . ASN A 1 373 ? 26.886 6.964 -10.413 1.00 88.50 373 ASN A O 1
ATOM 2856 N N . SER A 1 374 ? 26.948 5.683 -8.579 1.00 85.94 374 SER A N 1
ATOM 2857 C CA . SER A 1 374 ? 27.480 6.723 -7.685 1.00 85.94 374 SER A CA 1
ATOM 2858 C C . SER A 1 374 ? 28.867 7.247 -8.069 1.00 85.94 374 SER A C 1
ATOM 2860 O O . SER A 1 374 ? 29.262 8.324 -7.629 1.00 85.94 374 SER A O 1
ATOM 2862 N N . SER A 1 375 ? 29.601 6.517 -8.912 1.00 86.25 375 SER A N 1
ATOM 2863 C CA . SER A 1 375 ? 30.930 6.907 -9.396 1.00 86.25 375 SER A CA 1
ATOM 2864 C C . SER A 1 375 ? 30.888 7.710 -10.704 1.00 86.25 375 SER A C 1
ATOM 2866 O O . SER A 1 375 ? 31.941 8.095 -11.210 1.00 86.25 375 SER A O 1
ATOM 2868 N N . GLY A 1 376 ? 29.695 7.974 -11.253 1.00 81.25 376 GLY A N 1
ATOM 2869 C CA . GLY A 1 376 ? 29.507 8.694 -12.516 1.00 81.25 376 GLY A CA 1
ATOM 2870 C C . GLY A 1 376 ? 29.627 7.826 -13.775 1.00 81.25 376 GLY A C 1
ATOM 2871 O O . GLY A 1 376 ? 29.615 8.374 -14.873 1.00 81.25 376 GLY A O 1
ATOM 2872 N N . GLY A 1 377 ? 29.745 6.504 -13.621 1.00 85.94 377 GLY A N 1
ATOM 2873 C CA . GLY A 1 377 ? 29.621 5.522 -14.701 1.00 85.94 377 GLY A CA 1
ATOM 2874 C C . GLY A 1 377 ? 28.198 4.969 -14.805 1.00 85.94 377 GLY A C 1
ATOM 2875 O O . GLY A 1 377 ? 27.266 5.518 -14.217 1.00 85.94 377 GLY A O 1
ATOM 2876 N N . PHE A 1 378 ? 28.039 3.859 -15.525 1.00 87.00 378 PHE A N 1
ATOM 2877 C CA . PHE A 1 378 ? 26.752 3.187 -15.710 1.00 87.00 378 PHE A CA 1
ATOM 2878 C C . PHE A 1 378 ? 26.841 1.703 -15.366 1.00 87.00 378 PHE A C 1
ATOM 2880 O O . PHE A 1 378 ? 27.901 1.097 -15.496 1.00 87.00 378 PHE A O 1
ATOM 2887 N N . GLU A 1 379 ? 25.716 1.134 -14.948 1.00 85.12 379 GLU A N 1
ATOM 2888 C CA . GLU A 1 379 ? 25.537 -0.286 -14.657 1.00 85.12 379 GLU A CA 1
ATOM 2889 C C . GLU A 1 379 ? 24.269 -0.817 -15.327 1.00 85.12 379 GLU A C 1
ATOM 2891 O O . GLU A 1 379 ? 23.321 -0.078 -15.578 1.00 85.12 379 GLU A O 1
ATOM 2896 N N . ALA A 1 380 ? 24.243 -2.113 -15.619 1.00 79.81 380 ALA A N 1
ATOM 2897 C CA . ALA A 1 380 ? 23.168 -2.750 -16.376 1.00 79.81 380 ALA A CA 1
ATOM 2898 C C . ALA A 1 380 ? 21.938 -3.035 -15.508 1.00 79.81 380 ALA A C 1
ATOM 2900 O O . ALA A 1 380 ? 20.825 -3.150 -16.006 1.00 79.81 380 ALA A O 1
ATOM 2901 N N . TYR A 1 381 ? 22.142 -3.116 -14.195 1.00 83.44 381 TYR A N 1
ATOM 2902 C CA . TYR A 1 381 ? 21.107 -3.423 -13.221 1.00 83.44 381 TYR A CA 1
ATOM 2903 C C . TYR A 1 381 ? 21.022 -2.295 -12.209 1.00 83.44 381 TYR A C 1
ATOM 2905 O O . TYR A 1 381 ? 22.045 -1.862 -11.669 1.00 83.44 381 TYR A O 1
ATOM 2913 N N . TRP A 1 382 ? 19.805 -1.872 -11.876 1.00 83.75 382 TRP A N 1
ATOM 2914 C CA . TRP A 1 382 ? 19.629 -0.752 -10.957 1.00 83.75 382 TRP A CA 1
ATOM 2915 C C . TRP A 1 382 ? 20.124 -1.051 -9.540 1.00 83.75 382 TRP A C 1
ATOM 2917 O O . TRP A 1 382 ? 20.464 -0.122 -8.825 1.00 83.75 382 TRP A O 1
ATOM 2927 N N . ALA A 1 383 ? 20.260 -2.318 -9.134 1.00 82.31 383 ALA A N 1
ATOM 2928 C CA . ALA A 1 383 ? 20.724 -2.688 -7.791 1.00 82.31 383 ALA A CA 1
ATOM 2929 C C . ALA A 1 383 ? 22.150 -2.202 -7.445 1.00 82.31 383 ALA A C 1
ATOM 2931 O O . ALA A 1 383 ? 22.510 -2.161 -6.271 1.00 82.31 383 ALA A O 1
ATOM 2932 N N . GLY A 1 384 ? 22.982 -1.884 -8.443 1.00 80.31 384 GLY A N 1
ATOM 2933 C CA . GLY A 1 384 ? 24.301 -1.264 -8.241 1.00 80.31 384 GLY A CA 1
ATOM 2934 C C . GLY A 1 384 ? 24.360 0.220 -8.626 1.00 80.31 384 GLY A C 1
ATOM 2935 O O . GLY A 1 384 ? 25.415 0.849 -8.556 1.00 80.31 384 GLY A O 1
ATOM 2936 N N . ALA A 1 385 ? 23.223 0.800 -9.010 1.00 87.25 385 ALA A N 1
ATOM 2937 C CA . ALA A 1 385 ? 23.119 2.182 -9.447 1.00 87.25 385 ALA A CA 1
ATOM 2938 C C . ALA A 1 385 ? 23.169 3.185 -8.279 1.00 87.25 385 ALA A C 1
ATOM 2940 O O . ALA A 1 385 ? 23.434 2.843 -7.123 1.00 87.25 385 ALA A O 1
ATOM 2941 N N . HIS A 1 386 ? 22.952 4.465 -8.584 1.00 88.69 386 HIS A N 1
ATOM 2942 C CA . HIS A 1 386 ? 22.935 5.522 -7.583 1.00 88.69 386 HIS A CA 1
ATOM 2943 C C . HIS A 1 386 ? 21.882 5.228 -6.499 1.00 88.69 386 HIS A C 1
ATOM 2945 O O . HIS A 1 386 ? 20.705 5.057 -6.829 1.00 88.69 386 HIS A O 1
ATOM 2951 N N . PRO A 1 387 ? 22.263 5.193 -5.207 1.00 81.88 387 PRO A N 1
ATOM 2952 C CA . PRO A 1 387 ? 21.378 4.708 -4.154 1.00 81.88 387 PRO A CA 1
ATOM 2953 C C . PRO A 1 387 ? 20.130 5.578 -3.988 1.00 81.88 387 PRO A C 1
ATOM 2955 O O . PRO A 1 387 ? 19.035 5.054 -3.848 1.00 81.88 387 PRO A O 1
ATOM 2958 N N . THR A 1 388 ? 20.268 6.903 -4.039 1.00 78.94 388 THR A N 1
ATOM 2959 C CA . THR A 1 388 ? 19.137 7.821 -3.820 1.00 78.94 388 THR A CA 1
ATOM 2960 C C . THR A 1 388 ? 18.335 8.114 -5.075 1.00 78.94 388 THR A C 1
ATOM 2962 O O . THR A 1 388 ? 17.146 8.377 -4.975 1.00 78.94 388 THR A O 1
ATOM 2965 N N . ASP A 1 389 ? 18.974 8.074 -6.242 1.00 78.44 389 ASP A N 1
ATOM 2966 C CA . ASP A 1 389 ? 18.389 8.630 -7.469 1.00 78.44 389 ASP A CA 1
ATOM 2967 C C . ASP A 1 389 ? 17.760 7.527 -8.321 1.00 78.44 389 ASP A C 1
ATOM 2969 O O . ASP A 1 389 ? 16.980 7.809 -9.227 1.00 78.44 389 ASP A O 1
ATOM 2973 N N . ILE A 1 390 ? 18.131 6.269 -8.057 1.00 81.12 390 ILE A N 1
ATOM 2974 C CA . ILE A 1 390 ? 17.691 5.108 -8.825 1.00 81.12 390 ILE A CA 1
ATOM 2975 C C . ILE A 1 390 ? 17.280 3.965 -7.897 1.00 81.12 390 ILE A C 1
ATOM 2977 O O . ILE A 1 390 ? 16.149 3.513 -8.010 1.00 81.12 390 ILE A O 1
ATOM 2981 N N . VAL A 1 391 ? 18.141 3.505 -6.977 1.00 83.56 391 VAL A N 1
ATOM 2982 C CA . VAL A 1 391 ? 17.836 2.315 -6.151 1.00 83.56 391 VAL A CA 1
ATOM 2983 C C . VAL A 1 391 ? 16.590 2.541 -5.297 1.00 83.56 391 VAL A C 1
ATOM 2985 O O . VAL A 1 391 ? 15.631 1.793 -5.436 1.00 83.56 391 VAL A O 1
ATOM 2988 N N . THR A 1 392 ? 16.568 3.589 -4.469 1.00 78.06 392 THR A N 1
ATOM 2989 C CA . THR A 1 392 ? 15.421 3.882 -3.594 1.00 78.06 392 THR A CA 1
ATOM 2990 C C . THR A 1 392 ? 14.119 4.090 -4.385 1.00 78.06 392 THR A C 1
ATOM 2992 O O . THR A 1 392 ? 13.131 3.437 -4.048 1.00 78.06 392 THR A O 1
ATOM 2995 N N . PRO A 1 393 ? 14.077 4.916 -5.455 1.00 77.00 393 PRO A N 1
ATOM 2996 C CA . PRO A 1 393 ? 12.887 5.019 -6.300 1.00 77.00 393 PRO A CA 1
ATOM 2997 C C . PRO A 1 393 ? 12.449 3.686 -6.911 1.00 77.00 393 PRO A C 1
ATOM 2999 O O . PRO A 1 393 ? 11.266 3.368 -6.887 1.00 77.00 393 PRO A O 1
ATOM 3002 N N . MET A 1 394 ? 13.382 2.880 -7.427 1.00 79.12 394 MET A N 1
ATOM 3003 C CA . MET A 1 394 ? 13.069 1.579 -8.029 1.00 79.12 394 MET A CA 1
ATOM 3004 C C . MET A 1 394 ? 12.565 0.563 -7.002 1.00 79.12 394 MET A C 1
ATOM 3006 O O . MET A 1 394 ? 11.649 -0.197 -7.309 1.00 79.12 394 MET A O 1
ATOM 3010 N N . ASP A 1 395 ? 13.102 0.571 -5.781 1.00 77.88 395 ASP A N 1
ATOM 3011 C CA . ASP A 1 395 ? 12.587 -0.234 -4.671 1.00 77.88 395 ASP A CA 1
ATOM 3012 C C . ASP A 1 395 ? 11.142 0.170 -4.337 1.00 77.88 395 ASP A C 1
ATOM 3014 O O . ASP A 1 395 ? 10.271 -0.696 -4.209 1.00 77.88 395 ASP A O 1
ATOM 3018 N N . ASN A 1 396 ? 10.853 1.473 -4.282 1.00 74.25 396 ASN A N 1
ATOM 3019 C CA . ASN A 1 396 ? 9.503 1.984 -4.038 1.00 74.25 396 ASN A CA 1
ATOM 3020 C C . ASN A 1 396 ? 8.537 1.637 -5.185 1.00 74.25 396 ASN A C 1
ATOM 3022 O O . ASN A 1 396 ? 7.435 1.154 -4.926 1.00 74.25 396 ASN A O 1
ATOM 3026 N N . LEU A 1 397 ? 8.962 1.779 -6.444 1.00 75.12 397 LEU A N 1
ATOM 3027 C CA . LEU A 1 397 ? 8.198 1.342 -7.619 1.00 75.12 397 LEU A CA 1
ATOM 3028 C C . LEU A 1 397 ? 7.978 -0.179 -7.634 1.00 75.12 397 LEU A C 1
ATOM 3030 O O . LEU A 1 397 ? 6.921 -0.652 -8.052 1.00 75.12 397 LEU A O 1
ATOM 3034 N N . SER A 1 398 ? 8.934 -0.968 -7.137 1.00 74.12 398 SER A N 1
ATOM 3035 C CA . SER A 1 398 ? 8.764 -2.420 -7.022 1.00 74.12 398 SER A CA 1
ATOM 3036 C C . SER A 1 398 ? 7.677 -2.814 -6.026 1.00 74.12 398 SER A C 1
ATOM 3038 O O . SER A 1 398 ? 6.950 -3.775 -6.255 1.00 74.12 398 SER A O 1
ATOM 3040 N N . ALA A 1 399 ? 7.488 -2.022 -4.968 1.00 68.19 399 ALA A N 1
ATOM 3041 C CA . ALA A 1 399 ? 6.389 -2.213 -4.027 1.00 68.19 399 ALA A CA 1
ATOM 3042 C C . ALA A 1 399 ? 5.013 -1.851 -4.625 1.00 68.19 399 ALA A C 1
ATOM 3044 O O . ALA A 1 399 ? 3.988 -2.314 -4.128 1.00 68.19 399 ALA A O 1
ATOM 3045 N N . ILE A 1 400 ? 4.979 -1.042 -5.691 1.00 66.88 400 ILE A N 1
ATOM 3046 C CA . ILE A 1 400 ? 3.764 -0.690 -6.449 1.00 66.88 400 ILE A CA 1
ATOM 3047 C C . ILE A 1 400 ? 3.369 -1.793 -7.439 1.00 66.88 400 ILE A C 1
ATOM 3049 O O . ILE A 1 400 ? 2.245 -1.802 -7.931 1.00 66.88 400 ILE A O 1
ATOM 3053 N N . THR A 1 401 ? 4.271 -2.714 -7.763 1.00 63.56 401 THR A N 1
ATOM 3054 C CA . THR A 1 401 ? 4.119 -3.618 -8.911 1.00 63.56 401 THR A CA 1
ATOM 3055 C C . THR A 1 401 ? 4.127 -5.104 -8.526 1.00 63.56 401 THR A C 1
ATOM 3057 O O . THR A 1 401 ? 4.125 -5.966 -9.398 1.00 63.56 401 THR A O 1
ATOM 3060 N N . ASP A 1 402 ? 4.083 -5.434 -7.227 1.00 64.38 402 ASP A N 1
ATOM 3061 C CA . ASP A 1 402 ? 4.021 -6.828 -6.764 1.00 64.38 402 ASP A CA 1
ATOM 3062 C C . ASP A 1 402 ? 2.731 -7.511 -7.248 1.00 64.38 402 ASP A C 1
ATOM 3064 O O . ASP A 1 402 ? 1.628 -7.109 -6.899 1.00 64.38 402 ASP A O 1
ATOM 3068 N N . ASN A 1 403 ? 2.883 -8.566 -8.052 1.00 57.94 403 ASN A N 1
ATOM 3069 C CA . ASN A 1 403 ? 1.788 -9.296 -8.693 1.00 57.94 403 ASN A CA 1
ATOM 3070 C C . ASN A 1 403 ? 1.217 -10.446 -7.841 1.00 57.94 403 ASN A C 1
ATOM 3072 O O . ASN A 1 403 ? 0.301 -11.143 -8.283 1.00 57.94 403 ASN A O 1
ATOM 3076 N N . ASN A 1 404 ? 1.732 -10.686 -6.628 1.00 66.38 404 ASN A N 1
ATOM 3077 C CA . ASN A 1 404 ? 1.251 -11.769 -5.754 1.00 66.38 404 ASN A CA 1
ATOM 3078 C C . ASN A 1 404 ? 0.012 -11.394 -4.919 1.00 66.38 404 ASN A C 1
ATOM 3080 O O . ASN A 1 404 ? -0.222 -11.973 -3.856 1.00 66.38 404 ASN A O 1
ATOM 3084 N N . LEU A 1 405 ? -0.781 -10.435 -5.391 1.00 74.06 405 LEU A N 1
ATOM 3085 C CA . LEU A 1 405 ? -1.910 -9.879 -4.654 1.00 74.06 405 LEU A CA 1
ATOM 3086 C C . LEU A 1 405 ? -3.131 -10.782 -4.775 1.00 74.06 405 LEU A C 1
ATOM 3088 O O . LEU A 1 405 ? -3.504 -11.238 -5.861 1.00 74.06 405 LEU A O 1
ATOM 3092 N N . THR A 1 406 ? -3.747 -11.068 -3.634 1.00 83.94 406 THR A N 1
ATOM 3093 C CA . THR A 1 406 ? -4.931 -11.916 -3.548 1.00 83.94 406 THR A CA 1
ATOM 3094 C C . THR A 1 406 ? -6.044 -11.126 -2.895 1.00 83.94 406 THR A C 1
ATOM 3096 O O . THR A 1 406 ? -5.958 -10.824 -1.716 1.00 83.94 406 THR A O 1
ATOM 3099 N N . ALA A 1 407 ? -7.112 -10.871 -3.650 1.00 84.31 407 ALA A N 1
ATOM 3100 C CA . ALA A 1 407 ? -8.276 -10.169 -3.129 1.00 84.31 407 ALA A CA 1
ATOM 3101 C C . ALA A 1 407 ? -8.829 -10.852 -1.866 1.00 84.31 407 ALA A C 1
ATOM 3103 O O . ALA A 1 407 ? -9.113 -12.059 -1.869 1.00 84.31 407 ALA A O 1
ATOM 3104 N N . GLY A 1 408 ? -9.021 -10.058 -0.819 1.00 81.88 408 GLY A N 1
ATOM 3105 C CA . GLY A 1 408 ? -9.553 -10.471 0.475 1.00 81.88 408 GLY A CA 1
ATOM 3106 C C . GLY A 1 408 ? -8.538 -11.152 1.397 1.00 81.88 408 GLY A C 1
ATOM 3107 O O . GLY A 1 408 ? -8.960 -11.815 2.351 1.00 81.88 408 GLY A O 1
ATOM 3108 N N . ASP A 1 409 ? -7.232 -11.060 1.128 1.00 81.44 409 ASP A N 1
ATOM 3109 C CA . ASP A 1 409 ? -6.206 -11.652 1.998 1.00 81.44 409 ASP A CA 1
ATOM 3110 C C . ASP A 1 409 ? -5.863 -10.783 3.229 1.00 81.44 409 ASP A C 1
ATOM 3112 O O . ASP A 1 409 ? -5.141 -11.232 4.131 1.00 81.44 409 ASP A O 1
ATOM 3116 N N . GLY A 1 410 ? -6.439 -9.577 3.304 1.00 75.94 410 GLY A N 1
ATOM 3117 C CA . GLY A 1 410 ? -6.290 -8.620 4.396 1.00 75.94 410 GLY A CA 1
ATOM 3118 C C . GLY A 1 410 ? -4.994 -7.810 4.349 1.00 75.94 410 GLY A C 1
ATOM 3119 O O . GLY A 1 410 ? -4.770 -6.984 5.241 1.00 75.94 410 GLY A O 1
ATOM 3120 N N . LYS A 1 411 ? -4.137 -8.033 3.349 1.00 81.31 411 LYS A N 1
ATOM 3121 C CA . LYS A 1 411 ? -2.942 -7.233 3.099 1.00 81.31 411 LYS A CA 1
ATOM 3122 C C . LYS A 1 411 ? -3.251 -6.284 1.962 1.00 81.31 411 LYS A C 1
ATOM 3124 O O . LYS A 1 411 ? -3.689 -6.707 0.910 1.00 81.31 411 LYS A O 1
ATOM 3129 N N . ILE A 1 412 ? -2.980 -5.006 2.185 1.00 78.69 412 ILE A N 1
ATOM 3130 C CA . ILE A 1 412 ? -3.175 -3.995 1.155 1.00 78.69 412 ILE A CA 1
ATOM 3131 C C . ILE A 1 412 ? -1.816 -3.603 0.596 1.00 78.69 412 ILE A C 1
ATOM 3133 O O . ILE A 1 412 ? -0.991 -3.040 1.318 1.00 78.69 412 ILE A O 1
ATOM 3137 N N . ALA A 1 413 ? -1.584 -3.874 -0.681 1.00 74.50 413 ALA A N 1
ATOM 3138 C CA . ALA A 1 413 ? -0.434 -3.371 -1.414 1.00 74.50 413 ALA A CA 1
ATOM 3139 C C . ALA A 1 413 ? -0.704 -1.992 -2.022 1.00 74.50 413 ALA A C 1
ATOM 3141 O O . ALA A 1 413 ? -1.836 -1.516 -2.124 1.00 74.50 413 ALA A O 1
ATOM 3142 N N . LEU A 1 414 ? 0.365 -1.324 -2.450 1.00 73.25 414 LEU A N 1
ATOM 3143 C CA . LEU A 1 414 ? 0.246 0.020 -2.998 1.00 73.25 414 LEU A CA 1
ATOM 3144 C C . LEU A 1 414 ? -0.501 0.027 -4.342 1.00 73.25 414 LEU A C 1
ATOM 3146 O O . LEU A 1 414 ? -1.249 0.962 -4.613 1.00 73.25 414 LEU A O 1
ATOM 3150 N N . THR A 1 415 ? -0.392 -1.046 -5.133 1.00 72.88 415 THR A N 1
ATOM 3151 C CA . THR A 1 415 ? -1.214 -1.262 -6.336 1.00 72.88 415 THR A CA 1
ATOM 3152 C C . THR A 1 415 ? -2.703 -1.235 -6.013 1.00 72.88 415 THR A C 1
ATOM 3154 O O . THR A 1 415 ? -3.472 -0.593 -6.720 1.00 72.88 415 THR A O 1
ATOM 3157 N N . GLU A 1 416 ? -3.114 -1.897 -4.928 1.00 78.06 416 GLU A N 1
ATOM 3158 C CA . GLU A 1 416 ? -4.518 -1.979 -4.522 1.00 78.06 416 GLU A CA 1
ATOM 3159 C C . GLU A 1 416 ? -5.048 -0.634 -4.054 1.00 78.06 416 GLU A C 1
ATOM 3161 O O . GLU A 1 416 ? -6.179 -0.297 -4.382 1.00 78.06 416 GLU A O 1
ATOM 3166 N N . LEU A 1 417 ? -4.219 0.166 -3.375 1.00 75.69 417 LEU A N 1
ATOM 3167 C CA . LEU A 1 417 ? -4.564 1.531 -2.974 1.00 75.69 417 LEU A CA 1
ATOM 3168 C C . LEU A 1 417 ? -4.777 2.465 -4.158 1.00 75.69 417 LEU A C 1
ATOM 3170 O O . LEU A 1 417 ? -5.765 3.199 -4.180 1.00 75.69 417 LEU A O 1
ATOM 3174 N N . LEU A 1 418 ? -3.865 2.439 -5.134 1.00 72.12 418 LEU A N 1
ATOM 3175 C CA . LEU A 1 418 ? -4.023 3.217 -6.364 1.00 72.12 418 LEU A CA 1
ATOM 3176 C C . LEU A 1 418 ? -5.314 2.806 -7.075 1.00 72.12 418 LEU A C 1
ATOM 3178 O O . LEU A 1 418 ? -6.113 3.657 -7.457 1.00 72.12 418 LEU A O 1
ATOM 3182 N N . CYS A 1 419 ? -5.549 1.498 -7.150 1.00 73.62 419 CYS A N 1
ATOM 3183 C CA . CYS A 1 419 ? -6.758 0.921 -7.707 1.00 73.62 419 CYS A CA 1
ATOM 3184 C C . CYS A 1 419 ? -8.046 1.337 -6.983 1.00 73.62 419 CYS A C 1
ATOM 3186 O O . CYS A 1 419 ? -9.028 1.725 -7.615 1.00 73.62 419 CYS A O 1
ATOM 3188 N N . ALA A 1 420 ? -8.041 1.290 -5.652 1.00 76.25 420 ALA A N 1
ATOM 3189 C CA . ALA A 1 420 ? -9.163 1.701 -4.824 1.00 76.25 420 ALA A CA 1
ATOM 3190 C C . ALA A 1 420 ? -9.499 3.180 -5.050 1.00 76.25 420 ALA A C 1
ATOM 3192 O O . ALA A 1 420 ? -10.669 3.523 -5.193 1.00 76.25 420 ALA A O 1
ATOM 3193 N N . GLY A 1 421 ? -8.478 4.042 -5.135 1.00 71.69 421 GLY A N 1
ATOM 3194 C CA . GLY A 1 421 ? -8.653 5.472 -5.389 1.00 71.69 421 GLY A CA 1
ATOM 3195 C C . GLY A 1 421 ? -9.430 5.764 -6.673 1.00 71.69 421 GLY A C 1
ATOM 3196 O O . GLY A 1 421 ? -10.261 6.669 -6.683 1.00 71.69 421 GLY A O 1
ATOM 3197 N N . GLU A 1 422 ? -9.219 4.974 -7.725 1.00 66.75 422 GLU A N 1
ATOM 3198 C CA . GLU A 1 422 ? -9.983 5.108 -8.965 1.00 66.75 422 GLU A CA 1
ATOM 3199 C C . GLU A 1 422 ? -11.403 4.574 -8.878 1.00 66.75 422 GLU A C 1
ATOM 3201 O O . GLU A 1 422 ? -12.337 5.273 -9.270 1.00 66.75 422 GLU A O 1
ATOM 3206 N N . LEU A 1 423 ? -11.581 3.369 -8.330 1.00 68.88 423 LEU A N 1
ATOM 3207 C CA . LEU A 1 423 ? -12.915 2.794 -8.146 1.00 68.88 423 LEU A CA 1
ATOM 3208 C C . LEU A 1 423 ? -13.821 3.741 -7.346 1.00 68.88 423 LEU A C 1
ATOM 3210 O O . LEU A 1 423 ? -15.009 3.847 -7.629 1.00 68.88 423 LEU A O 1
ATOM 3214 N N . MET A 1 424 ? -13.244 4.472 -6.390 1.00 68.69 424 MET A N 1
ATOM 3215 C CA . MET A 1 424 ? -13.941 5.476 -5.585 1.00 68.69 424 MET A CA 1
ATOM 3216 C C . MET A 1 424 ? -14.151 6.827 -6.288 1.00 68.69 424 MET A C 1
ATOM 3218 O O . MET A 1 424 ? -14.948 7.630 -5.810 1.00 68.69 424 MET A O 1
ATOM 3222 N N . ALA A 1 425 ? -13.427 7.120 -7.371 1.00 62.00 425 ALA A N 1
ATOM 3223 C CA . ALA A 1 425 ? -13.597 8.345 -8.155 1.00 62.00 425 ALA A CA 1
ATOM 3224 C C . ALA A 1 425 ? -14.677 8.210 -9.245 1.00 62.00 425 ALA A C 1
ATOM 3226 O O . ALA A 1 425 ? -15.194 9.224 -9.720 1.00 62.00 425 ALA A O 1
ATOM 3227 N N . GLU A 1 426 ? -14.999 6.978 -9.653 1.00 56.72 426 GLU A N 1
ATOM 3228 C CA . GLU A 1 426 ? -16.045 6.672 -10.638 1.00 56.72 426 GLU A CA 1
ATOM 3229 C C . GLU A 1 426 ? -17.473 6.652 -10.047 1.00 56.72 426 GLU A C 1
ATOM 3231 O O . GLU A 1 426 ? -18.445 6.747 -10.804 1.00 56.72 426 GLU A O 1
ATOM 3236 N N . GLU A 1 427 ? -17.604 6.556 -8.718 1.00 47.84 427 GLU A N 1
ATOM 3237 C CA . GLU A 1 427 ? -18.868 6.620 -7.955 1.00 47.84 427 GLU A CA 1
ATOM 3238 C C . GLU A 1 427 ? -19.248 8.056 -7.546 1.00 47.84 427 GLU A C 1
ATOM 3240 O O . GLU A 1 427 ? -20.459 8.393 -7.631 1.00 47.84 427 GLU A O 1
#

Mean predicted aligned error: 13.87 Å

Solvent-accessible surface area (backbone atoms only — not comparable to full-atom values): 23208 Å² total; per-residue (Å²): 137,85,74,64,67,62,62,54,53,52,55,56,50,55,54,62,62,56,73,74,68,85,79,86,90,82,79,94,44,71,54,55,55,31,54,76,68,68,38,33,74,57,34,58,71,39,87,85,45,51,46,56,57,24,15,51,23,22,30,43,73,27,38,51,47,85,65,48,68,70,75,40,72,90,51,40,67,32,54,63,34,64,42,39,97,90,44,21,68,64,28,22,53,23,11,47,47,8,19,56,57,20,60,92,36,23,75,83,49,52,73,62,26,28,48,38,29,32,51,13,33,52,51,22,42,49,32,52,47,36,64,55,30,27,46,38,95,79,74,51,95,64,41,33,60,65,68,71,44,73,66,23,42,30,55,54,55,9,54,69,70,64,90,79,61,86,63,64,55,50,65,44,81,50,60,36,30,34,34,35,29,94,93,43,39,25,40,35,32,63,84,77,70,44,33,32,70,29,87,77,33,54,71,69,86,75,83,86,80,67,71,74,47,60,70,70,62,37,55,50,43,40,43,51,14,44,30,43,24,43,32,28,40,36,63,37,49,66,41,79,44,57,16,100,66,59,54,58,64,67,59,58,23,50,48,48,18,50,49,46,49,31,49,53,50,40,45,55,31,42,46,50,70,71,45,57,74,86,33,67,70,45,44,52,50,50,50,53,42,47,39,40,27,39,34,59,71,64,93,81,52,80,58,50,51,55,48,52,49,50,30,41,49,45,65,60,34,39,56,89,80,50,94,83,47,67,55,80,53,59,53,38,37,55,71,66,54,68,70,33,90,80,63,72,76,87,74,49,70,62,65,59,58,80,67,33,85,61,42,75,51,46,80,40,53,30,33,40,58,31,21,30,24,81,86,77,51,71,33,58,29,40,80,68,18,19,61,78,36,36,31,50,29,49,54,51,53,43,55,44,45,65,81,87,51,52,57,72,72,62,63,29,48,49,36,11,48,57,40,23,56,50,65,63,69,77,110

pLDDT: mean 73.47, std 17.13, range [26.81, 97.62]